Protein AF-A0AA97AZL6-F1 (afdb_monomer_lite)

pLDDT: mean 72.95, std 27.3, range [20.23, 98.69]

Secondary structure (DSSP, 8-state):
-B-TTS-B-SSEEEEEETTEEEEEEEGGG-PPPTT------TT-EEE--EEEEEE-TTHHHHS-TTSHHHHS-HHHHHHHHHHHHHH--HHHHHHHHHHHHHHHHHTTEEEEEEEE--S-HHHHHHHHHHHHHHHT-EEEEEE-B-STT-HHHHHHHHHHHHHHHHHTSS-SSEEE-EEEEEGGGS-HHHHHHHHHHHHHHT--EEEEES-SHHHHHHHHHHHSS-HHHHHHHTT-SSTTEEEEE--S--HHHHHHHHHHTPEEEE-HHHHTTSS---S-HHHHEEEE-SS--SGGGTT--SS-SHHHHHHHHH----GGGGGGGGG---HHHHHHHHHT---TTS------TT-B---EEE-SS----------------------PPP-

Foldseek 3Di:
DQFLVLDDDPQKDWDDDDFFTADIDRVVVDDDDPPDFDFDQPPWDKDFQFEQLEDALQLLVVDALVLVLLVDDPVVSVVVSLVVQAVDDLVSLLVSLLVSLLVSVVLRHQEYEHAYRHQPLLSNLVSNVVSCVVNNHAYEYAYAQFCPVHDVSSVVRQVSLLVQQQVCVPPDRYHGAYHHEFQLGHDLVSLLVNLVSCVVSVGAYEYEFCQDPCRQVSNCVVPVDGRQVSSVVSNNQALRYEYEANFADDPVSLVSSLVRNHAYEHQVLSSLVPPDRPDPCVRHHQAYRPDHSRSNVSVDDPDDPPCVLCCVVDRDDPPVCPVPPPDDDDSSVRSSSRAQGDGPNGHGSGDDRGHTPGIDIGDPDDTDRDDPDDDDDDDDDDDDDDDDDDD

Structure (mmCIF, N/CA/C/O backbone):
data_AF-A0AA97AZL6-F1
#
_entry.id   AF-A0AA97AZL6-F1
#
loop_
_atom_site.group_PDB
_atom_site.id
_atom_site.type_symbol
_atom_site.label_atom_id
_atom_site.label_alt_id
_atom_site.label_comp_id
_atom_site.label_asym_id
_atom_site.label_entity_id
_atom_site.label_seq_id
_atom_site.pdbx_PDB_ins_code
_atom_site.Cartn_x
_atom_site.Cartn_y
_atom_site.Cartn_z
_atom_site.occupancy
_atom_site.B_iso_or_equiv
_atom_site.auth_seq_id
_atom_site.auth_comp_id
_atom_site.auth_asym_id
_atom_site.auth_atom_id
_atom_site.pdbx_PDB_model_num
ATOM 1 N N . MET A 1 1 ? 5.923 -18.070 -21.323 1.00 78.38 1 MET A N 1
ATOM 2 C CA . MET A 1 1 ? 5.200 -16.878 -20.828 1.00 78.38 1 MET A CA 1
ATOM 3 C C . MET A 1 1 ? 4.010 -17.312 -19.977 1.00 78.38 1 MET A C 1
ATOM 5 O O . MET A 1 1 ? 3.164 -18.047 -20.476 1.00 78.38 1 MET A O 1
ATOM 9 N N . PHE A 1 2 ? 3.948 -16.879 -18.716 1.00 75.00 2 PHE A N 1
ATOM 10 C CA . PHE A 1 2 ? 2.803 -17.074 -17.821 1.00 75.00 2 PHE A CA 1
ATOM 11 C C . PHE A 1 2 ? 1.792 -15.944 -18.010 1.00 75.00 2 PHE A C 1
ATOM 13 O O . PHE A 1 2 ? 2.153 -14.767 -17.976 1.00 75.00 2 PHE A O 1
ATOM 20 N N . ARG A 1 3 ? 0.522 -16.287 -18.219 1.00 71.38 3 ARG A N 1
ATOM 21 C CA . ARG A 1 3 ? -0.553 -15.306 -18.375 1.00 71.38 3 ARG A CA 1
ATOM 22 C C . ARG A 1 3 ? -1.359 -15.158 -17.091 1.00 71.38 3 ARG A C 1
ATOM 24 O O . ARG A 1 3 ? -1.474 -16.074 -16.285 1.00 71.38 3 ARG A O 1
ATOM 31 N N . ALA A 1 4 ? -2.028 -14.015 -16.972 1.00 56.59 4 ALA A N 1
ATOM 32 C CA . ALA A 1 4 ? -3.012 -13.755 -15.923 1.00 56.59 4 ALA A CA 1
ATOM 33 C C . ALA A 1 4 ? -4.177 -14.768 -15.902 1.00 56.59 4 ALA A C 1
ATOM 35 O O . ALA A 1 4 ? -4.863 -14.898 -14.895 1.00 56.59 4 ALA A O 1
ATOM 36 N N . ASP A 1 5 ? -4.414 -15.506 -16.991 1.00 64.94 5 ASP A N 1
ATOM 37 C CA . ASP A 1 5 ? -5.392 -16.597 -17.042 1.00 64.94 5 ASP A CA 1
ATOM 38 C C . ASP A 1 5 ? -4.846 -17.935 -16.500 1.00 64.94 5 ASP A C 1
ATOM 40 O O . ASP A 1 5 ? -5.516 -18.963 -16.614 1.00 64.94 5 ASP A O 1
ATOM 44 N N . GLY A 1 6 ? -3.664 -17.930 -15.879 1.00 67.44 6 GLY A N 1
ATOM 45 C CA . GLY A 1 6 ? -3.036 -19.105 -15.282 1.00 67.44 6 GLY A CA 1
ATOM 46 C C . GLY A 1 6 ? -2.419 -20.076 -16.290 1.00 67.44 6 GLY A C 1
ATOM 47 O O . GLY A 1 6 ? -1.872 -21.094 -15.870 1.00 67.44 6 GLY A O 1
ATOM 48 N N . ARG A 1 7 ? -2.499 -19.791 -17.597 1.00 78.81 7 ARG A N 1
ATOM 49 C CA . ARG A 1 7 ? -1.945 -20.646 -18.652 1.00 78.81 7 ARG A CA 1
ATOM 50 C C . ARG A 1 7 ? -0.510 -20.251 -18.982 1.00 78.81 7 ARG A C 1
ATOM 52 O O . ARG A 1 7 ? -0.135 -19.075 -18.946 1.00 78.81 7 ARG A O 1
ATOM 59 N N . VAL A 1 8 ? 0.279 -21.247 -19.369 1.00 85.69 8 VAL A N 1
ATOM 60 C CA . VAL A 1 8 ? 1.636 -21.066 -19.891 1.00 85.69 8 VAL A CA 1
ATOM 61 C C . VAL A 1 8 ? 1.597 -21.191 -21.410 1.00 85.69 8 VAL A C 1
ATOM 63 O O . VAL A 1 8 ? 1.007 -22.122 -21.948 1.00 85.69 8 VAL A O 1
ATOM 66 N N . ARG A 1 9 ? 2.218 -20.237 -22.108 1.00 86.56 9 ARG A N 1
ATOM 67 C CA . ARG A 1 9 ? 2.470 -20.305 -23.554 1.00 86.56 9 ARG A CA 1
ATOM 68 C C . ARG A 1 9 ? 3.966 -20.419 -23.819 1.00 86.56 9 ARG A C 1
ATOM 70 O O . ARG A 1 9 ? 4.747 -19.645 -23.255 1.00 86.56 9 ARG A O 1
ATOM 77 N N . HIS A 1 10 ? 4.345 -21.369 -24.663 1.00 90.62 10 HIS A N 1
ATOM 78 C CA . HIS A 1 10 ? 5.728 -21.628 -25.067 1.00 90.62 10 HIS A CA 1
ATOM 79 C C . HIS A 1 10 ? 6.071 -20.857 -26.348 1.00 90.62 10 HIS A C 1
ATOM 81 O O . HIS A 1 10 ? 5.165 -20.480 -27.084 1.00 90.62 10 HIS A O 1
ATOM 87 N N . GLY A 1 11 ? 7.364 -20.598 -26.580 1.00 90.75 11 GLY A N 1
ATOM 88 C CA . GLY A 1 11 ? 7.845 -19.955 -27.811 1.00 90.75 11 GLY A CA 1
ATOM 89 C C . GLY A 1 11 ? 7.244 -18.571 -28.070 1.00 90.75 11 GLY A C 1
ATOM 90 O O . GLY A 1 11 ? 6.864 -18.276 -29.195 1.00 90.75 11 GLY A O 1
ATOM 91 N N . MET A 1 12 ? 7.089 -17.752 -27.026 1.00 91.69 12 MET A N 1
ATOM 92 C CA . MET A 1 12 ? 6.498 -16.413 -27.124 1.00 91.69 12 MET A CA 1
ATOM 93 C C . MET A 1 12 ? 7.570 -15.335 -26.969 1.00 91.69 12 MET A C 1
ATOM 95 O O . MET A 1 12 ? 8.372 -15.420 -26.038 1.00 91.69 12 MET A O 1
ATOM 99 N N . ALA A 1 13 ? 7.476 -14.285 -27.780 1.00 92.06 13 ALA A N 1
ATOM 100 C CA . ALA A 1 13 ? 8.207 -13.034 -27.630 1.00 92.06 13 ALA A CA 1
ATOM 101 C C . ALA A 1 13 ? 7.293 -11.919 -27.119 1.00 92.06 13 ALA A C 1
ATOM 103 O O . ALA A 1 13 ? 6.083 -11.895 -27.389 1.00 92.06 13 ALA A O 1
ATOM 104 N N . VAL A 1 14 ? 7.891 -10.974 -26.392 1.00 91.00 14 VAL A N 1
ATOM 105 C CA . VAL A 1 14 ? 7.210 -9.771 -25.912 1.00 91.00 14 VAL A CA 1
ATOM 106 C C . VAL A 1 14 ? 8.003 -8.538 -26.290 1.00 91.00 14 VAL A C 1
ATOM 108 O O . VAL A 1 14 ? 9.142 -8.365 -25.869 1.00 91.00 14 VAL A O 1
ATOM 111 N N . VAL A 1 15 ? 7.352 -7.688 -27.078 1.00 92.19 15 VAL A N 1
ATOM 112 C CA . VAL A 1 15 ? 7.898 -6.437 -27.591 1.00 92.19 15 VAL A CA 1
ATOM 113 C C . VAL A 1 15 ? 7.495 -5.316 -26.655 1.00 92.19 15 VAL A C 1
ATOM 115 O O . VAL A 1 15 ? 6.312 -5.149 -26.327 1.00 92.19 15 VAL A O 1
ATOM 118 N N . VAL A 1 16 ? 8.490 -4.549 -26.236 1.00 91.25 16 VAL A N 1
ATOM 119 C CA . VAL A 1 16 ? 8.339 -3.441 -25.306 1.00 91.25 16 VAL A CA 1
ATOM 120 C C . VAL A 1 16 ? 8.881 -2.183 -25.964 1.00 91.25 16 VAL A C 1
ATOM 122 O O . VAL A 1 16 ? 10.044 -2.147 -26.347 1.00 91.25 16 VAL A O 1
ATOM 125 N N . GLU A 1 17 ? 8.049 -1.150 -26.033 1.00 89.75 17 GLU A N 1
ATOM 126 C CA . GLU A 1 17 ? 8.422 0.179 -26.518 1.00 89.75 17 GLU A CA 1
ATOM 127 C C . GLU A 1 17 ? 8.311 1.154 -25.343 1.00 89.75 17 GLU A C 1
ATOM 129 O O . GLU A 1 17 ? 7.262 1.251 -24.697 1.00 89.75 17 GLU A O 1
ATOM 134 N N . GLY A 1 18 ? 9.420 1.816 -25.001 1.00 87.62 18 GLY A N 1
ATOM 135 C CA . GLY A 1 18 ? 9.514 2.651 -23.803 1.00 87.62 18 GLY A CA 1
ATOM 136 C C . GLY A 1 18 ? 9.125 1.888 -22.529 1.00 87.62 18 GLY A C 1
ATOM 137 O O . GLY A 1 18 ? 9.801 0.941 -22.105 1.00 87.62 18 GLY A O 1
ATOM 138 N N . ASN A 1 19 ? 8.015 2.307 -21.919 1.00 83.62 19 ASN A N 1
ATOM 139 C CA . ASN A 1 19 ? 7.460 1.749 -20.687 1.00 83.62 19 ASN A CA 1
ATOM 140 C C . ASN A 1 19 ? 6.209 0.877 -20.911 1.00 83.62 19 ASN A C 1
ATOM 142 O O . ASN A 1 19 ? 5.527 0.567 -19.936 1.00 83.62 19 ASN A O 1
ATOM 146 N N . THR A 1 20 ? 5.900 0.472 -22.148 1.00 84.31 20 THR A N 1
ATOM 147 C CA . THR A 1 20 ? 4.636 -0.202 -22.487 1.00 84.31 20 THR A CA 1
ATOM 148 C C . THR A 1 20 ? 4.857 -1.509 -23.248 1.00 84.31 20 THR A C 1
ATOM 150 O O . THR A 1 20 ? 5.710 -1.611 -24.130 1.00 84.31 20 THR A O 1
ATOM 153 N N . ILE A 1 21 ? 4.058 -2.532 -22.932 1.00 88.00 21 ILE A N 1
ATOM 154 C CA . ILE A 1 21 ? 4.005 -3.781 -23.699 1.00 88.00 21 ILE A CA 1
ATOM 155 C C . ILE A 1 21 ? 3.238 -3.523 -25.001 1.00 88.00 21 ILE A C 1
ATOM 157 O O . ILE A 1 21 ? 2.008 -3.379 -25.007 1.00 88.00 21 ILE A O 1
ATOM 161 N N . ARG A 1 22 ? 3.965 -3.487 -26.122 1.00 89.12 22 ARG A N 1
ATOM 162 C CA . ARG A 1 22 ? 3.408 -3.170 -27.441 1.00 89.12 22 ARG A CA 1
ATOM 163 C C . ARG A 1 22 ? 2.765 -4.378 -28.106 1.00 89.12 22 ARG A C 1
ATOM 165 O O . ARG A 1 22 ? 1.675 -4.269 -28.673 1.00 89.12 22 ARG A O 1
ATOM 172 N N . ARG A 1 23 ? 3.435 -5.529 -28.045 1.00 88.88 23 ARG A N 1
ATOM 173 C CA . ARG A 1 23 ? 3.006 -6.757 -28.722 1.00 88.88 23 ARG A CA 1
ATOM 174 C C . ARG A 1 23 ? 3.459 -7.988 -27.952 1.00 88.88 23 ARG A C 1
ATOM 176 O O . ARG A 1 23 ? 4.522 -8.007 -27.343 1.00 88.88 23 ARG A O 1
ATOM 183 N N . MET A 1 24 ? 2.644 -9.033 -28.016 1.00 89.56 24 MET A N 1
ATOM 184 C CA . MET A 1 24 ? 3.002 -10.377 -27.574 1.00 89.56 24 MET A CA 1
ATOM 185 C C . MET A 1 24 ? 2.574 -11.343 -28.669 1.00 89.56 24 MET A C 1
ATOM 187 O O . MET A 1 24 ? 1.402 -11.347 -29.049 1.00 89.56 24 MET A O 1
ATOM 191 N N . ALA A 1 25 ? 3.505 -12.129 -29.186 1.00 91.50 25 ALA A N 1
ATOM 192 C CA . ALA A 1 25 ? 3.269 -13.035 -30.305 1.00 91.50 25 ALA A CA 1
ATOM 193 C C . ALA A 1 25 ? 4.230 -14.231 -30.217 1.00 91.50 25 ALA A C 1
ATOM 195 O O . ALA A 1 25 ? 5.161 -14.192 -29.407 1.00 91.50 25 ALA A O 1
ATOM 196 N N . PRO A 1 26 ? 4.007 -15.308 -30.988 1.00 93.00 26 PRO A N 1
ATOM 197 C CA . PRO A 1 26 ? 5.022 -16.335 -31.170 1.00 93.00 26 PRO A CA 1
ATOM 198 C C . PRO A 1 26 ? 6.357 -15.706 -31.582 1.00 93.00 26 PRO A C 1
ATOM 200 O O . PRO A 1 26 ? 6.374 -14.794 -32.404 1.00 93.00 26 PRO A O 1
ATOM 203 N N . ASP A 1 27 ? 7.451 -16.190 -31.002 1.00 90.75 27 ASP A N 1
ATOM 204 C CA . ASP A 1 27 ? 8.808 -15.659 -31.184 1.00 90.75 27 ASP A CA 1
ATOM 205 C C . ASP A 1 27 ? 9.201 -15.581 -32.665 1.00 90.75 27 ASP A C 1
ATOM 207 O O . ASP A 1 27 ? 9.600 -14.530 -33.155 1.00 90.75 27 ASP A O 1
ATOM 211 N N . ALA A 1 28 ? 8.894 -16.637 -33.423 1.00 90.69 28 ALA A N 1
ATOM 212 C CA . ALA A 1 28 ? 9.114 -16.708 -34.868 1.00 90.69 28 ALA A CA 1
ATOM 213 C C . ALA A 1 28 ? 8.389 -15.621 -35.695 1.00 90.69 28 ALA A C 1
ATOM 215 O O . ALA A 1 28 ? 8.706 -15.431 -36.864 1.00 90.69 28 ALA A O 1
ATOM 216 N N . GLN A 1 29 ? 7.399 -14.924 -35.125 1.00 92.44 29 GLN A N 1
ATOM 217 C CA . GLN A 1 29 ? 6.624 -13.868 -35.792 1.00 92.44 29 GLN A CA 1
ATOM 218 C C . GLN A 1 29 ? 7.034 -12.451 -35.363 1.00 92.44 29 GLN A C 1
ATOM 220 O O . GLN A 1 29 ? 6.366 -11.474 -35.731 1.00 92.44 29 GLN A O 1
ATOM 225 N N . VAL A 1 30 ? 8.072 -12.327 -34.535 1.00 91.62 30 VAL A N 1
ATOM 226 C CA . VAL A 1 30 ? 8.575 -11.051 -34.028 1.00 91.62 30 VAL A CA 1
ATOM 227 C C . VAL A 1 30 ? 9.977 -10.828 -34.591 1.00 91.62 30 VAL A C 1
ATOM 229 O O . VAL A 1 30 ? 10.938 -11.378 -34.059 1.00 91.62 30 VAL A O 1
ATOM 232 N N . PRO A 1 31 ? 10.117 -10.046 -35.677 1.00 89.50 31 PRO A N 1
ATOM 233 C CA . PRO A 1 31 ? 11.436 -9.698 -36.180 1.00 89.50 31 PRO A CA 1
ATOM 234 C C . PRO A 1 31 ? 12.146 -8.777 -35.182 1.00 89.50 31 PRO A C 1
ATOM 236 O O . PRO A 1 31 ? 11.516 -7.907 -34.580 1.00 89.50 31 PRO A O 1
ATOM 239 N N . VAL A 1 32 ? 13.458 -8.958 -35.043 1.00 88.44 32 VAL A N 1
ATOM 240 C CA . VAL A 1 32 ? 14.332 -8.026 -34.321 1.00 88.44 32 VAL A CA 1
ATOM 241 C C . VAL A 1 32 ? 14.753 -6.935 -35.301 1.00 88.44 32 VAL A C 1
ATOM 243 O O . VAL A 1 32 ? 15.375 -7.235 -36.324 1.00 88.44 32 VAL A O 1
ATOM 246 N N . LEU A 1 33 ? 14.388 -5.686 -35.021 1.00 88.81 33 LEU A N 1
ATOM 247 C CA . LEU A 1 33 ? 14.673 -4.548 -35.889 1.00 88.81 33 LEU A CA 1
ATOM 248 C C . LEU A 1 33 ? 16.047 -3.932 -35.561 1.00 88.81 33 LEU A C 1
ATOM 250 O O . LEU A 1 33 ? 16.546 -4.070 -34.440 1.00 88.81 33 LEU A O 1
ATOM 254 N N . PRO A 1 34 ? 16.691 -3.231 -36.514 1.00 90.88 34 PRO A N 1
ATOM 255 C CA . PRO A 1 34 ? 17.899 -2.465 -36.224 1.00 90.88 34 PRO A CA 1
ATOM 256 C C . PRO A 1 34 ? 17.672 -1.468 -35.075 1.00 90.88 34 PRO A C 1
ATOM 258 O O . PRO A 1 34 ? 16.769 -0.640 -35.141 1.00 90.88 34 PRO A O 1
ATOM 261 N N . GLY A 1 35 ? 18.504 -1.545 -34.032 1.00 86.50 35 GLY A N 1
ATOM 262 C CA . GLY A 1 35 ? 18.396 -0.707 -32.828 1.00 86.50 35 GLY A CA 1
ATOM 263 C C . GLY A 1 35 ? 17.718 -1.385 -31.632 1.00 86.50 35 GLY A C 1
ATOM 264 O O . GLY A 1 35 ? 17.855 -0.898 -30.507 1.00 86.50 35 GLY A O 1
ATOM 265 N N . ASP A 1 36 ? 17.070 -2.534 -31.835 1.00 90.88 36 ASP A N 1
ATOM 266 C CA . ASP A 1 36 ? 16.460 -3.297 -30.749 1.00 90.88 36 ASP A CA 1
ATOM 267 C C . ASP A 1 36 ? 17.506 -3.952 -29.836 1.00 90.88 36 ASP A C 1
ATOM 269 O O . ASP A 1 36 ? 18.589 -4.375 -30.254 1.00 90.88 36 ASP A O 1
ATOM 273 N N . TRP A 1 37 ? 17.144 -4.084 -28.558 1.00 89.69 37 TRP A N 1
ATOM 274 C CA . TRP A 1 37 ? 17.903 -4.853 -27.577 1.00 89.69 37 TRP A CA 1
ATOM 275 C C . TRP A 1 37 ? 17.152 -6.137 -27.252 1.00 89.69 37 TRP A C 1
ATOM 277 O O . TRP A 1 37 ? 16.069 -6.110 -26.666 1.00 89.69 37 TRP A O 1
ATOM 287 N N . GLU A 1 38 ? 17.753 -7.271 -27.593 1.00 90.81 38 GLU A N 1
ATOM 288 C CA . GLU A 1 38 ? 17.154 -8.580 -27.364 1.00 90.81 38 GLU A CA 1
ATOM 289 C C . GLU A 1 38 ? 17.593 -9.176 -26.019 1.00 90.81 38 GLU A C 1
ATOM 291 O O . GLU A 1 38 ? 18.778 -9.201 -25.669 1.00 90.81 38 GLU A O 1
ATOM 296 N N . VAL A 1 39 ? 16.629 -9.710 -25.265 1.00 90.19 39 VAL A N 1
ATOM 297 C CA . VAL A 1 39 ? 16.885 -10.454 -24.027 1.00 90.19 39 VAL A CA 1
ATOM 298 C C . VAL A 1 39 ? 16.395 -11.888 -24.189 1.00 90.19 39 VAL A C 1
ATOM 300 O O . VAL A 1 39 ? 15.221 -12.201 -23.987 1.00 90.19 39 VAL A O 1
ATOM 303 N N . ALA A 1 40 ? 17.328 -12.780 -24.510 1.00 89.31 40 ALA A N 1
ATOM 304 C CA . ALA A 1 40 ? 17.054 -14.198 -24.689 1.00 89.31 40 ALA A CA 1
ATOM 305 C C . ALA A 1 40 ? 16.613 -14.861 -23.365 1.00 89.31 40 ALA A C 1
ATOM 307 O O . ALA A 1 40 ? 17.410 -15.061 -22.445 1.00 89.31 40 ALA A O 1
ATOM 308 N N . CYS A 1 41 ? 15.338 -15.253 -23.286 1.00 88.62 41 CYS A N 1
ATOM 309 C CA . CYS A 1 41 ? 14.719 -15.856 -22.096 1.00 88.62 41 CYS A CA 1
ATOM 310 C C . CYS A 1 41 ? 14.513 -17.381 -22.212 1.00 88.62 41 CYS A C 1
ATOM 312 O O . CYS A 1 41 ? 13.610 -17.938 -21.585 1.00 88.62 41 CYS A O 1
ATOM 314 N N . HIS A 1 42 ? 15.341 -18.072 -22.999 1.00 84.62 42 HIS A N 1
ATOM 315 C CA . HIS A 1 42 ? 15.283 -19.528 -23.165 1.00 84.62 42 HIS A CA 1
ATOM 316 C C . HIS A 1 42 ? 15.382 -20.259 -21.817 1.00 84.62 42 HIS A C 1
ATOM 318 O O . HIS A 1 42 ? 16.191 -19.897 -20.961 1.00 84.62 42 HIS A O 1
ATOM 324 N N . GLY A 1 43 ? 14.537 -21.275 -21.617 1.00 86.19 43 GLY A N 1
ATOM 325 C CA . GLY A 1 43 ? 14.470 -22.035 -20.363 1.00 86.19 43 GLY A CA 1
ATOM 326 C C . GLY A 1 43 ? 13.928 -21.249 -19.160 1.00 86.19 43 GLY A C 1
ATOM 327 O O . GLY A 1 43 ? 13.995 -21.745 -18.038 1.00 86.19 43 GLY A O 1
ATOM 328 N N . ARG A 1 44 ? 13.400 -20.030 -19.362 1.00 85.56 44 ARG A N 1
ATOM 329 C CA . ARG A 1 44 ? 12.851 -19.184 -18.291 1.00 85.56 44 ARG A CA 1
ATOM 330 C C . ARG A 1 44 ? 11.339 -19.075 -18.370 1.00 85.56 44 ARG A C 1
ATOM 332 O O . ARG A 1 44 ? 10.752 -19.011 -19.452 1.00 85.56 44 ARG A O 1
ATOM 339 N N . LEU A 1 45 ? 10.713 -18.918 -17.206 1.00 87.25 45 LEU A N 1
ATOM 340 C CA . LEU A 1 45 ? 9.349 -18.418 -17.142 1.00 87.25 45 LEU A CA 1
ATOM 341 C C . LEU A 1 45 ? 9.373 -16.892 -17.075 1.00 87.25 45 LEU A C 1
ATOM 343 O O . LEU A 1 45 ? 9.878 -16.308 -16.118 1.00 87.25 45 LEU A O 1
ATOM 347 N N . VAL A 1 46 ? 8.804 -16.265 -18.099 1.00 88.19 46 VAL A N 1
ATOM 348 C CA . VAL A 1 46 ? 8.505 -14.832 -18.114 1.00 88.19 46 VAL A CA 1
ATOM 349 C C . VAL A 1 46 ? 7.082 -14.629 -17.603 1.00 88.19 46 VAL A C 1
ATOM 351 O O . VAL A 1 46 ? 6.150 -15.226 -18.157 1.00 88.19 46 VAL A O 1
ATOM 354 N N . ALA A 1 47 ? 6.926 -13.811 -16.567 1.00 85.81 47 ALA A N 1
ATOM 355 C CA . ALA A 1 47 ? 5.658 -13.535 -15.902 1.00 85.81 47 ALA A CA 1
ATOM 356 C C . ALA A 1 47 ? 5.508 -12.032 -15.591 1.00 85.81 47 ALA A C 1
ATOM 358 O O . ALA A 1 47 ? 6.509 -11.305 -15.562 1.00 85.81 47 ALA A O 1
ATOM 359 N N . PRO A 1 48 ? 4.275 -11.562 -15.316 1.00 82.81 48 PRO A N 1
ATOM 360 C CA . PRO A 1 48 ? 4.055 -10.316 -14.591 1.00 82.81 48 PRO A CA 1
ATOM 361 C C . PRO A 1 48 ? 5.004 -10.131 -13.418 1.00 82.81 48 PRO A C 1
ATOM 363 O O . PRO A 1 48 ? 5.369 -11.091 -12.735 1.00 82.81 48 PRO A O 1
ATOM 366 N N . GLY A 1 49 ? 5.381 -8.881 -13.168 1.00 83.00 49 GLY A N 1
ATOM 367 C CA . GLY A 1 49 ? 5.970 -8.549 -11.883 1.00 83.00 49 GLY A CA 1
ATOM 368 C C . GLY A 1 49 ? 4.996 -8.892 -10.755 1.00 83.00 49 GLY A C 1
ATOM 369 O O . GLY A 1 49 ? 3.783 -8.724 -10.897 1.00 83.00 49 GLY A O 1
ATOM 370 N N . LEU A 1 50 ? 5.523 -9.403 -9.647 1.00 84.31 50 LEU A N 1
ATOM 371 C CA . LEU A 1 50 ? 4.731 -9.653 -8.452 1.00 84.31 50 LEU A CA 1
ATOM 372 C C . LEU A 1 50 ? 4.313 -8.318 -7.826 1.00 84.31 50 LEU A C 1
ATOM 374 O O . LEU A 1 50 ? 5.072 -7.340 -7.868 1.00 84.31 50 LEU A O 1
ATOM 378 N N . VAL A 1 51 ? 3.114 -8.301 -7.251 1.00 83.44 51 VAL A N 1
ATOM 379 C CA . VAL A 1 51 ? 2.598 -7.187 -6.460 1.00 83.44 51 VAL A CA 1
ATOM 380 C C . VAL A 1 51 ? 2.623 -7.592 -4.993 1.00 83.44 51 VAL A C 1
ATOM 382 O O . VAL A 1 51 ? 2.028 -8.603 -4.615 1.00 83.44 51 VAL A O 1
ATOM 385 N N . ASP A 1 52 ? 3.322 -6.817 -4.171 1.00 85.44 52 ASP A N 1
ATOM 386 C CA . ASP A 1 52 ? 3.264 -6.948 -2.721 1.00 85.44 52 ASP A CA 1
ATOM 387 C C . ASP A 1 52 ? 2.192 -6.003 -2.176 1.00 85.44 52 ASP A C 1
ATOM 389 O O . ASP A 1 52 ? 2.394 -4.795 -2.094 1.00 85.44 52 ASP A O 1
ATOM 393 N N . CYS A 1 53 ? 1.010 -6.550 -1.891 1.00 86.25 53 CYS A N 1
ATOM 394 C CA . CYS A 1 53 ? -0.188 -5.759 -1.602 1.00 86.25 53 CYS A CA 1
ATOM 395 C C . CYS A 1 53 ? -0.232 -5.129 -0.202 1.00 86.25 53 CYS A C 1
ATOM 397 O O . CYS A 1 53 ? -1.172 -4.388 0.066 1.00 86.25 53 CYS A O 1
ATOM 399 N N . HIS A 1 54 ? 0.706 -5.461 0.688 1.00 87.19 54 HIS A N 1
ATOM 400 C CA . HIS A 1 54 ? 0.822 -4.859 2.018 1.00 87.19 54 HIS A CA 1
ATOM 401 C C . HIS A 1 54 ? 2.199 -5.157 2.598 1.00 87.19 54 HIS A C 1
ATOM 403 O O . HIS A 1 54 ? 2.541 -6.321 2.812 1.00 87.19 54 HIS A O 1
ATOM 409 N N . THR A 1 55 ? 2.993 -4.127 2.858 1.00 87.44 55 THR A N 1
ATOM 410 C CA . THR A 1 55 ? 4.359 -4.298 3.340 1.00 87.44 55 THR A CA 1
ATOM 411 C C . THR A 1 55 ? 4.782 -3.178 4.285 1.00 87.44 55 THR A C 1
ATOM 413 O O . THR A 1 55 ? 4.069 -2.194 4.472 1.00 87.44 55 THR A O 1
ATOM 416 N N . HIS A 1 56 ? 5.923 -3.411 4.927 1.00 90.31 56 HIS A N 1
ATOM 417 C CA . HIS A 1 56 ? 6.600 -2.487 5.835 1.00 90.31 56 HIS A CA 1
ATOM 418 C C . HIS A 1 56 ? 8.079 -2.452 5.433 1.00 90.31 56 HIS A C 1
ATOM 420 O O . HIS A 1 56 ? 8.908 -3.157 6.012 1.00 90.31 56 HIS A O 1
ATOM 426 N N . LEU A 1 57 ? 8.404 -1.700 4.383 1.00 90.31 57 LEU A N 1
ATOM 427 C CA . LEU A 1 57 ? 9.730 -1.596 3.776 1.00 90.31 57 LEU A CA 1
ATOM 428 C C . LEU A 1 57 ? 10.756 -1.037 4.753 1.00 90.31 57 LEU A C 1
ATOM 430 O O . LEU A 1 57 ? 11.901 -1.469 4.699 1.00 90.31 57 LEU A O 1
ATOM 434 N N . VAL A 1 58 ? 10.352 -0.132 5.648 1.00 90.38 58 VAL A N 1
ATOM 435 C CA . VAL A 1 58 ? 11.230 0.435 6.683 1.00 90.38 58 VAL A CA 1
ATOM 436 C C . VAL A 1 58 ? 11.212 -0.444 7.930 1.00 90.38 58 VAL A C 1
ATOM 438 O O . VAL A 1 58 ? 12.189 -1.135 8.227 1.00 90.38 58 VAL A O 1
ATOM 441 N N . ASN A 1 59 ? 10.068 -0.499 8.617 1.00 82.69 59 ASN A N 1
ATOM 442 C CA . ASN A 1 59 ? 9.949 -1.189 9.903 1.00 82.69 59 ASN A CA 1
ATOM 443 C C . ASN A 1 59 ? 10.301 -2.674 9.808 1.00 82.69 59 ASN A C 1
ATOM 445 O O . ASN A 1 59 ? 10.931 -3.212 10.713 1.00 82.69 59 ASN A O 1
ATOM 449 N N . GLY A 1 60 ? 9.974 -3.334 8.695 1.00 80.38 60 GLY A N 1
ATOM 450 C CA . GLY A 1 60 ? 10.294 -4.742 8.482 1.00 80.38 60 GLY A CA 1
ATOM 451 C C . GLY A 1 60 ? 11.794 -5.053 8.453 1.00 80.38 60 GLY A C 1
ATOM 452 O O . GLY A 1 60 ? 12.156 -6.206 8.673 1.00 80.38 60 GLY A O 1
ATOM 453 N N . GLN A 1 61 ? 12.670 -4.066 8.219 1.00 82.94 61 GLN A N 1
ATOM 454 C CA . GLN A 1 61 ? 14.130 -4.262 8.259 1.00 82.94 61 GLN A CA 1
ATOM 455 C C . GLN A 1 61 ? 14.721 -4.077 9.657 1.00 82.94 61 GLN A C 1
ATOM 457 O O . GLN A 1 61 ? 15.825 -4.550 9.910 1.00 82.94 61 GLN A O 1
ATOM 462 N N . LEU A 1 62 ? 13.994 -3.410 10.553 1.00 82.06 62 LEU A N 1
ATOM 463 C CA . LEU A 1 62 ? 14.438 -3.103 11.914 1.00 82.06 62 LEU A CA 1
ATOM 464 C C . LEU A 1 62 ? 14.069 -4.208 12.908 1.00 82.06 62 LEU A C 1
ATOM 466 O O . LEU A 1 62 ? 14.546 -4.219 14.042 1.00 82.06 62 LEU A O 1
ATOM 470 N N . LEU A 1 63 ? 13.217 -5.151 12.497 1.00 74.62 63 LEU A N 1
ATOM 471 C CA . LEU A 1 63 ? 12.786 -6.240 13.362 1.00 74.62 63 LEU A CA 1
ATOM 472 C C . LEU A 1 63 ? 13.871 -7.319 13.500 1.00 74.62 63 LEU A C 1
ATOM 474 O O . LEU A 1 63 ? 14.434 -7.750 12.492 1.00 74.62 63 LEU A O 1
ATOM 478 N N . PRO A 1 64 ? 14.112 -7.839 14.720 1.00 69.94 64 PRO A N 1
ATOM 479 C CA . PRO A 1 64 ? 15.060 -8.921 14.942 1.00 69.94 64 PRO A CA 1
ATOM 480 C C . PRO A 1 64 ? 14.737 -10.169 14.105 1.00 69.94 64 PRO A C 1
ATOM 482 O O . PRO A 1 64 ? 13.601 -10.651 14.146 1.00 69.94 64 PRO A O 1
ATOM 485 N N . PRO A 1 65 ? 15.732 -10.786 13.442 1.00 64.94 65 PRO A N 1
ATOM 486 C CA . PRO A 1 65 ? 15.532 -11.934 12.553 1.00 64.94 65 PRO A CA 1
ATOM 487 C C . PRO A 1 65 ? 15.067 -13.208 13.270 1.00 64.94 65 PRO A C 1
ATOM 489 O O . PRO A 1 65 ? 14.611 -14.162 12.639 1.00 64.94 65 PRO A O 1
ATOM 492 N N . THR A 1 66 ? 15.182 -13.232 14.599 1.00 70.00 66 THR A N 1
ATOM 493 C CA . THR A 1 66 ? 14.828 -14.363 15.463 1.00 70.00 66 THR A CA 1
ATOM 494 C C . THR A 1 66 ? 13.326 -14.619 15.519 1.00 70.00 66 THR A C 1
ATOM 496 O O . THR A 1 66 ? 12.897 -15.674 15.975 1.00 70.00 66 THR A O 1
ATOM 499 N N . GLY A 1 67 ? 12.503 -13.662 15.084 1.00 66.25 67 GLY A N 1
ATOM 500 C CA . GLY A 1 67 ? 11.052 -13.757 15.216 1.00 66.25 67 GLY A CA 1
ATOM 501 C C . GLY A 1 67 ? 10.535 -13.480 16.626 1.00 66.25 67 GLY A C 1
ATOM 502 O O . GLY A 1 67 ? 9.325 -13.374 16.790 1.00 66.25 67 GLY A O 1
ATOM 503 N N . HIS A 1 68 ? 11.419 -13.286 17.613 1.00 72.19 68 HIS A N 1
ATOM 504 C CA . HIS A 1 68 ? 11.053 -13.019 19.007 1.00 72.19 68 HIS A CA 1
ATOM 505 C C . HIS A 1 68 ? 10.115 -11.813 19.138 1.00 72.19 68 HIS A C 1
ATOM 507 O O . HIS A 1 68 ? 9.137 -11.863 19.870 1.00 72.19 68 HIS A O 1
ATOM 513 N N . PHE A 1 69 ? 10.348 -10.771 18.340 1.00 74.75 69 PHE A N 1
ATOM 514 C CA . PHE A 1 69 ? 9.504 -9.579 18.312 1.00 74.75 69 PHE A CA 1
ATOM 515 C C . PHE A 1 69 ? 8.028 -9.864 17.988 1.00 74.75 69 PHE A C 1
ATOM 517 O O . PHE A 1 69 ? 7.142 -9.176 18.482 1.00 74.75 69 PHE A O 1
ATOM 524 N N . LEU A 1 70 ? 7.744 -10.888 17.176 1.00 68.25 70 LEU A N 1
ATOM 525 C CA . LEU A 1 70 ? 6.366 -11.281 16.853 1.00 68.25 70 LEU A CA 1
ATOM 526 C C . LEU A 1 70 ? 5.682 -12.060 17.972 1.00 68.25 70 LEU A C 1
ATOM 528 O O . LEU A 1 70 ? 4.465 -12.200 17.940 1.00 68.25 70 LEU A O 1
ATOM 532 N N . MET A 1 71 ? 6.460 -12.598 18.909 1.00 73.31 71 MET A N 1
ATOM 533 C CA . MET A 1 71 ? 5.949 -13.337 20.060 1.00 73.31 71 MET A CA 1
ATOM 534 C C . MET A 1 71 ? 5.612 -12.410 21.230 1.00 73.31 71 MET A C 1
ATOM 536 O O . MET A 1 71 ? 5.018 -12.862 22.204 1.00 73.31 71 MET A O 1
ATOM 540 N N . LEU A 1 72 ? 5.988 -11.129 21.142 1.00 78.38 72 LEU A N 1
ATOM 541 C CA . LEU A 1 72 ? 5.619 -10.130 22.135 1.00 78.38 72 LEU A CA 1
ATOM 542 C C . LEU A 1 72 ? 4.106 -9.863 22.096 1.00 78.38 72 LEU A C 1
ATOM 544 O O . LEU A 1 72 ? 3.506 -9.891 21.010 1.00 78.38 72 LEU A O 1
ATOM 548 N N . PRO A 1 73 ? 3.495 -9.533 23.248 1.00 80.69 73 PRO A N 1
ATOM 549 C CA . PRO A 1 73 ? 2.122 -9.056 23.300 1.00 80.69 73 PRO A CA 1
ATOM 550 C C . PRO A 1 73 ? 1.885 -7.911 22.297 1.00 80.69 73 PRO A C 1
ATOM 552 O O . PRO A 1 73 ? 2.733 -7.022 22.172 1.00 80.69 73 PRO A O 1
ATOM 555 N N . PRO A 1 74 ? 0.741 -7.881 21.587 1.00 76.88 74 PRO A N 1
ATOM 556 C CA . PRO A 1 74 ? 0.431 -6.852 20.594 1.00 76.88 74 PRO A CA 1
ATOM 557 C C . PRO A 1 74 ? 0.632 -5.408 21.063 1.00 76.88 74 PRO A C 1
ATOM 559 O O . PRO A 1 74 ? 1.186 -4.608 20.311 1.00 76.88 74 PRO A O 1
ATOM 562 N N . ARG A 1 75 ? 0.247 -5.081 22.304 1.00 80.06 75 ARG A N 1
ATOM 563 C CA . ARG A 1 75 ? 0.454 -3.741 22.883 1.00 80.06 75 ARG A CA 1
ATOM 564 C C . ARG A 1 75 ? 1.931 -3.398 23.047 1.00 80.06 75 ARG A C 1
ATOM 566 O O . ARG A 1 75 ? 2.367 -2.357 22.575 1.00 80.06 75 ARG A O 1
ATOM 573 N N . GLU A 1 76 ? 2.712 -4.309 23.620 1.00 85.12 76 GLU A N 1
ATOM 574 C CA . GLU A 1 76 ? 4.154 -4.112 23.790 1.00 85.12 76 GLU A CA 1
ATOM 575 C C . GLU A 1 76 ? 4.858 -3.945 22.437 1.00 85.12 76 GLU A C 1
ATOM 577 O O . GLU A 1 76 ? 5.707 -3.071 22.256 1.00 85.12 76 GLU A O 1
ATOM 582 N N . ARG A 1 77 ? 4.471 -4.756 21.449 1.00 83.94 77 ARG A N 1
ATOM 583 C CA . ARG A 1 77 ? 4.964 -4.640 20.078 1.00 83.94 77 ARG A CA 1
ATOM 584 C C . ARG A 1 77 ? 4.632 -3.276 19.474 1.00 83.94 77 ARG A C 1
ATOM 586 O O . ARG A 1 77 ? 5.516 -2.663 18.879 1.00 83.94 77 ARG A O 1
ATOM 593 N N . LEU A 1 78 ? 3.396 -2.801 19.627 1.00 84.56 78 LEU A N 1
ATOM 594 C CA . LEU A 1 78 ? 2.981 -1.486 19.143 1.00 84.56 78 LEU A CA 1
ATOM 595 C C . LEU A 1 78 ? 3.795 -0.364 19.797 1.00 84.56 78 LEU A C 1
ATOM 597 O O . LEU A 1 78 ? 4.296 0.506 19.091 1.00 84.56 78 LEU A O 1
ATOM 601 N N . ASP A 1 79 ? 3.994 -0.407 21.112 1.00 87.62 79 ASP A N 1
ATOM 602 C CA . ASP A 1 79 ? 4.758 0.619 21.825 1.00 87.62 79 ASP A CA 1
ATOM 603 C C . ASP A 1 79 ? 6.232 0.636 21.405 1.00 87.62 79 ASP A C 1
ATOM 605 O O . ASP A 1 79 ? 6.791 1.704 21.145 1.00 87.62 79 ASP A O 1
ATOM 609 N N . ARG A 1 80 ? 6.850 -0.538 21.217 1.00 88.44 80 ARG A N 1
ATOM 610 C CA . ARG A 1 80 ? 8.212 -0.637 20.670 1.00 88.44 80 ARG A CA 1
ATOM 611 C C . ARG A 1 80 ? 8.298 -0.102 19.236 1.00 88.44 80 ARG A C 1
ATOM 613 O O . ARG A 1 80 ? 9.231 0.636 18.931 1.00 88.44 80 ARG A O 1
ATOM 620 N N . LEU A 1 81 ? 7.338 -0.431 18.363 1.00 87.19 81 LEU A N 1
ATOM 621 C CA . LEU A 1 81 ? 7.292 0.104 16.992 1.00 87.19 81 LEU A CA 1
ATOM 622 C C . LEU A 1 81 ? 7.146 1.628 16.987 1.00 87.19 81 LEU A C 1
ATOM 624 O O . LEU A 1 81 ? 7.850 2.302 16.241 1.00 87.19 81 LEU A O 1
ATOM 628 N N . ARG A 1 82 ? 6.272 2.175 17.838 1.00 89.25 82 ARG A N 1
ATOM 629 C CA . ARG A 1 82 ? 6.074 3.624 17.981 1.00 89.25 82 ARG A CA 1
ATOM 630 C C . ARG A 1 82 ? 7.331 4.318 18.486 1.00 89.25 82 ARG A C 1
ATOM 632 O O . ARG A 1 82 ? 7.648 5.405 18.014 1.00 89.25 82 ARG A O 1
ATOM 639 N N . HIS A 1 83 ? 8.053 3.702 19.421 1.00 90.38 83 HIS A N 1
ATOM 640 C CA . HIS A 1 83 ? 9.332 4.227 19.884 1.00 90.38 83 HIS A CA 1
ATOM 641 C C . HIS A 1 83 ? 10.354 4.284 18.743 1.00 90.38 83 HIS A C 1
ATOM 643 O O . HIS A 1 83 ? 10.931 5.338 18.503 1.00 90.38 83 HIS A O 1
ATOM 649 N N . VAL A 1 84 ? 10.508 3.200 17.976 1.00 89.69 84 VAL A N 1
ATOM 650 C CA . VAL A 1 84 ? 11.399 3.176 16.805 1.00 89.69 84 VAL A CA 1
ATOM 651 C C . VAL A 1 84 ? 10.993 4.234 15.776 1.00 89.69 84 VAL A C 1
ATOM 653 O O . VAL A 1 84 ? 11.844 4.989 15.320 1.00 89.69 84 VAL A O 1
ATOM 656 N N . ALA A 1 85 ? 9.699 4.364 15.471 1.00 90.44 85 ALA A N 1
ATOM 657 C CA . ALA A 1 85 ? 9.189 5.359 14.526 1.00 90.44 85 ALA A CA 1
ATOM 658 C C . ALA A 1 85 ? 9.519 6.813 14.922 1.00 90.44 85 ALA A C 1
ATOM 660 O O . ALA A 1 85 ? 9.594 7.677 14.049 1.00 90.44 85 ALA A O 1
ATOM 661 N N . ARG A 1 86 ? 9.731 7.085 16.219 1.00 91.38 86 ARG A N 1
ATOM 662 C CA . ARG A 1 86 ? 10.172 8.394 16.735 1.00 91.38 86 ARG A CA 1
ATOM 663 C C . ARG A 1 86 ? 11.653 8.676 16.547 1.00 91.38 86 ARG A C 1
ATOM 665 O O . ARG A 1 86 ? 12.034 9.838 16.543 1.00 91.38 86 ARG A O 1
ATOM 672 N N . LEU A 1 87 ? 12.462 7.634 16.410 1.00 93.31 87 LEU A N 1
ATOM 673 C CA . LEU A 1 87 ? 13.907 7.750 16.243 1.00 93.31 87 LEU A CA 1
ATOM 674 C C . LEU A 1 87 ? 14.325 7.809 14.772 1.00 93.31 87 LEU A C 1
ATOM 676 O O . LEU A 1 87 ? 15.454 8.190 14.485 1.00 93.31 87 LEU A O 1
ATOM 680 N N . LEU A 1 88 ? 13.438 7.420 13.852 1.00 94.88 88 LEU A N 1
ATOM 681 C CA . LEU A 1 88 ? 13.738 7.397 12.426 1.00 94.88 88 LEU A CA 1
ATOM 682 C C . LEU A 1 88 ? 13.926 8.804 11.866 1.00 94.88 88 LEU A C 1
ATOM 684 O O . LEU A 1 88 ? 13.011 9.629 11.901 1.00 94.88 88 LEU A O 1
ATOM 688 N N . THR A 1 89 ? 15.091 9.029 11.269 1.00 97.44 89 THR A N 1
ATOM 689 C CA . THR A 1 89 ? 15.349 10.197 10.430 1.00 97.44 89 THR A CA 1
ATOM 690 C C . THR A 1 89 ? 14.888 9.945 8.991 1.00 97.44 89 THR A C 1
ATOM 692 O O . THR A 1 89 ? 14.681 8.806 8.561 1.00 97.44 89 THR A O 1
ATOM 695 N N . ASN A 1 90 ? 14.772 11.009 8.196 1.00 98.12 90 ASN A N 1
ATOM 696 C CA . ASN A 1 90 ? 14.471 10.881 6.766 1.00 98.12 90 ASN A CA 1
ATOM 697 C C . ASN A 1 90 ? 15.576 10.135 5.998 1.00 98.12 90 ASN A C 1
ATOM 699 O O . ASN A 1 90 ? 15.285 9.468 5.005 1.00 98.12 90 ASN A O 1
ATOM 703 N N . GLU A 1 91 ? 16.827 10.215 6.462 1.00 98.00 91 GLU A N 1
ATOM 704 C CA . GLU A 1 91 ? 17.949 9.463 5.895 1.00 98.00 91 GLU A CA 1
ATOM 705 C C . GLU A 1 91 ? 17.797 7.959 6.160 1.00 98.00 91 GLU A C 1
ATOM 707 O O . GLU A 1 91 ? 17.937 7.158 5.232 1.00 98.00 91 GLU A O 1
ATOM 712 N N . ASP A 1 92 ? 17.401 7.577 7.380 1.00 97.38 92 ASP A N 1
ATOM 713 C CA . ASP A 1 92 ? 17.107 6.180 7.721 1.00 97.38 92 ASP A CA 1
ATOM 714 C C . ASP A 1 92 ? 15.970 5.630 6.854 1.00 97.38 92 ASP A C 1
ATOM 716 O O . ASP A 1 92 ? 16.080 4.542 6.281 1.00 97.38 92 ASP A O 1
ATOM 720 N N . VAL A 1 93 ? 14.883 6.398 6.711 1.00 97.69 93 VAL A N 1
ATOM 721 C CA . VAL A 1 93 ? 13.735 6.022 5.876 1.00 97.69 93 VAL A CA 1
ATOM 722 C C . VAL A 1 93 ? 14.165 5.807 4.424 1.00 97.69 93 VAL A C 1
ATOM 724 O O . VAL A 1 93 ? 13.791 4.793 3.825 1.00 97.69 93 VAL A O 1
ATOM 727 N N . GLU A 1 94 ? 14.971 6.708 3.854 1.00 98.12 94 GLU A N 1
ATOM 728 C CA . GLU A 1 94 ? 15.459 6.588 2.475 1.00 98.12 94 GLU A CA 1
ATOM 729 C C . GLU A 1 94 ? 16.357 5.352 2.300 1.00 98.12 94 GLU A C 1
ATOM 731 O O . GLU A 1 94 ? 16.144 4.543 1.388 1.00 98.12 94 GLU A O 1
ATOM 736 N N . ALA A 1 95 ? 17.330 5.161 3.196 1.00 97.56 95 ALA A N 1
ATOM 737 C CA . ALA A 1 95 ? 18.291 4.066 3.130 1.00 97.56 95 ALA A CA 1
ATOM 738 C C . ALA A 1 95 ? 17.618 2.691 3.281 1.00 97.56 95 ALA A C 1
ATOM 740 O O . ALA A 1 95 ? 17.842 1.787 2.465 1.00 97.56 95 ALA A O 1
ATOM 741 N N . LEU A 1 96 ? 16.749 2.538 4.285 1.00 96.12 96 LEU A N 1
ATOM 742 C CA . LEU A 1 96 ? 16.028 1.291 4.552 1.00 96.12 96 LEU A CA 1
ATOM 743 C C . LEU A 1 96 ? 15.044 0.968 3.425 1.00 96.12 96 LEU A C 1
ATOM 745 O O . LEU A 1 96 ? 14.991 -0.177 2.965 1.00 96.12 96 LEU A O 1
ATOM 749 N N . THR A 1 97 ? 14.337 1.978 2.908 1.00 96.31 97 THR A N 1
ATOM 750 C CA . THR A 1 97 ? 13.435 1.802 1.762 1.00 96.31 97 THR A CA 1
ATOM 751 C C . THR A 1 97 ? 14.207 1.375 0.520 1.00 96.31 97 THR A C 1
ATOM 753 O O . THR A 1 97 ? 13.809 0.417 -0.140 1.00 96.31 97 THR A O 1
ATOM 756 N N . ARG A 1 98 ? 15.348 2.011 0.217 1.00 96.81 98 ARG A N 1
ATOM 757 C CA . ARG A 1 98 ? 16.192 1.646 -0.933 1.00 96.81 98 ARG A CA 1
ATOM 758 C C . ARG A 1 98 ? 16.674 0.199 -0.827 1.00 96.81 98 ARG A C 1
ATOM 760 O O . ARG A 1 98 ? 16.596 -0.550 -1.804 1.00 96.81 98 ARG A O 1
ATOM 767 N N . TYR A 1 99 ? 17.127 -0.215 0.357 1.00 95.44 99 TYR A N 1
ATOM 768 C CA . TYR A 1 99 ? 17.545 -1.592 0.620 1.00 95.44 99 TYR A CA 1
ATOM 769 C C . TYR A 1 99 ? 16.400 -2.593 0.413 1.00 95.44 99 TYR A C 1
ATOM 771 O O . TYR A 1 99 ? 16.549 -3.568 -0.333 1.00 95.44 99 TYR A O 1
ATOM 779 N N . ALA A 1 100 ? 15.242 -2.349 1.030 1.00 93.06 100 ALA A N 1
ATOM 780 C CA . ALA A 1 100 ? 14.087 -3.234 0.935 1.00 93.06 100 ALA A CA 1
ATOM 781 C C . ALA A 1 100 ? 13.531 -3.304 -0.497 1.00 93.06 100 ALA A C 1
ATOM 783 O O . ALA A 1 100 ? 13.241 -4.394 -0.993 1.00 93.06 100 ALA A O 1
ATOM 784 N N . ALA A 1 101 ? 13.467 -2.174 -1.202 1.00 93.06 101 ALA A N 1
ATOM 785 C CA . ALA A 1 101 ? 12.998 -2.096 -2.580 1.00 93.06 101 ALA A CA 1
ATOM 786 C C . ALA A 1 101 ? 13.924 -2.841 -3.558 1.00 93.06 101 ALA A C 1
ATOM 788 O O . ALA A 1 101 ? 13.451 -3.613 -4.396 1.00 93.06 101 ALA A O 1
ATOM 789 N N . ALA A 1 102 ? 15.247 -2.706 -3.412 1.00 93.00 102 ALA A N 1
ATOM 790 C CA . ALA A 1 102 ? 16.209 -3.473 -4.204 1.00 93.00 102 ALA A CA 1
ATOM 791 C C . ALA A 1 102 ? 16.070 -4.989 -3.968 1.00 93.00 102 ALA A C 1
ATOM 793 O O . ALA A 1 102 ? 16.143 -5.790 -4.907 1.00 93.00 102 ALA A O 1
ATOM 794 N N . ARG A 1 103 ? 15.816 -5.403 -2.719 1.00 91.19 103 ARG A N 1
ATOM 795 C CA . ARG A 1 103 ? 15.522 -6.808 -2.396 1.00 91.19 103 ARG A CA 1
ATOM 796 C C . ARG A 1 103 ? 14.215 -7.261 -3.036 1.00 91.19 103 ARG A C 1
ATOM 798 O O . ARG A 1 103 ? 14.207 -8.308 -3.679 1.00 91.19 103 ARG A O 1
ATOM 805 N N . ALA A 1 104 ? 13.145 -6.480 -2.926 1.00 87.94 104 ALA A N 1
ATOM 806 C CA . ALA A 1 104 ? 11.854 -6.778 -3.538 1.00 87.94 104 ALA A CA 1
ATOM 807 C C . ALA A 1 104 ? 12.003 -7.042 -5.052 1.00 87.94 104 ALA A C 1
ATOM 809 O O . ALA A 1 104 ? 11.605 -8.107 -5.539 1.00 87.94 104 ALA A O 1
ATOM 810 N N . LEU A 1 105 ? 12.703 -6.153 -5.767 1.00 88.81 105 LEU A N 1
ATOM 811 C CA . LEU A 1 105 ? 13.004 -6.294 -7.198 1.00 88.81 105 LEU A CA 1
ATOM 812 C C . LEU A 1 105 ? 13.810 -7.559 -7.512 1.00 88.81 105 LEU A C 1
ATOM 814 O O . LEU A 1 105 ? 13.474 -8.291 -8.447 1.00 88.81 105 LEU A O 1
ATOM 818 N N . ARG A 1 106 ? 14.825 -7.882 -6.698 1.00 89.25 106 ARG A N 1
ATOM 819 C CA . ARG A 1 106 ? 15.621 -9.115 -6.842 1.00 89.25 106 ARG A CA 1
ATOM 820 C C . ARG A 1 106 ? 14.772 -10.387 -6.720 1.00 89.25 106 ARG A C 1
ATOM 822 O O . ARG A 1 106 ? 15.139 -11.418 -7.283 1.00 89.25 106 ARG A O 1
ATOM 829 N N . HIS A 1 107 ? 13.642 -10.317 -6.021 1.00 85.00 107 HIS A N 1
ATOM 830 C CA . HIS A 1 107 ? 12.685 -11.415 -5.869 1.00 85.00 107 HIS A CA 1
ATOM 831 C C . HIS A 1 107 ? 11.480 -11.323 -6.821 1.00 85.00 107 HIS A C 1
ATOM 833 O O . HIS A 1 107 ? 10.539 -12.106 -6.701 1.00 85.00 107 HIS A O 1
ATOM 839 N N . GLY A 1 108 ? 11.516 -10.410 -7.795 1.00 84.88 108 GLY A N 1
ATOM 840 C CA . GLY A 1 108 ? 10.487 -10.274 -8.823 1.00 84.88 108 GLY A CA 1
ATOM 841 C C . GLY A 1 108 ? 9.270 -9.446 -8.409 1.00 84.88 108 GLY A C 1
ATOM 842 O O . GLY A 1 108 ? 8.316 -9.384 -9.184 1.00 84.88 108 GLY A O 1
ATOM 843 N N . VAL A 1 109 ? 9.290 -8.800 -7.237 1.00 87.88 109 VAL A N 1
ATOM 844 C CA . VAL A 1 109 ? 8.282 -7.806 -6.837 1.00 87.88 109 VAL A CA 1
ATOM 845 C C . VAL A 1 109 ? 8.578 -6.500 -7.550 1.00 87.88 109 VAL A C 1
ATOM 847 O O . VAL A 1 109 ? 9.679 -5.971 -7.458 1.00 87.88 109 VAL A O 1
ATOM 850 N N . THR A 1 110 ? 7.594 -5.987 -8.281 1.00 87.75 110 THR A N 1
ATOM 851 C CA . THR A 1 110 ? 7.753 -4.757 -9.074 1.00 87.75 110 THR A CA 1
ATOM 852 C C . THR A 1 110 ? 6.770 -3.658 -8.690 1.00 87.75 110 THR A C 1
ATOM 854 O O . THR A 1 110 ? 6.856 -2.565 -9.247 1.00 87.75 110 THR A O 1
ATOM 857 N N . LEU A 1 111 ? 5.833 -3.957 -7.787 1.00 92.50 111 LEU A N 1
ATOM 858 C CA . LEU A 1 111 ? 4.979 -2.988 -7.112 1.00 92.50 111 LEU A CA 1
ATOM 859 C C . LEU A 1 111 ? 4.858 -3.388 -5.643 1.00 92.50 111 LEU A C 1
ATOM 861 O O . LEU A 1 111 ? 4.603 -4.560 -5.364 1.00 92.50 111 LEU A O 1
ATOM 865 N N . ALA A 1 112 ? 5.009 -2.427 -4.739 1.00 90.25 112 ALA A N 1
ATOM 866 C CA . ALA A 1 112 ? 4.761 -2.607 -3.314 1.00 90.25 112 ALA A CA 1
ATOM 867 C C . ALA A 1 112 ? 3.741 -1.579 -2.807 1.00 90.25 112 ALA A C 1
ATOM 869 O O . ALA A 1 112 ? 3.755 -0.427 -3.242 1.00 90.25 112 ALA A O 1
ATOM 870 N N . VAL A 1 113 ? 2.865 -2.012 -1.901 1.00 93.19 113 VAL A N 1
ATOM 871 C CA . VAL A 1 113 ? 1.975 -1.145 -1.123 1.00 93.19 113 VAL A CA 1
ATOM 872 C C . VAL A 1 113 ? 2.551 -1.032 0.280 1.00 93.19 113 VAL A C 1
ATOM 874 O O . VAL A 1 113 ? 2.508 -1.986 1.055 1.00 93.19 113 VAL A O 1
ATOM 877 N N . GLU A 1 114 ? 3.131 0.121 0.567 1.00 92.62 114 GLU A N 1
ATOM 878 C CA . GLU A 1 114 ? 3.858 0.415 1.789 1.00 92.62 114 GLU A CA 1
ATOM 879 C C . GLU A 1 114 ? 2.987 1.142 2.809 1.00 92.62 114 GLU A C 1
ATOM 881 O O . GLU A 1 114 ? 2.235 2.068 2.484 1.00 92.62 114 GLU A O 1
ATOM 886 N N . HIS A 1 115 ? 3.137 0.722 4.061 1.00 91.88 115 HIS A N 1
ATOM 887 C CA . HIS A 1 115 ? 2.450 1.300 5.202 1.00 91.88 115 HIS A CA 1
ATOM 888 C C . HIS A 1 115 ? 3.470 1.834 6.218 1.00 91.88 115 HIS A C 1
ATOM 890 O O . HIS A 1 115 ? 3.834 1.160 7.181 1.00 91.88 115 HIS A O 1
ATOM 896 N N . LEU A 1 116 ? 3.974 3.043 5.965 1.00 94.00 116 LEU A N 1
ATOM 897 C CA . LEU A 1 116 ? 5.070 3.667 6.706 1.00 94.00 116 LEU A CA 1
ATOM 898 C C . LEU A 1 116 ? 4.639 4.115 8.107 1.00 94.00 116 LEU A C 1
ATOM 900 O O . LEU A 1 116 ? 3.568 4.686 8.287 1.00 94.00 116 LEU A O 1
ATOM 904 N N . SER A 1 117 ? 5.520 3.964 9.094 1.00 91.94 117 SER A N 1
ATOM 905 C CA . SER A 1 117 ? 5.385 4.614 10.399 1.00 91.94 117 SER A CA 1
ATOM 906 C C . SER A 1 117 ? 6.658 5.399 10.714 1.00 91.94 117 SER A C 1
ATOM 908 O O . SER A 1 117 ? 7.734 4.822 10.848 1.00 91.94 117 SER A O 1
ATOM 910 N N . CYS A 1 118 ? 6.525 6.720 10.800 1.00 93.44 118 CYS A N 1
ATOM 911 C CA . CYS A 1 118 ? 7.568 7.677 11.171 1.00 93.44 118 CYS A CA 1
ATOM 912 C C . CYS A 1 118 ? 6.917 8.913 11.817 1.00 93.44 118 CYS A C 1
ATOM 914 O O . CYS A 1 118 ? 5.701 9.091 11.711 1.00 93.44 118 CYS A O 1
ATOM 916 N N . GLN A 1 119 ? 7.701 9.758 12.493 1.00 92.12 119 GLN A N 1
ATOM 917 C CA . GLN A 1 119 ? 7.195 11.019 13.061 1.00 92.12 119 GLN A CA 1
ATOM 918 C C . GLN A 1 119 ? 7.114 12.146 12.026 1.00 92.12 119 GLN A C 1
ATOM 920 O O . GLN A 1 119 ? 6.070 12.791 11.914 1.00 92.12 119 GLN A O 1
ATOM 925 N N . ASP A 1 120 ? 8.182 12.358 11.250 1.00 95.62 120 ASP A N 1
ATOM 926 C CA . ASP A 1 120 ? 8.175 13.293 10.121 1.00 95.62 120 ASP A CA 1
ATOM 927 C C . ASP A 1 120 ? 7.522 12.624 8.906 1.00 95.62 120 ASP A C 1
ATOM 929 O O . ASP A 1 120 ? 8.160 11.902 8.139 1.00 95.62 120 ASP A O 1
ATOM 933 N N . VAL A 1 121 ? 6.211 12.819 8.764 1.00 96.69 121 VAL A N 1
ATOM 934 C CA . VAL A 1 121 ? 5.415 12.193 7.700 1.00 96.69 121 VAL A CA 1
ATOM 935 C C . VAL A 1 121 ? 5.746 12.768 6.331 1.00 96.69 121 VAL A C 1
ATOM 937 O O . VAL A 1 121 ? 5.930 12.009 5.380 1.00 96.69 121 VAL A O 1
ATOM 940 N N . ALA A 1 122 ? 5.846 14.093 6.221 1.00 97.69 122 ALA A N 1
ATOM 941 C CA . ALA A 1 122 ? 6.126 14.747 4.949 1.00 97.69 122 ALA A CA 1
ATOM 942 C C . ALA A 1 122 ? 7.527 14.372 4.442 1.00 97.69 122 ALA A C 1
ATOM 944 O O . ALA A 1 122 ? 7.679 13.938 3.295 1.00 97.69 122 ALA A O 1
ATOM 945 N N . GLY A 1 123 ? 8.536 14.466 5.313 1.00 98.06 123 GLY A N 1
ATOM 946 C CA . GLY A 1 123 ? 9.904 14.075 4.997 1.00 98.06 123 GLY A CA 1
ATOM 947 C C . GLY A 1 123 ? 10.050 12.576 4.743 1.00 98.06 123 GLY A C 1
ATOM 948 O O . GLY A 1 123 ? 10.694 12.182 3.767 1.00 98.06 123 GLY A O 1
ATOM 949 N N . GLY A 1 124 ? 9.393 11.742 5.552 1.00 98.12 124 GLY A N 1
ATOM 950 C CA . GLY A 1 124 ? 9.431 10.287 5.431 1.00 98.12 124 GLY A CA 1
ATOM 951 C C . GLY A 1 124 ? 8.824 9.784 4.121 1.00 98.12 124 GLY A C 1
ATOM 952 O O . GLY A 1 124 ? 9.457 9.007 3.407 1.00 98.12 124 GLY A O 1
ATOM 953 N N . LEU A 1 125 ? 7.635 10.262 3.741 1.00 98.38 125 LEU A N 1
ATOM 954 C CA . LEU A 1 125 ? 7.005 9.879 2.470 1.00 98.38 125 LEU A CA 1
ATOM 955 C C . LEU A 1 125 ? 7.831 10.353 1.263 1.00 98.38 125 LEU A C 1
ATOM 957 O O . LEU A 1 125 ? 8.022 9.595 0.308 1.00 98.38 125 LEU A O 1
ATOM 961 N N . ALA A 1 126 ? 8.398 11.564 1.322 1.00 98.44 126 ALA A N 1
ATOM 962 C CA . ALA A 1 126 ? 9.301 12.063 0.285 1.00 98.44 126 ALA A CA 1
ATOM 963 C C . ALA A 1 126 ? 10.588 11.221 0.177 1.00 98.44 126 ALA A C 1
ATOM 965 O O . ALA A 1 126 ? 11.045 10.924 -0.928 1.00 98.44 126 ALA A O 1
ATOM 966 N N . ALA A 1 127 ? 11.157 10.795 1.307 1.00 98.50 127 ALA A N 1
ATOM 967 C CA . ALA A 1 127 ? 12.304 9.891 1.351 1.00 98.50 127 ALA A CA 1
ATOM 968 C C . ALA A 1 127 ? 11.991 8.527 0.716 1.00 98.50 127 ALA A C 1
ATOM 970 O O . ALA A 1 127 ? 12.788 8.014 -0.074 1.00 98.50 127 ALA A O 1
ATOM 971 N N . GLN A 1 128 ? 10.809 7.960 0.979 1.00 97.31 128 GLN A N 1
ATOM 972 C CA . GLN A 1 128 ? 10.384 6.717 0.331 1.00 97.31 128 GLN A CA 1
ATOM 973 C C . GLN A 1 128 ? 10.215 6.865 -1.180 1.00 97.31 128 GLN A C 1
ATOM 975 O O . GLN A 1 128 ? 10.619 5.968 -1.925 1.00 97.31 128 GLN A O 1
ATOM 980 N N . ALA A 1 129 ? 9.654 7.990 -1.632 1.00 97.94 129 ALA A N 1
ATOM 981 C CA . ALA A 1 129 ? 9.498 8.279 -3.051 1.00 97.94 129 ALA A CA 1
ATOM 982 C C . ALA A 1 129 ? 10.861 8.286 -3.760 1.00 97.94 129 ALA A C 1
ATOM 984 O O . ALA A 1 129 ? 11.082 7.470 -4.657 1.00 97.94 129 ALA A O 1
ATOM 985 N N . ARG A 1 130 ? 11.815 9.092 -3.267 1.00 98.38 130 ARG A N 1
ATOM 986 C CA . ARG A 1 130 ? 13.181 9.163 -3.818 1.00 98.38 130 ARG A CA 1
ATOM 987 C C . ARG A 1 130 ? 13.874 7.803 -3.835 1.00 98.38 130 ARG A C 1
ATOM 989 O O . ARG A 1 130 ? 14.518 7.436 -4.820 1.00 98.38 130 ARG A O 1
ATOM 996 N N . ALA A 1 131 ? 13.741 7.029 -2.755 1.00 98.00 131 ALA A N 1
ATOM 997 C CA . ALA A 1 131 ? 14.323 5.696 -2.664 1.00 98.00 131 ALA A CA 1
ATOM 998 C C . ALA A 1 131 ? 13.755 4.738 -3.722 1.00 98.00 131 ALA A C 1
ATOM 1000 O O . ALA A 1 131 ? 14.526 4.037 -4.383 1.00 98.00 131 ALA A O 1
ATOM 1001 N N . ALA A 1 132 ? 12.428 4.705 -3.883 1.00 96.19 132 ALA A N 1
ATOM 1002 C CA . ALA A 1 132 ? 11.745 3.835 -4.836 1.00 96.19 132 ALA A CA 1
ATOM 1003 C C . ALA A 1 132 ? 12.067 4.205 -6.288 1.00 96.19 132 ALA A C 1
ATOM 1005 O O . ALA A 1 132 ? 12.344 3.316 -7.098 1.00 96.19 132 ALA A O 1
ATOM 1006 N N . GLU A 1 133 ? 12.104 5.499 -6.606 1.00 96.56 133 GLU A N 1
ATOM 1007 C CA . GLU A 1 133 ? 12.491 5.998 -7.926 1.00 96.56 133 GLU A CA 1
ATOM 1008 C C . GLU A 1 133 ? 13.928 5.632 -8.282 1.00 96.56 133 GLU A C 1
ATOM 1010 O O . GLU A 1 133 ? 14.176 5.097 -9.363 1.00 96.56 133 GLU A O 1
ATOM 1015 N N . ALA A 1 134 ? 14.864 5.834 -7.349 1.00 97.25 134 ALA A N 1
ATOM 1016 C CA . ALA A 1 134 ? 16.279 5.547 -7.564 1.00 97.25 134 ALA A CA 1
ATOM 1017 C C . ALA A 1 134 ? 16.549 4.076 -7.928 1.00 97.25 134 ALA A C 1
ATOM 1019 O O . ALA A 1 134 ? 17.524 3.781 -8.619 1.00 97.25 134 ALA A O 1
ATOM 1020 N N . VAL A 1 135 ? 15.699 3.147 -7.473 1.00 95.88 135 VAL A N 1
ATOM 1021 C CA . VAL A 1 135 ? 15.815 1.711 -7.791 1.00 95.88 135 VAL A CA 1
ATOM 1022 C C . VAL A 1 135 ? 14.819 1.231 -8.850 1.00 95.88 135 VAL A C 1
ATOM 1024 O O . VAL A 1 135 ? 14.915 0.089 -9.299 1.00 95.88 135 VAL A O 1
ATOM 1027 N N . GLY A 1 136 ? 13.868 2.073 -9.263 1.00 94.75 136 GLY A N 1
ATOM 1028 C CA . GLY A 1 136 ? 12.840 1.741 -10.251 1.00 94.75 136 GLY A CA 1
ATOM 1029 C C . GLY A 1 136 ? 11.707 0.840 -9.737 1.00 94.75 136 GLY A C 1
ATOM 1030 O O . GLY A 1 136 ? 11.104 0.109 -10.528 1.00 94.75 136 GLY A O 1
ATOM 1031 N N . LEU A 1 137 ? 11.407 0.857 -8.433 1.00 94.50 137 LEU A N 1
ATOM 1032 C CA . LEU A 1 137 ? 10.255 0.149 -7.860 1.00 94.50 137 LEU A CA 1
ATOM 1033 C C . LEU A 1 137 ? 8.991 1.017 -7.990 1.00 94.50 137 LEU A C 1
ATOM 1035 O O . LEU A 1 137 ? 9.017 2.196 -7.650 1.00 94.50 137 LEU A O 1
ATOM 1039 N N . ARG A 1 138 ? 7.859 0.437 -8.420 1.00 95.88 138 ARG A N 1
ATOM 1040 C CA . ARG A 1 138 ? 6.563 1.118 -8.257 1.00 95.88 138 ARG A CA 1
ATOM 1041 C C . ARG A 1 138 ? 6.116 1.039 -6.808 1.00 95.88 138 ARG A C 1
ATOM 1043 O O . ARG A 1 138 ? 6.088 -0.048 -6.230 1.00 95.88 138 ARG A O 1
ATOM 1050 N N . LEU A 1 139 ? 5.716 2.170 -6.255 1.00 95.56 139 LEU A N 1
ATOM 1051 C CA . LEU A 1 139 ? 5.368 2.278 -4.849 1.00 95.56 139 LEU A CA 1
ATOM 1052 C C . LEU A 1 139 ? 4.014 2.960 -4.701 1.00 95.56 139 LEU A C 1
ATOM 1054 O O . LEU A 1 139 ? 3.817 4.063 -5.198 1.00 95.56 139 LEU A O 1
ATOM 1058 N N . VAL A 1 140 ? 3.098 2.314 -3.990 1.00 96.44 140 VAL A N 1
ATOM 1059 C CA . VAL A 1 140 ? 1.964 2.998 -3.366 1.00 96.44 140 VAL A CA 1
ATOM 1060 C C . VAL A 1 140 ? 2.336 3.150 -1.903 1.00 96.44 140 VAL A C 1
ATOM 1062 O O . VAL A 1 140 ? 2.513 2.135 -1.241 1.00 96.44 140 VAL A O 1
ATOM 1065 N N . THR A 1 141 ? 2.511 4.368 -1.406 1.00 96.81 141 THR A N 1
ATOM 1066 C CA . THR A 1 141 ? 2.896 4.592 -0.005 1.00 96.81 141 THR A CA 1
ATOM 1067 C C . THR A 1 141 ? 1.864 5.423 0.742 1.00 96.81 141 THR A C 1
ATOM 1069 O O . THR A 1 141 ? 1.179 6.263 0.162 1.00 96.81 141 THR A O 1
ATOM 1072 N N . SER A 1 142 ? 1.750 5.154 2.035 1.00 96.88 142 SER A N 1
ATOM 1073 C CA . SER A 1 142 ? 0.933 5.892 2.986 1.00 96.88 142 SER A CA 1
ATOM 1074 C C . SER A 1 142 ? 1.615 5.913 4.343 1.00 96.88 142 SER A C 1
ATOM 1076 O O . SER A 1 142 ? 2.323 4.968 4.695 1.00 96.88 142 SER A O 1
ATOM 1078 N N . HIS A 1 143 ? 1.344 6.945 5.137 1.00 97.50 143 HIS A N 1
ATOM 1079 C CA . HIS A 1 143 ? 1.641 6.907 6.568 1.00 97.50 143 HIS A CA 1
ATOM 1080 C C . HIS A 1 143 ? 0.532 6.202 7.354 1.00 97.50 143 HIS A C 1
ATOM 1082 O O . HIS A 1 143 ? -0.647 6.386 7.069 1.00 97.50 143 HIS A O 1
ATOM 1088 N N . SER A 1 144 ? 0.916 5.416 8.355 1.00 94.69 144 SER A N 1
ATOM 1089 C CA . SER A 1 144 ? 0.069 4.699 9.310 1.00 94.69 144 SER A CA 1
ATOM 1090 C C . SER A 1 144 ? -0.494 5.644 10.382 1.00 94.69 144 SER A C 1
ATOM 1092 O O . SER A 1 144 ? -0.185 5.507 11.570 1.00 94.69 144 SER A O 1
ATOM 1094 N N . THR A 1 145 ? -1.324 6.609 9.978 1.00 97.19 145 THR A N 1
ATOM 1095 C CA . THR A 1 145 ? -1.910 7.613 10.879 1.00 97.19 145 THR A CA 1
ATOM 1096 C C . THR A 1 145 ? -2.701 6.967 12.029 1.00 97.19 145 THR A C 1
ATOM 1098 O O . THR A 1 145 ? -3.403 5.972 11.837 1.00 97.19 145 THR A O 1
ATOM 1101 N N . HIS A 1 146 ? -2.589 7.519 13.242 1.00 95.81 146 HIS A N 1
ATOM 1102 C CA . HIS A 1 146 ? -3.294 7.038 14.435 1.00 95.81 146 HIS A CA 1
ATOM 1103 C C . HIS A 1 146 ? -3.522 8.148 15.471 1.00 95.81 146 HIS A C 1
ATOM 1105 O O . HIS A 1 146 ? -2.770 9.116 15.528 1.00 95.81 146 HIS A O 1
ATOM 1111 N N . GLY A 1 147 ? -4.509 7.968 16.351 1.00 95.38 147 GLY A N 1
ATOM 1112 C CA . GLY A 1 147 ? -4.893 8.918 17.406 1.00 95.38 147 GLY A CA 1
ATOM 1113 C C . GLY A 1 147 ? -4.107 8.815 18.719 1.00 95.38 147 GLY A C 1
ATOM 1114 O O . GLY A 1 147 ? -4.323 9.618 19.621 1.00 95.38 147 GLY A O 1
ATOM 1115 N N . LEU A 1 148 ? -3.189 7.850 18.851 1.00 93.12 148 LEU A N 1
ATOM 1116 C CA . LEU A 1 148 ? -2.488 7.562 20.118 1.00 93.12 148 LEU A CA 1
ATOM 1117 C C . LEU A 1 148 ? -1.578 8.690 20.637 1.00 93.12 148 LEU A C 1
ATOM 1119 O O . LEU A 1 148 ? -1.183 8.651 21.799 1.00 93.12 148 LEU A O 1
ATOM 1123 N N . ASP A 1 149 ? -1.233 9.657 19.783 1.00 91.88 149 ASP A N 1
ATOM 1124 C CA . ASP A 1 149 ? -0.383 10.809 20.116 1.00 91.88 149 ASP A CA 1
ATOM 1125 C C . ASP A 1 149 ? -1.198 12.121 20.189 1.00 91.88 149 ASP A C 1
ATOM 1127 O O . ASP A 1 149 ? -0.641 13.215 20.186 1.00 91.88 149 ASP A O 1
ATOM 1131 N N . GLY A 1 150 ? -2.530 12.010 20.270 1.00 95.56 150 GLY A N 1
ATOM 1132 C CA . GLY A 1 150 ? -3.458 13.134 20.357 1.00 95.56 150 GLY A CA 1
ATOM 1133 C C . GLY A 1 150 ? -4.047 13.553 19.008 1.00 95.56 150 GLY A C 1
ATOM 1134 O O . GLY A 1 150 ? -3.459 13.353 17.943 1.00 95.56 150 GLY A O 1
ATOM 1135 N N . ALA A 1 151 ? -5.234 14.163 19.059 1.00 95.50 151 ALA A N 1
ATOM 1136 C CA . ALA A 1 151 ? -6.014 14.515 17.871 1.00 95.50 151 ALA A CA 1
ATOM 1137 C C . ALA A 1 151 ? -5.295 15.512 16.945 1.00 95.50 151 ALA A C 1
ATOM 1139 O O . ALA A 1 151 ? -5.336 15.353 15.729 1.00 95.50 151 ALA A O 1
ATOM 1140 N N . ALA A 1 152 ? -4.589 16.501 17.508 1.00 96.44 152 ALA A N 1
ATOM 1141 C CA . ALA A 1 152 ? -3.841 17.485 16.723 1.00 96.44 152 ALA A CA 1
ATOM 1142 C C . ALA A 1 152 ? -2.717 16.830 15.901 1.00 96.44 152 ALA A C 1
ATOM 1144 O O . ALA A 1 152 ? -2.565 17.121 14.716 1.00 96.44 152 ALA A O 1
ATOM 1145 N N . GLN A 1 153 ? -1.977 15.895 16.506 1.00 95.81 153 GLN A N 1
ATOM 1146 C CA . GLN A 1 153 ? -0.918 15.159 15.818 1.00 95.81 153 GLN A CA 1
ATOM 1147 C C . GLN A 1 153 ? -1.489 14.244 14.731 1.00 95.81 153 GLN A C 1
ATOM 1149 O O . GLN A 1 153 ? -0.969 14.205 13.617 1.00 95.81 153 GLN A O 1
ATOM 1154 N N . ALA A 1 154 ? -2.579 13.534 15.037 1.00 97.44 154 ALA A N 1
ATOM 1155 C CA . ALA A 1 154 ? -3.254 12.674 14.073 1.00 97.44 154 ALA A CA 1
ATOM 1156 C C . ALA A 1 154 ? -3.762 13.463 12.857 1.00 97.44 154 ALA A C 1
ATOM 1158 O O . ALA A 1 154 ? -3.608 13.007 11.725 1.00 97.44 154 ALA A O 1
ATOM 1159 N N . GLN A 1 155 ? -4.314 14.659 13.086 1.00 97.44 155 GLN A N 1
ATOM 1160 C CA . GLN A 1 155 ? -4.759 15.556 12.023 1.00 97.44 155 GLN A CA 1
ATOM 1161 C C . GLN A 1 155 ? -3.577 16.040 11.172 1.00 97.44 155 GLN A C 1
ATOM 1163 O O . GLN A 1 155 ? -3.627 15.911 9.953 1.00 97.44 155 GLN A O 1
ATOM 1168 N N . ALA A 1 156 ? -2.480 16.484 11.795 1.00 97.88 156 ALA A N 1
ATOM 1169 C CA . ALA A 1 156 ? -1.278 16.911 11.075 1.00 97.88 156 ALA A CA 1
ATOM 1170 C C . ALA A 1 156 ? -0.682 15.791 10.202 1.00 97.88 156 ALA A C 1
ATOM 1172 O O . ALA A 1 156 ? -0.275 16.024 9.063 1.00 97.88 156 ALA A O 1
ATOM 1173 N N . TRP A 1 157 ? -0.658 14.554 10.706 1.00 98.06 157 TRP A N 1
ATOM 1174 C CA . TRP A 1 157 ? -0.224 13.397 9.923 1.00 98.06 157 TRP A CA 1
ATOM 1175 C C . TRP A 1 157 ? -1.161 13.080 8.764 1.00 98.06 157 TRP A C 1
ATOM 1177 O O . TRP A 1 157 ? -0.680 12.789 7.669 1.00 98.06 157 TRP A O 1
ATOM 1187 N N . LEU A 1 158 ? -2.476 13.153 8.978 1.00 98.44 158 LEU A N 1
ATOM 1188 C CA . LEU A 1 158 ? -3.457 12.943 7.918 1.00 98.44 158 LEU A CA 1
ATOM 1189 C C . LEU A 1 158 ? -3.320 13.990 6.808 1.00 98.44 158 LEU A C 1
ATOM 1191 O O . LEU A 1 158 ? -3.351 13.628 5.631 1.00 98.44 158 LEU A O 1
ATOM 1195 N N . ASP A 1 159 ? -3.126 15.257 7.172 1.00 98.50 159 ASP A N 1
ATOM 1196 C CA . ASP A 1 159 ? -2.950 16.350 6.217 1.00 98.50 159 ASP A CA 1
ATOM 1197 C C . ASP A 1 159 ? -1.678 16.147 5.382 1.00 98.50 159 ASP A C 1
ATOM 1199 O O . ASP A 1 159 ? -1.748 16.156 4.153 1.00 98.50 159 ASP A O 1
ATOM 1203 N N . ALA A 1 160 ? -0.548 15.805 6.012 1.00 98.44 160 ALA A N 1
ATOM 1204 C CA . ALA A 1 160 ? 0.688 15.477 5.294 1.00 98.44 160 ALA A CA 1
ATOM 1205 C C . ALA A 1 160 ? 0.530 14.263 4.351 1.00 98.44 160 ALA A C 1
ATOM 1207 O O . ALA A 1 160 ? 1.038 14.265 3.227 1.00 98.44 160 ALA A O 1
ATOM 1208 N N . ASN A 1 161 ? -0.207 13.232 4.779 1.00 97.62 161 ASN A N 1
ATOM 1209 C CA . ASN A 1 161 ? -0.507 12.045 3.969 1.00 97.62 161 ASN A CA 1
ATOM 1210 C C . ASN A 1 161 ? -1.367 12.406 2.739 1.00 97.62 161 ASN A C 1
ATOM 1212 O O . ASN A 1 161 ? -1.119 11.945 1.618 1.00 97.62 161 ASN A O 1
ATOM 1216 N N . ALA A 1 162 ? -2.368 13.269 2.935 1.00 98.56 162 ALA A N 1
ATOM 1217 C CA . ALA A 1 162 ? -3.249 13.768 1.885 1.00 98.56 162 ALA A CA 1
ATOM 1218 C C . ALA A 1 162 ? -2.512 14.682 0.895 1.00 98.56 162 ALA A C 1
ATOM 1220 O O . ALA A 1 162 ? -2.709 14.556 -0.317 1.00 98.56 162 ALA A O 1
ATOM 1221 N N . ASP A 1 163 ? -1.634 15.554 1.385 1.00 98.69 163 ASP A N 1
ATOM 1222 C CA . ASP A 1 163 ? -0.822 16.450 0.564 1.00 98.69 163 ASP A CA 1
ATOM 1223 C C . ASP A 1 163 ? 0.156 15.677 -0.312 1.00 98.69 163 ASP A C 1
ATOM 1225 O O . ASP A 1 163 ? 0.200 15.896 -1.528 1.00 98.69 163 ASP A O 1
ATOM 1229 N N . PHE A 1 164 ? 0.855 14.693 0.261 1.00 98.62 164 PHE A N 1
ATOM 1230 C CA . PHE A 1 164 ? 1.700 13.785 -0.510 1.00 98.62 164 PHE A CA 1
ATOM 1231 C C . PHE A 1 164 ? 0.894 13.052 -1.592 1.00 98.62 164 PHE A C 1
ATOM 1233 O O . PHE A 1 164 ? 1.314 12.995 -2.752 1.00 98.62 164 PHE A O 1
ATOM 1240 N N . THR A 1 165 ? -0.286 12.538 -1.234 1.00 97.62 165 THR A N 1
ATOM 1241 C CA . THR A 1 165 ? -1.184 11.837 -2.161 1.00 97.62 165 THR A CA 1
ATOM 1242 C C . THR A 1 165 ? -1.631 12.724 -3.315 1.00 97.62 165 THR A C 1
ATOM 1244 O O . THR A 1 165 ? -1.622 12.285 -4.466 1.00 97.62 165 THR A O 1
ATOM 1247 N N . ARG A 1 166 ? -1.960 13.990 -3.041 1.00 98.06 166 ARG A N 1
ATOM 1248 C CA . ARG A 1 166 ? -2.323 14.970 -4.068 1.00 98.06 166 ARG A CA 1
ATOM 1249 C C . ARG A 1 166 ? -1.142 15.282 -4.987 1.00 98.06 166 ARG A C 1
ATOM 1251 O O . ARG A 1 166 ? -1.313 15.262 -6.204 1.00 98.06 166 ARG A O 1
ATOM 1258 N N . ALA A 1 167 ? 0.041 15.512 -4.419 1.00 97.69 167 ALA A N 1
ATOM 1259 C CA . ALA A 1 167 ? 1.251 15.845 -5.169 1.00 97.69 167 ALA A CA 1
ATOM 1260 C C . ALA A 1 167 ? 1.725 14.702 -6.088 1.00 97.69 167 ALA A C 1
ATOM 1262 O O . ALA A 1 167 ? 2.276 14.954 -7.156 1.00 97.69 167 ALA A O 1
ATOM 1263 N N . HIS A 1 168 ? 1.467 13.444 -5.715 1.00 96.12 168 HIS A N 1
ATOM 1264 C CA . HIS A 1 168 ? 1.898 12.261 -6.470 1.00 96.12 168 HIS A CA 1
ATOM 1265 C C . HIS A 1 168 ? 0.768 11.616 -7.286 1.00 96.12 168 HIS A C 1
ATOM 1267 O O . HIS A 1 168 ? 0.857 10.431 -7.620 1.00 96.12 168 HIS A O 1
ATOM 1273 N N . ARG A 1 169 ? -0.292 12.364 -7.634 1.00 89.75 169 ARG A N 1
ATOM 1274 C CA . ARG A 1 169 ? -1.425 11.848 -8.427 1.00 89.75 169 ARG A CA 1
ATOM 1275 C C . ARG A 1 169 ? -1.032 11.383 -9.828 1.00 89.75 169 ARG A C 1
ATOM 1277 O O . ARG A 1 169 ? -1.588 10.388 -10.281 1.00 89.75 169 ARG A O 1
ATOM 1284 N N . ASP A 1 170 ? -0.083 12.062 -10.475 1.00 88.31 170 ASP A N 1
ATOM 1285 C CA . ASP A 1 170 ? 0.307 11.795 -11.873 1.00 88.31 170 ASP A CA 1
ATOM 1286 C C . ASP A 1 170 ? 1.737 11.253 -12.030 1.00 88.31 170 ASP A C 1
ATOM 1288 O O . ASP A 1 170 ? 2.132 10.787 -13.094 1.00 88.31 170 ASP A O 1
ATOM 1292 N N . HIS A 1 171 ? 2.488 11.187 -10.935 1.00 91.56 171 HIS A N 1
ATOM 1293 C CA . HIS A 1 171 ? 3.843 10.650 -10.861 1.00 91.56 171 HIS A CA 1
ATOM 1294 C C . HIS A 1 171 ? 4.001 9.211 -11.449 1.00 91.56 171 HIS A C 1
ATOM 1296 O O . HIS A 1 171 ? 3.200 8.326 -11.160 1.00 91.56 171 HIS A O 1
ATOM 1302 N N . PRO A 1 172 ? 5.027 8.896 -12.260 1.00 87.38 172 PRO A N 1
ATOM 1303 C CA . PRO A 1 172 ? 5.055 7.657 -13.056 1.00 87.38 172 PRO A CA 1
ATOM 1304 C C . PRO A 1 172 ? 5.294 6.350 -12.272 1.00 87.38 172 PRO A C 1
ATOM 1306 O O . PRO A 1 172 ? 4.884 5.281 -12.732 1.00 87.38 172 PRO A O 1
ATOM 1309 N N . LEU A 1 173 ? 5.982 6.402 -11.123 1.00 91.00 173 LEU A N 1
ATOM 1310 C CA . LEU A 1 173 ? 6.326 5.212 -10.319 1.00 91.00 173 LEU A CA 1
ATOM 1311 C C . LEU A 1 173 ? 5.691 5.189 -8.926 1.00 91.00 173 LEU A C 1
ATOM 1313 O O . LEU A 1 173 ? 5.266 4.130 -8.465 1.00 91.00 173 LEU A O 1
ATOM 1317 N N . VAL A 1 174 ? 5.653 6.344 -8.268 1.00 96.38 174 VAL A N 1
ATOM 1318 C CA . VAL A 1 174 ? 5.149 6.525 -6.906 1.00 96.38 174 VAL A CA 1
ATOM 1319 C C . VAL A 1 174 ? 3.730 7.098 -6.912 1.00 96.38 174 VAL A C 1
ATOM 1321 O O . VAL A 1 174 ? 3.423 7.996 -7.690 1.00 96.38 174 VAL A O 1
ATOM 1324 N N . ARG A 1 175 ? 2.867 6.585 -6.036 1.00 95.69 175 ARG A N 1
ATOM 1325 C CA . ARG A 1 175 ? 1.512 7.075 -5.750 1.00 95.69 175 ARG A CA 1
ATOM 1326 C C . ARG A 1 175 ? 1.334 7.162 -4.235 1.00 95.69 175 ARG A C 1
ATOM 1328 O O . ARG A 1 175 ? 1.854 6.314 -3.510 1.00 95.69 175 ARG A O 1
ATOM 1335 N N . GLY A 1 176 ? 0.591 8.157 -3.764 1.00 95.62 176 GLY A N 1
ATOM 1336 C CA . GLY A 1 176 ? 0.171 8.218 -2.364 1.00 95.62 176 GLY A CA 1
ATOM 1337 C C . GLY A 1 176 ? -1.150 7.489 -2.114 1.00 95.62 176 GLY A C 1
ATOM 1338 O O . GLY A 1 176 ? -1.946 7.277 -3.034 1.00 95.62 176 GLY A O 1
ATOM 1339 N N . ALA A 1 177 ? -1.365 7.105 -0.864 1.00 96.94 177 ALA A N 1
ATOM 1340 C CA . ALA A 1 177 ? -2.588 6.521 -0.340 1.00 96.94 177 ALA A CA 1
ATOM 1341 C C . ALA A 1 177 ? -2.878 7.093 1.054 1.00 96.94 177 ALA A C 1
ATOM 1343 O O . ALA A 1 177 ? -1.983 7.612 1.717 1.00 96.94 177 ALA A O 1
ATOM 1344 N N . LEU A 1 178 ? -4.115 6.962 1.529 1.00 98.06 178 LEU A N 1
ATOM 1345 C CA . LEU A 1 178 ? -4.487 7.393 2.876 1.00 98.06 178 LEU A CA 1
ATOM 1346 C C . LEU A 1 178 ? -4.395 6.220 3.846 1.00 98.06 178 LEU A C 1
ATOM 1348 O O . LEU A 1 178 ? -5.222 5.309 3.847 1.00 98.06 178 LEU A O 1
ATOM 1352 N N . GLY A 1 179 ? -3.355 6.233 4.663 1.00 96.62 179 GLY A N 1
ATOM 1353 C CA . GLY A 1 179 ? -3.087 5.167 5.615 1.00 96.62 179 GLY A CA 1
ATOM 1354 C C . GLY A 1 179 ? -3.617 5.490 7.004 1.00 96.62 179 GLY A C 1
ATOM 1355 O O . GLY A 1 179 ? -3.556 6.631 7.458 1.00 96.62 179 GLY A O 1
ATOM 1356 N N . PHE A 1 180 ? -4.101 4.470 7.701 1.00 97.94 180 PHE A N 1
ATOM 1357 C CA . PHE A 1 180 ? -4.262 4.506 9.150 1.00 97.94 180 PHE A CA 1
ATOM 1358 C C . PHE A 1 180 ? -3.866 3.165 9.744 1.00 97.94 180 PHE A C 1
ATOM 1360 O O . PHE A 1 180 ? -3.943 2.149 9.062 1.00 97.94 180 PHE A O 1
ATOM 1367 N N . HIS A 1 181 ? -3.447 3.158 11.005 1.00 95.06 181 HIS A N 1
ATOM 1368 C CA . HIS A 1 181 ? -2.910 1.952 11.627 1.00 95.06 181 HIS A CA 1
ATOM 1369 C C . HIS A 1 181 ? -3.957 0.826 11.727 1.00 95.06 181 HIS A C 1
ATOM 1371 O O . HIS A 1 181 ? -3.934 -0.133 10.957 1.00 95.06 181 HIS A O 1
ATOM 1377 N N . ALA A 1 182 ? -4.890 0.938 12.674 1.00 94.81 182 ALA A N 1
ATOM 1378 C CA . ALA A 1 182 ? -5.921 -0.061 12.940 1.00 94.81 182 ALA A CA 1
ATOM 1379 C C . ALA A 1 182 ? -7.143 0.584 13.607 1.00 94.81 182 ALA A C 1
ATOM 1381 O O . ALA A 1 182 ? -7.077 1.716 14.096 1.00 94.81 182 ALA A O 1
ATOM 1382 N N . SER A 1 183 ? -8.252 -0.158 13.672 1.00 96.00 183 SER A N 1
ATOM 1383 C CA . SER A 1 183 ? -9.516 0.331 14.239 1.00 96.00 183 SER A CA 1
ATOM 1384 C C . SER A 1 183 ? -9.343 0.841 15.678 1.00 96.00 183 SER A C 1
ATOM 1386 O O . SER A 1 183 ? -9.658 1.995 15.955 1.00 96.00 183 SER A O 1
ATOM 1388 N N . PHE A 1 184 ? -8.749 0.048 16.574 1.00 94.81 184 PHE A N 1
ATOM 1389 C CA . PHE A 1 184 ? -8.555 0.399 17.993 1.00 94.81 184 PHE A CA 1
ATOM 1390 C C . PHE A 1 184 ? -7.567 1.548 18.275 1.00 94.81 184 PHE A C 1
ATOM 1392 O O . PHE A 1 184 ? -7.346 1.905 19.430 1.00 94.81 184 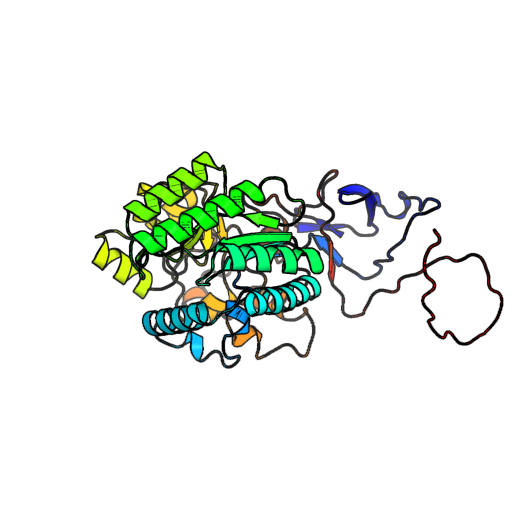PHE A O 1
ATOM 1399 N N . THR A 1 185 ? -6.900 2.083 17.251 1.00 95.25 185 THR A N 1
ATOM 1400 C CA . THR A 1 185 ? -5.932 3.185 17.404 1.00 95.25 185 THR A CA 1
ATOM 1401 C C . THR A 1 185 ? -6.437 4.513 16.859 1.00 95.25 185 THR A C 1
ATOM 1403 O O . THR A 1 185 ? -5.716 5.507 16.915 1.00 95.25 185 THR A O 1
ATOM 1406 N N . CYS A 1 186 ? -7.656 4.534 16.324 1.00 97.25 186 CYS A N 1
ATOM 1407 C CA . CYS A 1 186 ? -8.262 5.700 15.703 1.00 97.25 186 CYS A CA 1
ATOM 1408 C C . CYS A 1 186 ? -9.665 5.904 16.269 1.00 97.25 186 CYS A C 1
ATOM 1410 O O . CYS A 1 186 ? -10.449 4.956 16.354 1.00 97.25 186 CYS A O 1
ATOM 1412 N N . ASP A 1 187 ? -10.004 7.143 16.615 1.00 97.06 187 ASP A N 1
ATOM 1413 C CA . ASP A 1 187 ? -11.383 7.493 16.935 1.00 97.06 187 ASP A CA 1
ATOM 1414 C C . ASP A 1 187 ? -12.246 7.582 15.663 1.00 97.06 187 ASP A C 1
ATOM 1416 O O . ASP A 1 187 ? -11.758 7.578 14.528 1.00 97.06 187 ASP A O 1
ATOM 1420 N N . ASP A 1 188 ? -13.564 7.642 15.846 1.00 97.75 188 ASP A N 1
ATOM 1421 C CA . ASP A 1 188 ? -14.491 7.710 14.718 1.00 97.75 188 ASP A CA 1
ATOM 1422 C C . ASP A 1 188 ? -14.374 9.030 13.933 1.00 97.75 188 ASP A C 1
ATOM 1424 O O . ASP A 1 188 ? -14.724 9.065 12.754 1.00 97.75 188 ASP A O 1
ATOM 1428 N N . ALA A 1 189 ? -13.920 10.124 14.554 1.00 97.69 189 ALA A N 1
ATOM 1429 C CA . ALA A 1 189 ? -13.788 11.416 13.882 1.00 97.69 189 ALA A CA 1
ATOM 1430 C C . ALA A 1 189 ? -12.656 11.375 12.845 1.00 97.69 189 ALA A C 1
ATOM 1432 O O . ALA A 1 189 ? -12.874 11.704 11.676 1.00 97.69 189 ALA A O 1
ATOM 1433 N N . LEU A 1 190 ? -11.491 10.867 13.244 1.00 98.38 190 LEU A N 1
ATOM 1434 C CA . LEU A 1 190 ? -10.340 10.638 12.380 1.00 98.38 190 LEU A CA 1
ATOM 1435 C C . LEU A 1 190 ? -10.688 9.674 11.241 1.00 98.38 190 LEU A C 1
ATOM 1437 O O . LEU A 1 190 ? -10.403 9.955 10.078 1.00 98.38 190 LEU A O 1
ATOM 1441 N N . LEU A 1 191 ? -11.359 8.560 11.553 1.00 98.56 191 LEU A N 1
ATOM 1442 C CA . LEU A 1 191 ? -11.762 7.569 10.551 1.00 98.56 191 LEU A CA 1
ATOM 1443 C C . LEU A 1 191 ? -12.748 8.138 9.517 1.00 98.56 191 LEU A C 1
ATOM 1445 O O . LEU A 1 191 ? -12.578 7.886 8.322 1.00 98.56 191 LEU A O 1
ATOM 1449 N N . ARG A 1 192 ? -13.729 8.957 9.932 1.00 98.31 192 ARG A N 1
ATOM 1450 C CA . ARG A 1 192 ? -14.624 9.663 8.991 1.00 98.31 192 ARG A CA 1
ATOM 1451 C C . ARG A 1 192 ? -13.851 10.618 8.092 1.00 98.31 192 ARG A C 1
ATOM 1453 O O . ARG A 1 192 ? -14.115 10.664 6.892 1.00 98.31 192 ARG A O 1
ATOM 1460 N N . ARG A 1 193 ? -12.879 11.347 8.646 1.00 98.38 193 ARG A N 1
ATOM 1461 C CA . ARG A 1 193 ? -12.055 12.282 7.872 1.00 98.38 193 ARG A CA 1
ATOM 1462 C C . ARG A 1 193 ? -11.208 11.560 6.825 1.00 98.38 193 ARG A C 1
ATOM 1464 O O . ARG A 1 193 ? -11.131 12.011 5.685 1.00 98.38 193 ARG A O 1
ATOM 1471 N N . ILE A 1 194 ? -10.633 10.411 7.177 1.00 98.56 194 ILE A N 1
ATOM 1472 C CA . ILE A 1 194 ? -9.905 9.552 6.232 1.00 98.56 194 ILE A CA 1
ATOM 1473 C C . ILE A 1 194 ? -10.833 9.058 5.114 1.00 98.56 194 ILE A C 1
ATOM 1475 O O . ILE A 1 194 ? -10.465 9.132 3.941 1.00 98.56 194 ILE A O 1
ATOM 1479 N N . ALA A 1 195 ? -12.039 8.585 5.450 1.00 98.19 195 ALA A N 1
ATOM 1480 C CA . ALA A 1 195 ? -13.015 8.122 4.462 1.00 98.19 195 ALA A CA 1
ATOM 1481 C C . ALA A 1 195 ? -13.432 9.245 3.495 1.00 98.19 195 ALA A C 1
ATOM 1483 O O . ALA A 1 195 ? -13.482 9.051 2.276 1.00 98.19 195 ALA A O 1
ATOM 1484 N N . GLU A 1 196 ? -13.677 10.443 4.028 1.00 98.06 196 GLU A N 1
ATOM 1485 C CA . GLU A 1 196 ? -13.995 11.633 3.245 1.00 98.06 196 GLU A CA 1
ATOM 1486 C C . GLU A 1 196 ? -12.856 11.990 2.282 1.00 98.06 196 GLU A C 1
ATOM 1488 O O . GLU A 1 196 ? -13.091 12.123 1.079 1.00 98.06 196 GLU A O 1
ATOM 1493 N N . LEU A 1 197 ? -11.622 12.089 2.784 1.00 98.12 197 LEU A N 1
ATOM 1494 C CA . LEU A 1 197 ? -10.450 12.405 1.968 1.00 98.12 197 LEU A CA 1
ATOM 1495 C C . LEU A 1 197 ? -10.189 11.333 0.907 1.00 98.12 197 LEU A C 1
ATOM 1497 O O . LEU A 1 197 ? -9.852 11.678 -0.223 1.00 98.12 197 LEU A O 1
ATOM 1501 N N . SER A 1 198 ? -10.399 10.051 1.218 1.00 96.75 198 SER A N 1
ATOM 1502 C CA . SER A 1 198 ? -10.258 8.956 0.248 1.00 96.75 198 SER A CA 1
ATOM 1503 C C . SER A 1 198 ? -11.218 9.132 -0.922 1.00 96.75 198 SER A C 1
ATOM 1505 O O . SER A 1 198 ? -10.826 8.956 -2.075 1.00 96.75 198 SER A O 1
ATOM 1507 N N . ARG A 1 199 ? -12.461 9.539 -0.644 1.00 95.81 199 ARG A N 1
ATOM 1508 C CA . ARG A 1 199 ? -13.460 9.839 -1.673 1.00 95.81 199 ARG A CA 1
ATOM 1509 C C . ARG A 1 199 ? -13.103 11.094 -2.469 1.00 95.81 199 ARG A C 1
ATOM 1511 O O . ARG A 1 199 ? -13.187 11.058 -3.689 1.00 95.81 199 ARG A O 1
ATOM 1518 N N . VAL A 1 200 ? -12.723 12.185 -1.800 1.00 96.44 200 VAL A N 1
ATOM 1519 C CA . VAL A 1 200 ? -12.410 13.476 -2.446 1.00 96.44 200 VAL A CA 1
ATOM 1520 C C . VAL A 1 200 ? -11.168 13.377 -3.329 1.00 96.44 200 VAL A C 1
ATOM 1522 O O . VAL A 1 200 ? -11.148 13.912 -4.433 1.00 96.44 200 VAL A O 1
ATOM 1525 N N . LEU A 1 201 ? -10.132 12.683 -2.861 1.00 93.81 201 LEU A N 1
ATOM 1526 C CA . LEU A 1 201 ? -8.893 12.494 -3.611 1.00 93.81 201 LEU A CA 1
ATOM 1527 C C . LEU A 1 201 ? -8.971 11.324 -4.598 1.00 93.81 201 LEU A C 1
ATOM 1529 O O . LEU A 1 201 ? -8.050 11.172 -5.399 1.00 93.81 201 LEU A O 1
ATOM 1533 N N . ASP A 1 202 ? -10.030 10.517 -4.551 1.00 93.06 202 ASP A N 1
ATOM 1534 C CA . ASP A 1 202 ? -10.117 9.216 -5.222 1.00 93.06 202 ASP A CA 1
ATOM 1535 C C . ASP A 1 202 ? 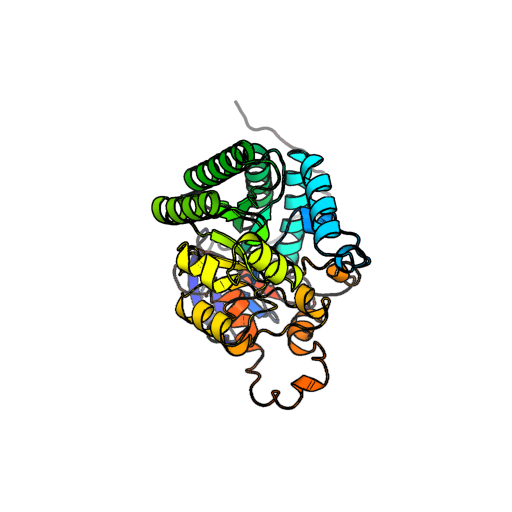-8.854 8.365 -4.993 1.00 93.06 202 ASP A C 1
ATOM 1537 O O . ASP A 1 202 ? -8.206 7.874 -5.916 1.00 93.06 202 ASP A O 1
ATOM 1541 N N . ALA A 1 203 ? -8.461 8.259 -3.723 1.00 92.62 203 ALA A N 1
ATOM 1542 C CA . ALA A 1 203 ? -7.237 7.598 -3.288 1.00 92.62 203 ALA A CA 1
ATOM 1543 C C . ALA A 1 203 ? -7.553 6.346 -2.456 1.00 92.62 203 ALA A C 1
ATOM 1545 O O . ALA A 1 203 ? -8.538 6.341 -1.708 1.00 92.62 203 ALA A O 1
ATOM 1546 N N . PRO A 1 204 ? -6.735 5.283 -2.546 1.00 94.75 204 PRO A N 1
ATOM 1547 C CA . PRO A 1 204 ? -6.949 4.086 -1.748 1.00 94.75 204 PRO A CA 1
ATOM 1548 C C . PRO A 1 204 ? -6.706 4.354 -0.263 1.00 94.75 204 PRO A C 1
ATOM 1550 O O . PRO A 1 204 ? -5.907 5.221 0.098 1.00 94.75 204 PRO A O 1
ATOM 1553 N N . THR A 1 205 ? -7.361 3.565 0.587 1.00 97.38 205 THR A N 1
ATOM 1554 C CA . THR A 1 205 ? -7.039 3.485 2.014 1.00 97.38 205 THR A CA 1
ATOM 1555 C C . THR A 1 205 ? -6.223 2.234 2.306 1.00 97.38 205 THR A C 1
ATOM 1557 O O . THR A 1 205 ? -6.490 1.180 1.732 1.00 97.38 205 THR A O 1
ATOM 1560 N N . VAL A 1 206 ? -5.222 2.333 3.182 1.00 96.00 206 VAL A N 1
ATOM 1561 C CA . VAL A 1 206 ? -4.359 1.201 3.571 1.00 96.00 206 VAL A CA 1
ATOM 1562 C C . VAL A 1 206 ? -4.342 1.087 5.090 1.00 96.00 206 VAL A C 1
ATOM 1564 O O . VAL A 1 206 ? -4.034 2.064 5.768 1.00 96.00 206 VAL A O 1
ATOM 1567 N N . PHE A 1 207 ? -4.691 -0.078 5.632 1.00 96.06 207 PHE A N 1
ATOM 1568 C CA . PHE A 1 207 ? -4.806 -0.260 7.083 1.00 96.06 207 PHE A CA 1
ATOM 1569 C C . PHE A 1 207 ? -4.739 -1.723 7.507 1.00 96.06 207 PHE A C 1
ATOM 1571 O O . PHE A 1 207 ? -4.895 -2.631 6.689 1.00 96.06 207 PHE A O 1
ATOM 1578 N N . HIS A 1 208 ? -4.531 -1.972 8.799 1.00 93.62 208 HIS A N 1
ATOM 1579 C CA . HIS A 1 208 ? -4.632 -3.308 9.386 1.00 93.62 208 HIS A CA 1
ATOM 1580 C C . HIS A 1 208 ? -6.081 -3.603 9.771 1.00 93.62 208 HIS A C 1
ATOM 1582 O O . HIS A 1 208 ? -6.739 -2.802 10.435 1.00 93.62 208 HIS A O 1
ATOM 1588 N N . LEU A 1 209 ? -6.583 -4.765 9.355 1.00 92.19 209 LEU A N 1
ATOM 1589 C CA . LEU A 1 209 ? -7.940 -5.214 9.642 1.00 92.19 209 LEU A CA 1
ATOM 1590 C C . LEU A 1 209 ? -7.899 -6.494 10.470 1.00 92.19 209 LEU A C 1
ATOM 1592 O O . LEU A 1 209 ? -7.399 -7.506 9.981 1.00 92.19 209 LEU A O 1
ATOM 1596 N N . ALA A 1 210 ? -8.467 -6.471 11.678 1.00 89.69 210 ALA A N 1
ATOM 1597 C CA . ALA A 1 210 ? -8.662 -7.654 12.520 1.00 89.69 210 ALA A CA 1
ATOM 1598 C C . ALA A 1 210 ? -7.408 -8.546 12.558 1.00 89.69 210 ALA A C 1
ATOM 1600 O O . ALA A 1 210 ? -7.438 -9.735 12.212 1.00 89.69 210 ALA A O 1
ATOM 1601 N N . GLU A 1 211 ? -6.262 -7.941 12.881 1.00 84.31 211 GLU A N 1
ATOM 1602 C CA . GLU A 1 211 ? -4.970 -8.638 12.868 1.00 84.31 211 GLU A CA 1
ATOM 1603 C C . GLU A 1 211 ? -4.883 -9.623 14.042 1.00 84.31 211 GLU A C 1
ATOM 1605 O O . GLU A 1 211 ? -4.328 -10.719 13.923 1.00 84.31 211 GLU A O 1
ATOM 161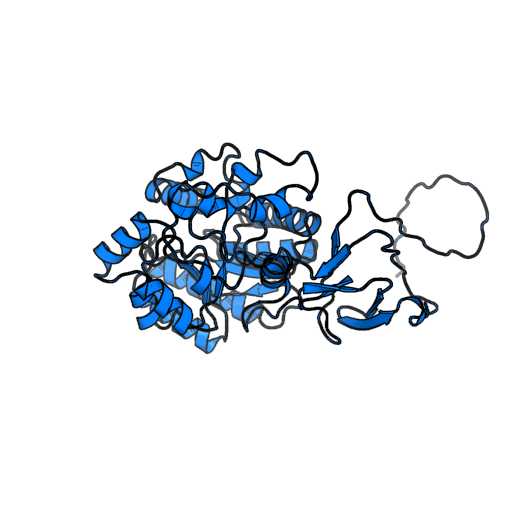0 N N . SER A 1 212 ? -5.448 -9.256 15.193 1.00 82.50 212 SER A N 1
ATOM 1611 C CA . SER A 1 212 ? -5.345 -10.023 16.432 1.00 82.50 212 SER A CA 1
ATOM 1612 C C . SER A 1 212 ? -6.610 -9.964 17.277 1.00 82.50 212 SER A C 1
ATOM 1614 O O . SER A 1 212 ? -7.454 -9.096 17.092 1.00 82.50 212 SER A O 1
ATOM 1616 N N . GLU A 1 213 ? -6.748 -10.905 18.209 1.00 85.50 213 GLU A N 1
ATOM 1617 C CA . GLU A 1 213 ? -7.854 -10.884 19.174 1.00 85.50 213 GLU A CA 1
ATOM 1618 C C . GLU A 1 213 ? -7.816 -9.624 20.039 1.00 85.50 213 GLU A C 1
ATOM 1620 O O . GLU A 1 213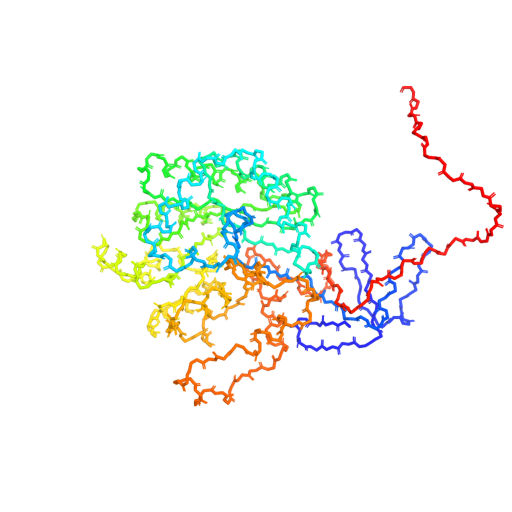 ? -8.859 -9.062 20.350 1.00 85.50 213 GLU A O 1
ATOM 1625 N N . ASP A 1 214 ? -6.618 -9.127 20.344 1.00 85.06 214 ASP A N 1
ATOM 1626 C CA . ASP A 1 214 ? -6.437 -7.881 21.085 1.00 85.06 214 ASP A CA 1
ATOM 1627 C C . ASP A 1 214 ? -6.942 -6.662 20.306 1.00 85.06 214 ASP A C 1
ATOM 1629 O O . ASP A 1 214 ? -7.456 -5.728 20.920 1.00 85.06 214 ASP A O 1
ATOM 1633 N N . ASP A 1 215 ? -6.833 -6.669 18.973 1.00 86.31 215 ASP A N 1
ATOM 1634 C CA . ASP A 1 215 ? -7.421 -5.646 18.095 1.00 86.31 215 ASP A CA 1
ATOM 1635 C C . ASP A 1 215 ? -8.956 -5.685 18.189 1.00 86.31 215 ASP A C 1
ATOM 1637 O O . ASP A 1 215 ? -9.584 -4.656 18.452 1.00 86.31 215 ASP A O 1
ATOM 1641 N N . LEU A 1 216 ? -9.562 -6.879 18.108 1.00 89.56 216 LEU A N 1
ATOM 1642 C CA . LEU A 1 216 ? -11.011 -7.042 18.281 1.00 89.56 216 LEU A CA 1
ATOM 1643 C C . LEU A 1 216 ? -11.479 -6.586 19.668 1.00 89.56 216 LEU A C 1
ATOM 1645 O O . LEU A 1 216 ? -12.425 -5.807 19.772 1.00 89.56 216 LEU A O 1
ATOM 1649 N N . ALA A 1 217 ? -10.817 -7.062 20.724 1.00 91.56 217 ALA A N 1
ATOM 1650 C CA . ALA A 1 217 ? -11.169 -6.769 22.107 1.00 91.56 217 ALA A CA 1
ATOM 1651 C C . ALA A 1 217 ? -10.996 -5.280 22.426 1.00 91.56 217 ALA A C 1
ATOM 1653 O O . ALA A 1 217 ? -11.882 -4.674 23.026 1.00 91.56 217 ALA A O 1
ATOM 1654 N N . SER A 1 218 ? -9.895 -4.667 21.977 1.00 92.19 218 SER A N 1
ATOM 1655 C CA . SER A 1 218 ? -9.650 -3.236 22.180 1.00 92.19 218 SER A CA 1
ATOM 1656 C C . SER A 1 218 ? -10.656 -2.390 21.404 1.00 92.19 218 SER A C 1
ATOM 1658 O O . SER A 1 218 ? -11.217 -1.457 21.971 1.00 92.19 218 SER A O 1
ATOM 1660 N N . THR A 1 219 ? -10.952 -2.743 20.149 1.00 94.62 219 THR A N 1
ATOM 1661 C CA . THR A 1 219 ? -11.966 -2.036 19.354 1.00 94.62 219 THR A CA 1
ATOM 1662 C C . THR A 1 219 ? -13.344 -2.135 20.003 1.00 94.62 219 THR A C 1
ATOM 1664 O O . THR A 1 219 ? -14.030 -1.124 20.155 1.00 94.62 219 THR A O 1
ATOM 1667 N N . TYR A 1 220 ? -13.742 -3.334 20.434 1.00 95.44 220 TYR A N 1
ATOM 1668 C CA . TYR A 1 220 ? -15.033 -3.540 21.080 1.00 95.44 220 TYR A CA 1
ATOM 1669 C C . TYR A 1 220 ? -15.127 -2.798 22.416 1.00 95.44 220 TYR A C 1
ATOM 1671 O O . TYR A 1 220 ? -16.122 -2.127 22.669 1.00 95.44 220 TYR A O 1
ATOM 1679 N N . SER A 1 221 ? -14.082 -2.853 23.245 1.00 95.75 221 SER A N 1
ATOM 1680 C CA . SER A 1 221 ? -14.057 -2.161 24.537 1.00 95.75 221 SER A CA 1
ATOM 1681 C C . SER A 1 221 ? -14.147 -0.642 24.392 1.00 95.75 221 SER A C 1
ATOM 1683 O O . SER A 1 221 ? -14.788 -0.003 25.219 1.00 95.75 221 SER A O 1
ATOM 1685 N N . GLN A 1 222 ? -13.512 -0.064 23.369 1.00 94.81 222 GLN A N 1
ATOM 1686 C CA . GLN A 1 222 ? -13.468 1.387 23.173 1.00 94.81 222 GLN A CA 1
ATOM 1687 C C . GLN A 1 222 ? -14.695 1.934 22.437 1.00 94.81 222 GLN A C 1
ATOM 1689 O O . GLN A 1 222 ? -15.076 3.083 22.649 1.00 94.81 222 GLN A O 1
ATOM 1694 N N . HIS A 1 223 ? -15.302 1.137 21.553 1.00 95.75 223 HIS A N 1
ATOM 1695 C CA . HIS A 1 223 ? -16.302 1.636 20.602 1.00 95.75 223 HIS A CA 1
ATOM 1696 C C . HIS A 1 223 ? -17.621 0.856 20.596 1.00 95.75 223 HIS A C 1
ATOM 1698 O O . HIS A 1 223 ? -18.524 1.204 19.837 1.00 95.75 223 HIS A O 1
ATOM 1704 N N . GLY A 1 224 ? -17.743 -0.217 21.385 1.00 96.00 224 GLY A N 1
ATOM 1705 C CA . GLY A 1 224 ? -18.949 -1.050 21.461 1.00 96.00 224 GLY A CA 1
ATOM 1706 C C . GLY A 1 224 ? -19.303 -1.768 20.154 1.00 96.00 224 GLY A C 1
ATOM 1707 O O . GLY A 1 224 ? -20.435 -2.210 19.976 1.00 96.00 224 GLY A O 1
ATOM 1708 N N . LYS A 1 225 ? -18.363 -1.854 19.204 1.00 94.56 225 LYS A N 1
ATOM 1709 C CA . LYS A 1 225 ? -18.569 -2.429 17.869 1.00 94.56 225 LYS A CA 1
ATOM 1710 C C . LYS A 1 225 ? -17.423 -3.362 17.505 1.00 94.56 225 LYS A C 1
ATOM 1712 O O . LYS A 1 225 ? -16.278 -3.131 17.885 1.00 94.56 225 LYS A O 1
ATOM 1717 N N . ARG A 1 226 ? -17.728 -4.403 16.729 1.00 94.38 226 ARG A N 1
ATOM 1718 C CA . ARG A 1 226 ? -16.706 -5.244 16.086 1.00 94.38 226 ARG A CA 1
ATOM 1719 C C . ARG A 1 226 ? -15.997 -4.462 14.973 1.00 94.38 226 ARG A C 1
ATOM 1721 O O . ARG A 1 226 ? -16.537 -3.477 14.463 1.00 94.38 226 ARG A O 1
ATOM 1728 N N . VAL A 1 227 ? -14.798 -4.904 14.593 1.00 95.50 227 VAL A N 1
ATOM 1729 C CA . VAL A 1 227 ? -13.901 -4.163 13.692 1.00 95.50 227 VAL A CA 1
ATOM 1730 C C . VAL A 1 227 ? -14.527 -3.943 12.315 1.00 95.50 227 VAL A C 1
ATOM 1732 O O . VAL A 1 227 ? -14.581 -2.804 11.851 1.00 95.50 227 VAL A O 1
ATOM 1735 N N . VAL A 1 228 ? -15.023 -5.003 11.667 1.00 96.12 228 VAL A N 1
ATOM 1736 C CA . VAL A 1 228 ? -15.558 -4.894 10.299 1.00 96.12 228 VAL A CA 1
ATOM 1737 C C . VAL A 1 228 ? -16.833 -4.037 10.246 1.00 96.12 228 VAL A C 1
ATOM 1739 O O . VAL A 1 228 ? -16.829 -3.062 9.496 1.00 96.12 228 VAL A O 1
ATOM 1742 N N . PRO A 1 229 ? -17.880 -4.278 11.065 1.00 96.44 229 PRO A N 1
ATOM 1743 C CA . PRO A 1 229 ? -19.089 -3.451 11.056 1.00 96.44 229 PRO A CA 1
ATOM 1744 C C . PRO A 1 229 ? -18.824 -1.985 11.403 1.00 96.44 229 PRO A C 1
ATOM 1746 O O . PRO A 1 229 ? -19.493 -1.092 10.887 1.00 96.44 229 PRO A O 1
ATOM 1749 N N . ARG A 1 230 ? -17.838 -1.710 12.270 1.00 97.56 230 ARG A N 1
ATOM 1750 C CA . ARG A 1 230 ? -17.435 -0.335 12.583 1.00 97.56 230 ARG A CA 1
ATOM 1751 C C . ARG A 1 230 ? -16.860 0.368 11.357 1.00 97.56 230 ARG A C 1
ATOM 1753 O O . ARG A 1 230 ? -17.293 1.471 11.048 1.00 97.56 230 ARG A O 1
ATOM 1760 N N . LEU A 1 231 ? -15.891 -0.248 10.679 1.00 97.94 231 LEU A N 1
ATOM 1761 C CA . LEU A 1 231 ? -15.256 0.355 9.504 1.00 97.94 231 LEU A CA 1
ATOM 1762 C C . LEU A 1 231 ? -16.226 0.473 8.321 1.00 97.94 231 LEU A C 1
ATOM 1764 O O . LEU A 1 231 ? -16.157 1.455 7.584 1.00 97.94 231 LEU A O 1
ATOM 1768 N N . ASP A 1 232 ? -17.148 -0.479 8.172 1.00 97.50 232 ASP A N 1
ATOM 1769 C CA . ASP A 1 232 ? -18.213 -0.428 7.167 1.00 97.50 232 ASP A CA 1
ATOM 1770 C C . ASP A 1 232 ? -19.133 0.781 7.383 1.00 97.50 232 ASP A C 1
ATOM 1772 O O . ASP A 1 232 ? -19.271 1.631 6.506 1.00 97.50 232 ASP A O 1
ATOM 1776 N N . ALA A 1 233 ? -19.653 0.943 8.606 1.00 97.50 233 ALA A N 1
ATOM 1777 C CA . ALA A 1 233 ? -20.529 2.057 8.971 1.00 97.50 233 ALA A CA 1
ATOM 1778 C C . ALA A 1 233 ? -19.861 3.440 8.844 1.00 97.50 233 ALA A C 1
ATOM 1780 O O . ALA A 1 233 ? -20.549 4.455 8.742 1.00 97.50 233 ALA A O 1
ATOM 1781 N N . LEU A 1 234 ? -18.527 3.494 8.873 1.00 97.69 234 LEU A N 1
ATOM 1782 C CA . LEU A 1 234 ? -17.739 4.717 8.687 1.00 97.69 234 LEU A CA 1
ATOM 1783 C C . LEU A 1 234 ? -17.359 4.967 7.216 1.00 97.69 234 LEU A C 1
ATOM 1785 O O . LEU A 1 234 ? -16.699 5.963 6.925 1.00 97.69 234 LEU A O 1
ATOM 1789 N N . GLY A 1 235 ? -17.762 4.090 6.291 1.00 96.12 235 GLY A N 1
ATOM 1790 C CA . GLY A 1 235 ? -17.474 4.216 4.860 1.00 96.12 235 GLY A CA 1
ATOM 1791 C C . GLY A 1 235 ? -16.023 3.907 4.483 1.00 96.12 235 GLY A C 1
ATOM 1792 O O . GLY A 1 235 ? -15.551 4.357 3.439 1.00 96.12 235 GLY A O 1
ATOM 1793 N N . LEU A 1 236 ? -15.298 3.169 5.332 1.00 97.25 236 LEU A N 1
ATOM 1794 C CA . LEU A 1 236 ? -13.902 2.782 5.096 1.00 97.25 236 LEU A CA 1
ATOM 1795 C C . LEU A 1 236 ? -13.755 1.425 4.413 1.00 97.25 236 LEU A C 1
ATOM 1797 O O . LEU A 1 236 ? -12.675 1.125 3.902 1.00 97.25 236 LEU A O 1
ATOM 1801 N N . LEU A 1 237 ? -14.812 0.612 4.391 1.00 94.25 237 LEU A N 1
ATOM 1802 C CA . LEU A 1 23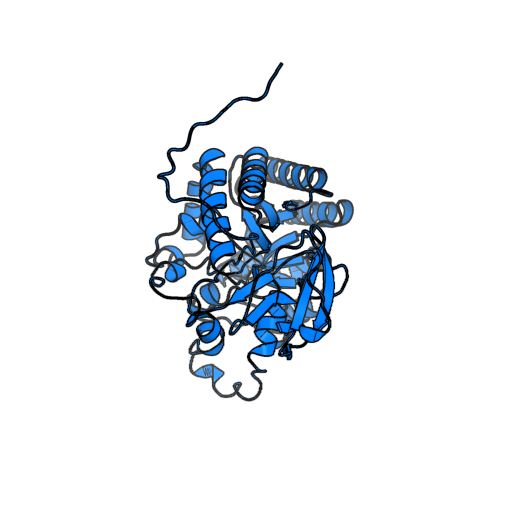7 ? -14.862 -0.584 3.559 1.00 94.25 237 LEU A CA 1
ATOM 1803 C C . LEU A 1 237 ? -15.471 -0.227 2.204 1.00 94.25 237 LEU A C 1
ATOM 1805 O O . LEU A 1 237 ? -16.417 0.550 2.107 1.00 94.25 237 LEU A O 1
ATOM 1809 N N . GLY A 1 238 ? -14.872 -0.737 1.134 1.00 89.69 238 GLY A N 1
ATOM 1810 C CA . GLY A 1 238 ? -15.252 -0.348 -0.216 1.00 89.69 238 GLY A CA 1
ATOM 1811 C C . GLY A 1 238 ? -14.192 -0.694 -1.256 1.00 89.69 238 GLY A C 1
ATOM 1812 O O . GLY A 1 238 ? -13.090 -1.118 -0.902 1.00 89.69 238 GLY A O 1
ATOM 1813 N N . PRO A 1 239 ? -14.451 -0.419 -2.545 1.00 87.44 239 PRO A N 1
ATOM 1814 C CA . PRO A 1 239 ? -13.508 -0.694 -3.629 1.00 87.44 239 PRO A CA 1
ATOM 1815 C C . PRO A 1 239 ? -12.149 0.002 -3.495 1.00 87.44 239 PRO A C 1
ATOM 1817 O O . PRO A 1 239 ? -11.203 -0.434 -4.133 1.00 87.44 239 PRO A O 1
ATOM 1820 N N . ARG A 1 240 ? -12.038 1.068 -2.688 1.00 90.12 240 ARG A N 1
ATOM 1821 C CA . ARG A 1 240 ? -10.783 1.792 -2.413 1.00 90.12 240 ARG A CA 1
ATOM 1822 C C . ARG A 1 240 ? -9.977 1.216 -1.241 1.00 90.12 240 ARG A C 1
ATOM 1824 O O . ARG A 1 240 ? -8.831 1.611 -1.058 1.00 90.12 240 ARG A O 1
ATOM 1831 N N . ALA A 1 241 ? -10.543 0.293 -0.468 1.00 92.62 241 ALA A N 1
ATOM 1832 C CA . ALA A 1 241 ? -9.914 -0.232 0.737 1.00 92.62 241 ALA A CA 1
ATOM 1833 C C . ALA A 1 241 ? -8.896 -1.335 0.428 1.00 92.62 241 ALA A C 1
ATOM 1835 O O . ALA A 1 241 ? -9.216 -2.314 -0.250 1.00 92.62 241 ALA A O 1
ATOM 1836 N N . ILE A 1 242 ? -7.692 -1.199 0.981 1.00 92.56 242 ILE A N 1
ATOM 1837 C CA . ILE A 1 242 ? -6.647 -2.222 1.038 1.00 92.56 242 ILE A CA 1
ATOM 1838 C C . ILE A 1 242 ? -6.477 -2.615 2.510 1.00 92.56 242 ILE A C 1
ATOM 1840 O O . ILE A 1 242 ? -5.760 -1.975 3.278 1.00 92.56 242 ILE A O 1
ATOM 1844 N N . ALA A 1 243 ? -7.175 -3.679 2.895 1.00 90.69 243 ALA A N 1
ATOM 1845 C CA . ALA A 1 243 ? -7.182 -4.221 4.243 1.00 90.69 243 ALA A CA 1
ATOM 1846 C C . ALA A 1 243 ? -6.083 -5.281 4.397 1.00 90.69 243 ALA A C 1
ATOM 1848 O O . ALA A 1 243 ? -6.156 -6.371 3.819 1.00 90.69 243 ALA A O 1
ATOM 1849 N N . GLY A 1 244 ? -5.060 -4.965 5.185 1.00 87.19 244 GLY A N 1
ATOM 1850 C CA . GLY A 1 244 ? -4.011 -5.892 5.582 1.00 87.19 244 GLY A CA 1
ATOM 1851 C C . GLY A 1 244 ? -4.519 -6.904 6.606 1.00 87.19 244 GLY A C 1
ATOM 1852 O O . GLY A 1 244 ? -5.283 -6.567 7.509 1.00 87.19 244 GLY A O 1
ATOM 1853 N N . TYR A 1 245 ? -4.050 -8.144 6.488 1.00 84.25 245 TYR A N 1
ATOM 1854 C CA . TYR A 1 245 ? -4.416 -9.263 7.358 1.00 84.25 245 TYR A CA 1
ATOM 1855 C C . TYR A 1 245 ? -5.852 -9.740 7.136 1.00 84.25 245 TYR A C 1
ATOM 1857 O O . TYR A 1 245 ? -6.043 -10.514 6.205 1.00 84.25 245 TYR A O 1
ATOM 1865 N N . ALA A 1 246 ? -6.817 -9.301 7.954 1.00 85.94 246 ALA A N 1
ATOM 1866 C CA . ALA A 1 246 ? -8.162 -9.859 8.149 1.00 85.94 246 ALA A CA 1
ATOM 1867 C C . ALA A 1 246 ? -8.173 -11.239 8.839 1.00 85.94 246 ALA A C 1
ATOM 1869 O O . ALA A 1 246 ? -8.870 -12.149 8.399 1.00 85.94 246 ALA A O 1
ATOM 1870 N N . ARG A 1 247 ? -7.358 -11.437 9.890 1.00 81.94 247 ARG A N 1
ATOM 1871 C CA . ARG A 1 247 ? -6.988 -12.764 10.439 1.00 81.94 247 ARG A CA 1
ATOM 1872 C C . ARG A 1 247 ? -8.021 -13.408 11.359 1.00 81.94 247 ARG A C 1
ATOM 1874 O O . ARG A 1 247 ? -8.128 -14.642 11.394 1.00 81.94 247 ARG A O 1
ATOM 1881 N N . VAL A 1 248 ? -8.715 -12.588 12.132 1.00 84.56 248 VAL A N 1
ATOM 1882 C CA . VAL A 1 248 ? -9.633 -13.037 13.181 1.00 84.56 248 VAL A CA 1
ATOM 1883 C C . VAL A 1 248 ? -11.030 -12.480 12.941 1.00 84.56 248 VAL A C 1
ATOM 1885 O O . VAL A 1 248 ? -11.551 -11.702 13.724 1.00 84.56 248 VAL A O 1
ATOM 1888 N N . LEU A 1 249 ? -11.628 -12.858 11.815 1.00 85.06 249 LEU A N 1
ATOM 1889 C CA . LEU A 1 249 ? -13.013 -12.517 11.505 1.00 85.06 249 LEU A CA 1
ATOM 1890 C C . LEU A 1 249 ? -13.936 -13.694 11.797 1.00 85.06 249 LEU A C 1
ATOM 1892 O O . LEU A 1 249 ? -13.574 -14.851 11.555 1.00 85.06 249 LEU A O 1
ATOM 1896 N N . ASP A 1 250 ? -15.138 -13.383 12.271 1.00 85.81 250 ASP A N 1
ATOM 1897 C CA . ASP A 1 250 ? -16.243 -14.336 12.237 1.00 85.81 250 ASP A CA 1
ATOM 1898 C C . ASP A 1 250 ? -16.865 -14.424 10.826 1.00 85.81 250 ASP A C 1
ATOM 1900 O O . ASP A 1 250 ? -16.447 -13.744 9.883 1.00 85.81 250 ASP A O 1
ATOM 1904 N N . SER A 1 251 ? -17.851 -15.309 10.658 1.00 86.31 251 SER A N 1
ATOM 1905 C CA . SER A 1 251 ? -18.487 -15.532 9.354 1.00 86.31 251 SER A CA 1
ATOM 1906 C C . SER A 1 251 ? -19.290 -14.324 8.863 1.00 86.31 251 SER A C 1
ATOM 1908 O O . SER A 1 251 ? -19.282 -14.058 7.664 1.00 86.31 251 SER A O 1
ATOM 1910 N N . ALA A 1 252 ? -19.944 -13.583 9.761 1.00 89.06 252 ALA A N 1
ATOM 1911 C CA . ALA A 1 252 ? -20.757 -12.425 9.398 1.00 89.06 252 ALA A CA 1
ATOM 1912 C C . ALA A 1 252 ? -19.870 -11.240 8.989 1.00 89.06 252 ALA A C 1
ATOM 1914 O O . ALA A 1 252 ? -20.131 -10.577 7.988 1.00 89.06 252 ALA A O 1
ATOM 1915 N N . GLU A 1 253 ? -18.767 -11.015 9.704 1.00 91.62 253 GLU A N 1
ATOM 1916 C CA . GLU A 1 253 ? -17.751 -10.035 9.324 1.00 91.62 253 GLU A CA 1
ATOM 1917 C C . GLU A 1 253 ? -17.079 -10.397 7.997 1.00 91.62 253 GLU A C 1
ATOM 1919 O O . GLU A 1 253 ? -16.848 -9.528 7.159 1.00 91.62 253 GLU A O 1
ATOM 1924 N N . ALA A 1 254 ? -16.776 -11.677 7.774 1.00 87.75 254 ALA A N 1
ATOM 1925 C CA . ALA A 1 254 ? -16.213 -12.137 6.509 1.00 87.75 254 ALA A CA 1
ATOM 1926 C C . ALA A 1 254 ? -17.172 -11.888 5.328 1.00 87.75 254 ALA A C 1
ATOM 1928 O O . ALA A 1 254 ? -16.735 -11.438 4.266 1.00 87.75 254 ALA A O 1
ATOM 1929 N N . GLU A 1 255 ? -18.469 -12.143 5.515 1.00 88.31 255 GLU A N 1
ATOM 1930 C CA . GLU A 1 255 ? -19.508 -11.886 4.511 1.00 88.31 255 GLU A CA 1
ATOM 1931 C C . GLU A 1 255 ? -19.677 -10.387 4.235 1.00 88.31 255 GLU A C 1
ATOM 1933 O O . GLU A 1 255 ? -19.652 -9.981 3.072 1.00 88.31 255 GLU A O 1
ATOM 1938 N N . LEU A 1 256 ? -19.747 -9.552 5.275 1.00 91.50 256 LEU A N 1
ATOM 1939 C CA . LEU A 1 256 ? -19.822 -8.096 5.127 1.00 91.50 256 LEU A CA 1
ATOM 1940 C C . LEU A 1 256 ? -18.586 -7.537 4.405 1.00 91.50 256 LEU A C 1
ATOM 1942 O O . LEU A 1 256 ? -18.697 -6.738 3.474 1.00 91.50 256 LEU A O 1
ATOM 1946 N N . LEU A 1 257 ? -17.392 -8.012 4.767 1.00 88.81 257 LEU A N 1
ATOM 1947 C CA . LEU A 1 257 ? -16.152 -7.618 4.105 1.00 88.81 257 LEU A CA 1
ATOM 1948 C C . LEU A 1 257 ? -16.146 -8.016 2.622 1.00 88.81 257 LEU A C 1
ATOM 1950 O O . LEU A 1 257 ? -15.700 -7.236 1.781 1.00 88.81 257 LEU A O 1
ATOM 1954 N N . GLU A 1 258 ? -16.652 -9.203 2.279 1.00 86.06 258 GLU A N 1
ATOM 1955 C CA . GLU A 1 258 ? -16.782 -9.632 0.884 1.00 86.06 258 GLU A CA 1
ATOM 1956 C C . GLU A 1 258 ? -17.759 -8.744 0.100 1.00 86.06 258 GLU A C 1
ATOM 1958 O O . GLU A 1 258 ? -17.426 -8.324 -1.015 1.00 86.06 258 GLU A O 1
ATOM 1963 N N . GLN A 1 259 ? -18.919 -8.437 0.689 1.00 90.56 259 GLN A N 1
ATOM 1964 C CA . GLN A 1 259 ? -19.968 -7.599 0.099 1.00 90.56 259 GLN A CA 1
ATOM 1965 C C . GLN A 1 259 ? -19.513 -6.152 -0.111 1.00 90.56 259 GLN A C 1
ATOM 1967 O O . GLN A 1 259 ? -19.827 -5.562 -1.144 1.00 90.56 259 GLN A O 1
ATOM 1972 N N . SER A 1 260 ? -18.706 -5.609 0.806 1.00 90.88 260 SER A N 1
ATOM 1973 C CA . SER A 1 260 ? -18.161 -4.248 0.697 1.00 90.88 260 SER A CA 1
ATOM 1974 C C . SER A 1 260 ? -17.279 -4.040 -0.544 1.00 90.88 260 SER A C 1
ATOM 1976 O O . SER A 1 260 ? -17.060 -2.916 -0.991 1.00 90.88 260 SER A O 1
ATOM 1978 N N . GLY A 1 261 ? -16.725 -5.117 -1.112 1.00 86.94 261 GLY A N 1
ATOM 1979 C CA . GLY A 1 261 ? -15.777 -5.037 -2.221 1.00 86.94 261 GLY A CA 1
ATOM 1980 C C . GLY A 1 261 ? -14.361 -4.610 -1.815 1.00 86.94 261 GLY A C 1
ATOM 1981 O O . GLY A 1 261 ? -13.529 -4.400 -2.701 1.00 86.94 261 GLY A O 1
ATOM 1982 N N . ALA A 1 262 ? -14.064 -4.529 -0.513 1.00 88.00 262 ALA A N 1
ATOM 1983 C CA . ALA A 1 262 ? -12.720 -4.273 -0.006 1.00 88.00 262 ALA A CA 1
ATOM 1984 C C . ALA A 1 262 ? -11.695 -5.299 -0.516 1.00 88.00 262 ALA A C 1
ATOM 1986 O O . ALA A 1 262 ? -11.969 -6.497 -0.680 1.00 88.00 262 ALA A O 1
ATOM 1987 N N . PHE A 1 263 ? -10.473 -4.831 -0.761 1.00 86.88 263 PHE A N 1
ATOM 1988 C CA . PHE A 1 263 ? -9.363 -5.686 -1.143 1.00 86.88 263 PHE A CA 1
ATOM 1989 C C . PHE A 1 263 ? -8.619 -6.177 0.097 1.00 86.88 263 PHE A C 1
ATOM 1991 O O . PHE A 1 263 ? -7.999 -5.394 0.809 1.00 86.88 263 PHE A O 1
ATOM 1998 N N . VAL A 1 264 ? -8.627 -7.491 0.325 1.00 85.50 264 VAL A N 1
ATOM 1999 C CA . VAL A 1 264 ? -7.883 -8.110 1.430 1.00 85.50 264 VAL A CA 1
ATOM 2000 C C . VAL A 1 264 ? -6.504 -8.570 0.961 1.00 85.50 264 VAL A C 1
ATOM 2002 O O . VAL A 1 264 ? -6.394 -9.446 0.088 1.00 85.50 264 VAL A O 1
ATOM 2005 N N . ALA A 1 265 ? -5.463 -8.000 1.571 1.00 81.81 265 ALA A N 1
ATOM 2006 C CA . ALA A 1 265 ? -4.066 -8.374 1.403 1.00 81.81 265 ALA A CA 1
ATOM 2007 C C . ALA A 1 265 ? -3.654 -9.376 2.495 1.00 81.81 265 ALA A C 1
ATOM 2009 O O . ALA A 1 265 ? -3.345 -9.012 3.632 1.00 81.81 265 ALA A O 1
ATOM 2010 N N . LEU A 1 266 ? -3.645 -10.666 2.143 1.00 73.56 266 LEU A N 1
ATOM 2011 C CA . LEU A 1 266 ? -3.298 -11.728 3.086 1.00 73.56 266 LEU A CA 1
ATOM 2012 C C . LEU A 1 266 ? -1.785 -11.787 3.330 1.00 73.56 266 LEU A C 1
ATOM 2014 O O . LEU A 1 266 ? -1.021 -12.070 2.403 1.00 73.56 266 LEU A O 1
ATOM 2018 N N . ALA A 1 267 ? -1.379 -11.649 4.594 1.00 67.94 267 ALA A N 1
ATOM 2019 C CA . ALA A 1 267 ? -0.000 -11.825 5.040 1.00 67.94 267 ALA A CA 1
ATOM 2020 C C . ALA A 1 267 ? 0.276 -13.248 5.554 1.00 67.94 267 ALA A C 1
ATOM 2022 O O . ALA A 1 267 ? 0.530 -13.459 6.738 1.00 67.94 267 ALA A O 1
ATOM 2023 N N . ALA A 1 268 ? 0.239 -14.248 4.664 1.00 57.03 268 ALA A N 1
ATOM 2024 C CA . ALA A 1 268 ? 0.285 -15.670 5.039 1.00 57.03 268 ALA A CA 1
ATOM 2025 C C . ALA A 1 268 ? 1.485 -16.049 5.935 1.00 57.03 268 ALA A C 1
ATOM 2027 O O . ALA A 1 268 ? 1.340 -16.857 6.848 1.00 57.03 268 ALA A O 1
ATOM 2028 N N . GLY A 1 269 ? 2.658 -15.439 5.724 1.00 57.41 269 GLY A N 1
ATOM 2029 C CA . GLY A 1 269 ? 3.848 -15.682 6.550 1.00 57.41 269 GLY A CA 1
ATOM 2030 C C . GLY A 1 269 ? 3.765 -15.113 7.974 1.00 57.41 269 GLY A C 1
ATOM 2031 O O . GLY A 1 269 ? 4.354 -15.695 8.885 1.00 57.41 269 GLY A O 1
ATOM 2032 N N . ALA A 1 270 ? 3.038 -14.009 8.171 1.00 52.56 270 ALA A N 1
ATOM 2033 C CA . ALA A 1 270 ? 2.719 -13.481 9.498 1.00 52.56 270 ALA A CA 1
ATOM 2034 C C . ALA A 1 270 ? 1.603 -14.317 10.140 1.00 52.56 270 ALA A C 1
ATOM 2036 O O . ALA A 1 270 ? 1.770 -14.819 11.248 1.00 52.56 270 ALA A O 1
ATOM 2037 N N . CYS A 1 271 ? 0.530 -14.595 9.391 1.00 51.66 271 CYS A N 1
ATOM 2038 C CA . CYS A 1 271 ? -0.603 -15.392 9.860 1.00 51.66 271 CYS A CA 1
ATOM 2039 C C . CYS A 1 271 ? -0.222 -16.825 10.265 1.00 51.66 271 CYS A C 1
ATOM 2041 O O . CYS A 1 271 ? -0.810 -17.354 11.197 1.00 51.66 271 CYS A O 1
ATOM 2043 N N . ALA A 1 272 ? 0.744 -17.464 9.598 1.00 49.28 272 ALA A N 1
ATOM 2044 C CA . ALA A 1 272 ? 1.181 -18.822 9.937 1.00 49.28 272 ALA A CA 1
ATOM 2045 C C . ALA A 1 272 ? 2.029 -18.890 11.219 1.00 49.28 272 ALA A C 1
ATOM 2047 O O . ALA A 1 272 ? 2.108 -19.943 11.846 1.00 49.28 272 ALA A O 1
ATOM 2048 N N . ARG A 1 273 ? 2.683 -17.788 11.607 1.00 51.38 273 ARG A N 1
ATOM 2049 C CA . ARG A 1 273 ? 3.509 -17.722 12.826 1.00 51.38 273 ARG A CA 1
ATOM 2050 C C . ARG A 1 273 ? 2.694 -17.353 14.058 1.00 51.38 273 ARG A C 1
ATOM 2052 O O . ARG A 1 273 ? 3.122 -17.637 15.168 1.00 51.38 273 ARG A O 1
ATOM 2059 N N . TRP A 1 274 ? 1.550 -16.710 13.853 1.00 47.91 274 TRP A N 1
ATOM 2060 C CA . TRP A 1 274 ? 0.655 -16.267 14.909 1.00 47.91 274 TRP A CA 1
ATOM 2061 C C . TRP A 1 274 ? -0.458 -17.306 14.986 1.00 47.91 274 TRP A C 1
ATOM 2063 O O . TRP A 1 274 ? -1.354 -17.333 14.141 1.00 47.91 274 TRP A O 1
ATOM 2073 N N . SER A 1 275 ? -0.342 -18.237 15.928 1.00 41.53 275 SER A N 1
ATOM 2074 C CA . SER A 1 275 ? -1.260 -19.366 16.086 1.00 41.53 275 SER A CA 1
ATOM 2075 C C . SER A 1 275 ? -2.740 -18.933 16.002 1.00 41.53 275 SER A C 1
ATOM 2077 O O . SER A 1 275 ? -3.158 -17.938 16.590 1.00 41.53 275 SER A O 1
ATOM 2079 N N . ALA A 1 276 ? -3.525 -19.713 15.244 1.00 51.47 276 ALA A N 1
ATOM 2080 C CA . ALA A 1 276 ? -4.985 -19.634 15.075 1.00 51.47 276 ALA A CA 1
ATOM 2081 C C . ALA A 1 276 ? -5.548 -18.461 14.238 1.00 51.47 276 ALA A C 1
ATOM 2083 O O . ALA A 1 276 ? -6.261 -17.602 14.751 1.00 51.47 276 ALA A O 1
ATOM 2084 N N . ALA A 1 277 ? -5.310 -18.453 12.920 1.00 53.09 277 ALA A N 1
ATOM 2085 C CA . ALA A 1 277 ? -6.205 -17.726 12.011 1.00 53.09 277 ALA A CA 1
ATOM 2086 C C . ALA A 1 277 ? -7.595 -18.392 12.006 1.00 53.09 277 ALA A C 1
ATOM 2088 O O . ALA A 1 277 ? -7.683 -19.607 11.825 1.00 53.09 277 ALA A O 1
ATOM 2089 N N . ARG A 1 278 ? -8.658 -17.602 12.202 1.00 61.09 278 ARG A N 1
ATOM 2090 C CA . ARG A 1 278 ? -10.054 -18.083 12.253 1.00 61.09 278 ARG A CA 1
ATOM 2091 C C . ARG A 1 278 ? -10.874 -17.707 11.019 1.00 61.09 278 ARG A C 1
ATOM 2093 O O . ARG A 1 278 ? -11.920 -18.302 10.783 1.00 61.09 278 ARG A O 1
ATOM 2100 N N . THR A 1 279 ? -10.383 -16.766 10.214 1.00 57.22 279 THR A N 1
ATOM 2101 C CA . THR A 1 279 ? -11.109 -16.258 9.047 1.00 57.22 279 THR A CA 1
ATOM 2102 C C . THR A 1 279 ? -11.303 -17.325 7.960 1.00 57.22 279 THR A C 1
ATOM 2104 O O . THR A 1 279 ? -10.337 -17.986 7.559 1.00 57.22 279 THR A O 1
ATOM 2107 N N . PRO A 1 280 ? -12.512 -17.452 7.381 1.00 60.31 280 PRO A N 1
ATOM 2108 C CA . PRO A 1 280 ? -12.769 -18.287 6.209 1.00 60.31 280 PRO A CA 1
ATOM 2109 C C . PRO A 1 280 ? -12.254 -17.621 4.915 1.00 60.31 280 PRO A C 1
ATOM 2111 O O . PRO A 1 280 ? -13.008 -17.169 4.055 1.00 60.31 280 PRO A O 1
ATOM 2114 N N . TRP A 1 281 ? -10.929 -17.589 4.746 1.00 57.88 281 TRP A N 1
ATOM 2115 C CA . TRP A 1 281 ? -10.203 -16.909 3.658 1.00 57.88 281 TRP A CA 1
ATOM 2116 C C . TRP A 1 281 ? -10.625 -17.260 2.229 1.00 57.88 281 TRP A C 1
ATOM 2118 O O . TRP A 1 281 ? -10.391 -16.486 1.297 1.00 57.88 281 TRP A O 1
ATOM 2128 N N . THR A 1 282 ? -11.237 -18.429 2.037 1.00 53.31 282 THR A N 1
ATOM 2129 C CA . THR A 1 282 ? -11.759 -18.876 0.739 1.00 53.31 282 THR A CA 1
ATOM 2130 C C . THR A 1 282 ? -12.796 -17.912 0.162 1.00 53.31 282 THR A C 1
ATOM 2132 O O . THR A 1 282 ? -12.933 -17.868 -1.062 1.00 53.31 282 THR A O 1
ATOM 2135 N N . ARG A 1 283 ? -13.463 -17.126 1.017 1.00 52.31 283 ARG A N 1
ATOM 2136 C CA . ARG A 1 283 ? -14.474 -16.128 0.650 1.00 52.31 283 ARG A CA 1
ATOM 2137 C C . ARG A 1 283 ? -13.873 -14.739 0.382 1.00 52.31 283 ARG A C 1
ATOM 2139 O O . ARG A 1 283 ? -14.146 -14.134 -0.648 1.00 52.31 283 ARG A O 1
ATOM 2146 N N . CYS A 1 284 ? -12.955 -14.268 1.230 1.00 46.41 284 CYS A N 1
ATOM 2147 C CA . CYS A 1 284 ? -12.568 -12.846 1.236 1.00 46.41 284 CYS A CA 1
ATOM 2148 C C . CYS A 1 284 ? -11.231 -12.515 0.549 1.00 46.41 284 CYS A C 1
ATOM 2150 O O . CYS A 1 284 ? -11.016 -11.370 0.149 1.00 46.41 284 CYS A O 1
ATOM 2152 N N . CYS A 1 285 ? -10.297 -13.465 0.401 1.00 52.62 285 CYS A N 1
ATOM 2153 C CA . CYS A 1 285 ? -8.962 -13.135 -0.112 1.00 52.62 285 CYS A CA 1
ATOM 2154 C C . CYS A 1 285 ? -9.011 -12.671 -1.571 1.00 52.62 285 CYS A C 1
ATOM 2156 O O . CYS A 1 285 ? -9.559 -13.367 -2.429 1.00 52.62 285 CYS A O 1
ATOM 2158 N N . ARG A 1 286 ? -8.359 -11.542 -1.886 1.00 53.41 286 ARG A N 1
ATOM 2159 C CA . ARG A 1 286 ? -8.250 -11.011 -3.260 1.00 53.41 286 ARG A CA 1
ATOM 2160 C C . ARG A 1 286 ? -6.802 -10.790 -3.719 1.00 53.41 286 ARG A C 1
ATOM 2162 O O . ARG A 1 286 ? -6.576 -10.897 -4.924 1.00 53.41 286 ARG A O 1
ATOM 2169 N N . GLY A 1 287 ? -5.844 -10.662 -2.794 1.00 46.53 287 GLY A N 1
ATOM 2170 C CA . GLY A 1 287 ? -4.398 -10.632 -3.053 1.00 46.53 287 GLY A CA 1
ATOM 2171 C C . GLY A 1 287 ? -3.563 -11.310 -1.965 1.00 46.53 287 GLY A C 1
ATOM 2172 O O . GLY A 1 287 ? -4.095 -11.836 -0.988 1.00 46.53 287 GLY A O 1
ATOM 2173 N N . SER A 1 288 ? -2.244 -11.313 -2.146 1.00 48.12 288 SER A N 1
ATOM 2174 C CA . SER A 1 288 ? -1.278 -11.912 -1.216 1.00 48.12 288 SER A CA 1
ATOM 2175 C C . SER A 1 288 ? -0.076 -10.995 -1.041 1.00 48.12 288 SER A C 1
ATOM 2177 O O . SER A 1 288 ? 0.404 -10.446 -2.033 1.00 48.12 288 SER A O 1
ATOM 2179 N N . THR A 1 289 ? 0.479 -10.915 0.162 1.00 46.97 289 THR A N 1
ATOM 2180 C CA . THR A 1 289 ? 1.812 -10.332 0.350 1.00 46.97 289 THR A CA 1
ATOM 2181 C C . THR A 1 289 ? 2.860 -11.279 -0.224 1.00 46.97 289 THR A C 1
ATOM 2183 O O . THR A 1 289 ? 2.884 -12.468 0.116 1.00 46.97 289 THR A O 1
ATOM 2186 N N . CYS A 1 290 ? 3.734 -10.775 -1.086 1.00 37.34 290 CYS A N 1
ATOM 2187 C CA . CYS A 1 290 ? 4.822 -11.574 -1.653 1.00 37.34 290 CYS A CA 1
ATOM 2188 C C . CYS A 1 290 ? 6.034 -11.622 -0.717 1.00 37.34 290 CYS A C 1
ATOM 2190 O O . CYS A 1 290 ? 6.891 -12.499 -0.858 1.00 37.34 290 CYS A O 1
ATOM 2192 N N . TRP A 1 291 ? 6.090 -10.706 0.252 1.00 33.47 291 TRP A N 1
ATOM 2193 C CA . TRP A 1 291 ? 7.182 -10.592 1.197 1.00 33.47 291 TRP A CA 1
ATOM 2194 C C . TRP A 1 291 ? 6.706 -10.692 2.640 1.00 33.47 291 TRP A C 1
ATOM 2196 O O . TRP A 1 291 ? 5.742 -10.069 3.069 1.00 33.47 291 TRP A O 1
ATOM 2206 N N . GLY A 1 292 ? 7.393 -11.551 3.393 1.00 34.53 292 GLY A N 1
ATOM 2207 C CA . GLY A 1 292 ? 7.152 -11.719 4.813 1.00 34.53 292 GLY A CA 1
ATOM 2208 C C . GLY A 1 292 ? 7.731 -10.539 5.575 1.00 34.53 292 GLY A C 1
ATOM 2209 O O . GLY A 1 292 ? 8.898 -10.574 5.943 1.00 34.53 292 GLY A O 1
ATOM 2210 N N . SER A 1 293 ? 6.886 -9.571 5.906 1.00 33.50 293 SER A N 1
ATOM 2211 C CA . SER A 1 293 ? 7.058 -8.645 7.036 1.00 33.50 293 SER A CA 1
ATOM 2212 C C . SER A 1 293 ? 7.024 -9.364 8.401 1.00 33.50 293 SER A C 1
ATOM 2214 O O . SER A 1 293 ? 7.099 -8.740 9.453 1.00 33.50 293 SER A O 1
ATOM 2216 N N . ALA A 1 294 ? 6.993 -10.702 8.405 1.00 32.06 294 ALA A N 1
ATOM 2217 C CA . ALA A 1 294 ? 7.304 -11.516 9.565 1.00 32.06 294 ALA A CA 1
ATOM 2218 C C . ALA A 1 294 ? 8.832 -11.763 9.656 1.00 32.06 294 ALA A C 1
ATOM 2220 O O . ALA A 1 294 ? 9.370 -12.419 8.757 1.00 32.06 294 ALA A O 1
ATOM 2221 N N . PRO A 1 295 ? 9.535 -11.346 10.728 1.00 33.72 295 PRO A N 1
ATOM 2222 C CA . PRO A 1 295 ? 10.984 -11.499 10.945 1.00 33.72 295 PRO A CA 1
ATOM 2223 C C . PRO A 1 295 ? 11.613 -12.875 10.686 1.00 33.72 295 PRO A C 1
ATOM 2225 O O . PRO A 1 295 ? 12.816 -12.967 10.493 1.00 33.72 295 PRO A O 1
ATOM 2228 N N . GLY A 1 296 ? 10.847 -13.957 10.544 1.00 30.59 296 GLY A N 1
ATOM 2229 C CA . GLY A 1 296 ? 11.384 -15.232 10.059 1.00 30.59 296 GLY A CA 1
ATOM 2230 C C . GLY A 1 296 ? 11.553 -15.346 8.535 1.00 30.59 296 GLY A C 1
ATOM 2231 O O . GLY A 1 296 ? 11.928 -16.409 8.038 1.00 30.59 296 GLY A O 1
ATOM 2232 N N . ALA A 1 297 ? 11.319 -14.283 7.755 1.00 30.17 297 ALA A N 1
ATOM 2233 C CA . ALA A 1 297 ? 11.934 -14.185 6.433 1.00 30.17 297 ALA A CA 1
ATOM 2234 C C . ALA A 1 297 ? 13.467 -14.092 6.529 1.00 30.17 297 ALA A C 1
ATOM 2236 O O . ALA A 1 297 ? 14.157 -14.515 5.601 1.00 30.17 297 ALA A O 1
ATOM 2237 N N . MET A 1 298 ? 13.984 -13.623 7.667 1.00 31.12 298 MET A N 1
ATOM 2238 C CA . MET A 1 298 ? 15.403 -13.374 7.876 1.00 31.12 298 MET A CA 1
ATOM 2239 C C . MET A 1 298 ? 16.212 -14.622 8.265 1.00 31.12 298 MET A C 1
ATOM 2241 O O . MET A 1 298 ? 17.411 -14.650 8.015 1.00 31.12 298 MET A O 1
ATOM 2245 N N . ALA A 1 299 ? 15.586 -15.690 8.776 1.00 22.86 299 ALA A N 1
ATOM 2246 C CA . ALA A 1 299 ? 16.305 -16.917 9.152 1.00 22.86 299 ALA A CA 1
ATOM 2247 C C . ALA A 1 299 ? 16.626 -17.864 7.971 1.00 22.86 299 ALA A C 1
ATOM 2249 O O . ALA A 1 299 ? 17.374 -18.822 8.136 1.00 22.86 299 ALA A O 1
ATOM 2250 N N . ALA A 1 300 ? 16.094 -17.620 6.766 1.00 24.05 300 ALA A N 1
ATOM 2251 C CA . ALA A 1 300 ? 16.362 -18.474 5.606 1.00 24.05 300 ALA A CA 1
ATOM 2252 C C . ALA A 1 300 ? 16.340 -17.688 4.288 1.00 24.05 300 ALA A C 1
ATOM 2254 O O . ALA A 1 300 ? 15.267 -17.481 3.714 1.00 24.05 300 ALA A O 1
ATOM 2255 N N . SER A 1 301 ? 17.517 -17.264 3.805 1.00 25.77 301 SER A N 1
ATOM 2256 C CA . SER A 1 301 ? 17.826 -17.195 2.359 1.00 25.77 301 SER A CA 1
ATOM 2257 C C . SER A 1 301 ? 19.309 -16.891 2.051 1.00 25.77 301 SER A C 1
ATOM 2259 O O . SER A 1 301 ? 19.643 -15.988 1.289 1.00 25.77 301 SER A O 1
ATOM 2261 N N . ARG A 1 302 ? 20.227 -17.755 2.508 1.00 21.22 302 ARG A N 1
ATOM 2262 C CA . ARG A 1 302 ? 21.068 -18.396 1.483 1.00 21.22 302 ARG A CA 1
ATOM 2263 C C . ARG A 1 302 ? 20.132 -19.373 0.774 1.00 21.22 302 ARG A C 1
ATOM 2265 O O . ARG A 1 302 ? 19.396 -20.081 1.450 1.00 21.22 302 ARG A O 1
ATOM 2272 N N . THR A 1 303 ? 20.158 -19.389 -0.553 1.00 21.44 303 THR A N 1
ATOM 2273 C CA . THR A 1 303 ? 19.322 -20.197 -1.466 1.00 21.44 303 THR A CA 1
ATOM 2274 C C . THR A 1 303 ? 17.994 -19.559 -1.913 1.00 21.44 303 THR A C 1
ATOM 2276 O O . THR A 1 303 ? 17.062 -19.355 -1.148 1.00 21.44 303 THR A O 1
ATOM 2279 N N . ASN A 1 304 ? 18.005 -19.187 -3.197 1.00 22.33 304 ASN A N 1
ATOM 2280 C CA . ASN A 1 304 ? 16.984 -19.332 -4.238 1.00 22.33 304 ASN A CA 1
ATOM 2281 C C . ASN A 1 304 ? 15.490 -19.106 -3.911 1.00 22.33 304 ASN A C 1
ATOM 2283 O O . ASN A 1 304 ? 14.943 -19.621 -2.949 1.00 22.33 304 ASN A O 1
ATOM 2287 N N . CYS A 1 305 ? 14.772 -18.442 -4.824 1.00 27.25 305 CYS A N 1
ATOM 2288 C CA . CYS A 1 305 ? 13.308 -18.282 -4.798 1.00 27.25 305 CYS A CA 1
ATOM 2289 C C . CYS A 1 305 ? 12.518 -19.599 -4.940 1.00 27.25 305 CYS A C 1
ATOM 2291 O O . CYS A 1 305 ? 11.288 -19.575 -4.876 1.00 27.25 305 CYS A O 1
ATOM 2293 N N . SER A 1 306 ? 13.180 -20.741 -5.138 1.00 25.88 306 SER A N 1
ATOM 2294 C CA . SER A 1 306 ? 12.502 -22.013 -5.375 1.00 25.88 306 SER A CA 1
ATOM 2295 C C . SER A 1 306 ? 11.669 -22.538 -4.193 1.00 25.88 306 SER A C 1
ATOM 2297 O O . SER A 1 306 ? 10.609 -23.068 -4.488 1.00 25.88 306 SER A O 1
ATOM 2299 N N . PRO A 1 307 ? 11.986 -22.374 -2.888 1.00 24.66 307 PRO A N 1
ATOM 2300 C CA . PRO A 1 307 ? 11.195 -23.035 -1.842 1.00 24.66 307 PRO A CA 1
ATOM 2301 C C . PRO A 1 307 ? 9.945 -22.264 -1.389 1.00 24.66 307 PRO A C 1
ATOM 2303 O O . PRO A 1 307 ? 9.039 -22.859 -0.816 1.00 24.66 307 PRO A O 1
ATOM 2306 N N . ARG A 1 308 ? 9.846 -20.941 -1.601 1.00 29.92 308 ARG A N 1
ATOM 2307 C CA . ARG A 1 308 ? 8.756 -20.137 -0.991 1.00 29.92 308 ARG A CA 1
ATOM 2308 C C . ARG A 1 308 ? 7.483 -20.029 -1.828 1.00 29.92 308 ARG A C 1
ATOM 2310 O O . ARG A 1 308 ? 6.405 -19.929 -1.249 1.00 29.92 308 ARG A O 1
ATOM 2317 N N . TRP A 1 309 ? 7.582 -20.167 -3.152 1.00 27.72 309 TRP A N 1
ATOM 2318 C CA . TRP A 1 309 ? 6.409 -20.480 -3.982 1.00 27.72 309 TRP A CA 1
ATOM 2319 C C . TRP A 1 309 ? 5.750 -21.789 -3.506 1.00 27.72 309 TRP A C 1
ATOM 2321 O O . TRP A 1 309 ? 4.525 -21.882 -3.431 1.00 27.72 309 TRP A O 1
ATOM 2331 N N . TRP A 1 310 ? 6.570 -22.753 -3.067 1.00 24.00 310 TRP A N 1
ATOM 2332 C CA . TRP A 1 310 ? 6.110 -23.989 -2.439 1.00 24.00 310 TRP A CA 1
ATOM 2333 C C . TRP A 1 310 ? 5.650 -23.802 -0.993 1.00 24.00 310 TRP A C 1
ATOM 2335 O O . TRP A 1 310 ? 4.702 -24.463 -0.610 1.00 24.00 310 TRP A O 1
ATOM 2345 N N . ALA A 1 311 ? 6.193 -22.871 -0.203 1.00 28.36 311 ALA A N 1
ATOM 2346 C CA . ALA A 1 311 ? 5.718 -22.623 1.167 1.00 28.36 311 ALA A CA 1
ATOM 2347 C C . ALA A 1 311 ? 4.270 -22.080 1.232 1.00 28.36 311 ALA A C 1
ATOM 2349 O O . ALA A 1 311 ? 3.536 -22.425 2.158 1.00 28.36 311 ALA A O 1
ATOM 2350 N N . CYS A 1 312 ? 3.820 -21.313 0.226 1.00 27.91 312 CYS A N 1
ATOM 2351 C CA . CYS A 1 312 ? 2.392 -20.987 0.046 1.00 27.91 312 CYS A CA 1
ATOM 2352 C C . CYS A 1 312 ? 1.536 -22.225 -0.284 1.00 27.91 312 CYS A C 1
ATOM 2354 O O . CYS A 1 312 ? 0.340 -22.231 -0.013 1.00 27.91 312 CYS A O 1
ATOM 2356 N N . CYS A 1 313 ? 2.144 -23.267 -0.857 1.00 25.77 313 CYS A N 1
ATOM 2357 C CA . CYS A 1 313 ? 1.506 -24.545 -1.175 1.00 25.77 313 CYS A CA 1
ATOM 2358 C C . CYS A 1 313 ? 1.710 -25.625 -0.086 1.00 25.77 313 CYS A C 1
ATOM 2360 O O . CYS A 1 313 ? 1.044 -26.651 -0.142 1.00 25.77 313 CYS A O 1
ATOM 2362 N N . ALA A 1 314 ? 2.618 -25.423 0.878 1.00 25.17 314 ALA A N 1
ATOM 2363 C CA . ALA A 1 314 ? 3.120 -26.465 1.783 1.00 25.17 314 ALA A CA 1
ATOM 2364 C C . ALA A 1 314 ? 3.166 -26.051 3.267 1.00 25.17 314 ALA A C 1
ATOM 2366 O O . ALA A 1 314 ? 3.784 -26.742 4.073 1.00 25.17 314 ALA A O 1
ATOM 2367 N N . SER A 1 315 ? 2.534 -24.938 3.660 1.00 27.50 315 SER A N 1
ATOM 2368 C CA . SER A 1 315 ? 2.390 -24.611 5.086 1.00 27.50 315 SER A CA 1
ATOM 2369 C C . SER A 1 315 ? 1.514 -25.679 5.760 1.00 27.50 315 SER A C 1
ATOM 2371 O O . SER A 1 315 ? 0.371 -25.855 5.327 1.00 27.50 315 SER A O 1
ATOM 2373 N N . PRO A 1 316 ? 1.997 -26.405 6.788 1.00 22.92 316 PRO A N 1
ATOM 2374 C CA . PRO A 1 316 ? 1.173 -27.374 7.493 1.00 22.92 316 PRO A CA 1
ATOM 2375 C C . PRO A 1 316 ? 0.081 -26.622 8.253 1.00 22.92 316 PRO A C 1
ATOM 2377 O O . PRO A 1 316 ? 0.335 -25.919 9.229 1.00 22.92 316 PRO A O 1
ATOM 2380 N N . VAL A 1 317 ? -1.149 -26.742 7.764 1.00 29.44 317 VAL A N 1
ATOM 2381 C CA . VAL A 1 317 ? -2.335 -26.236 8.451 1.00 29.44 317 VAL A CA 1
ATOM 2382 C C . VAL A 1 317 ? -2.564 -27.101 9.706 1.00 29.44 317 VAL A C 1
ATOM 2384 O O . VAL A 1 317 ? -2.446 -28.328 9.608 1.00 29.44 317 VAL A O 1
ATOM 2387 N N . PRO A 1 318 ? -2.871 -26.518 10.884 1.00 27.25 318 PRO A N 1
ATOM 2388 C CA . PRO A 1 318 ? -3.155 -27.276 12.103 1.00 27.25 318 PRO A CA 1
ATOM 2389 C C . PRO A 1 318 ? -4.217 -28.361 11.879 1.00 27.25 318 PRO A C 1
ATOM 2391 O O . PRO A 1 318 ? -5.130 -28.201 11.067 1.00 27.25 318 PRO A O 1
ATOM 2394 N N . ALA A 1 319 ? -4.094 -29.477 12.603 1.00 25.78 319 ALA A N 1
ATOM 2395 C CA . ALA A 1 319 ? -4.782 -30.742 12.324 1.00 25.78 319 ALA A CA 1
ATOM 2396 C C . ALA A 1 319 ? -6.324 -30.671 12.227 1.00 25.78 319 ALA A C 1
ATOM 2398 O O . ALA A 1 319 ? -6.911 -31.528 11.571 1.00 25.78 319 ALA A O 1
ATOM 2399 N N . GLY A 1 320 ? -6.966 -29.629 12.770 1.00 25.81 320 GLY A N 1
ATOM 2400 C CA . GLY A 1 320 ? -8.409 -29.378 12.635 1.00 25.81 320 GLY A CA 1
ATOM 2401 C C . GLY A 1 320 ? -8.885 -28.955 11.235 1.00 25.81 320 GLY A C 1
ATOM 2402 O O . GLY A 1 320 ? -10.082 -28.959 10.978 1.00 25.81 320 GLY A O 1
ATOM 2403 N N . CYS A 1 321 ? -7.980 -28.635 10.302 1.00 27.22 321 CYS A N 1
ATOM 2404 C CA . CYS A 1 321 ? -8.333 -28.213 8.937 1.00 27.22 321 CYS A CA 1
ATOM 2405 C C . CYS A 1 321 ? -8.243 -29.327 7.878 1.00 27.22 321 CYS A C 1
ATOM 2407 O O . CYS A 1 321 ? -8.417 -29.057 6.686 1.00 27.22 321 CYS A O 1
ATOM 2409 N N . ARG A 1 322 ? -7.949 -30.581 8.259 1.00 23.66 322 ARG A N 1
ATOM 2410 C CA . ARG A 1 322 ? -7.651 -31.648 7.281 1.00 23.66 322 ARG A CA 1
ATOM 2411 C C . ARG A 1 322 ? -8.853 -32.109 6.448 1.00 23.66 322 ARG A C 1
ATOM 2413 O O . ARG A 1 322 ? -8.649 -32.630 5.357 1.00 23.66 322 ARG A O 1
ATOM 2420 N N . THR A 1 323 ? -10.085 -31.847 6.877 1.00 23.52 323 THR A N 1
ATOM 2421 C CA . THR A 1 323 ? -11.307 -32.197 6.125 1.00 23.52 323 THR A CA 1
ATOM 2422 C C . THR A 1 323 ? -11.649 -31.216 4.992 1.00 23.52 323 THR A C 1
ATOM 2424 O O . THR A 1 323 ? -12.523 -31.497 4.179 1.00 23.52 323 THR A O 1
ATOM 2427 N N . TRP A 1 324 ? -10.921 -30.099 4.862 1.00 23.03 324 TRP A N 1
ATOM 2428 C CA . TRP A 1 324 ? -11.188 -29.035 3.878 1.00 23.03 324 TRP A CA 1
ATOM 2429 C C . TRP A 1 324 ? -10.252 -29.038 2.651 1.00 23.03 324 TRP A C 1
ATOM 2431 O O . TRP A 1 324 ? -10.301 -28.131 1.816 1.00 23.03 324 TRP A O 1
ATOM 2441 N N . MET A 1 325 ? -9.394 -30.056 2.502 1.00 21.94 325 MET A N 1
ATOM 2442 C CA . MET A 1 325 ? -8.369 -30.113 1.443 1.00 21.94 325 MET A CA 1
ATOM 2443 C C . MET A 1 325 ? -8.891 -30.462 0.034 1.00 21.94 325 MET A C 1
ATOM 2445 O O . MET A 1 325 ? -8.155 -30.307 -0.936 1.00 21.94 325 MET A O 1
ATOM 2449 N N . GLY A 1 326 ? -10.168 -30.827 -0.132 1.00 20.23 326 GLY A N 1
ATOM 2450 C CA . GLY A 1 326 ? -10.751 -31.164 -1.444 1.00 20.23 326 GLY A CA 1
ATOM 2451 C C . GLY A 1 326 ? -10.960 -29.985 -2.414 1.00 20.23 326 GLY A C 1
ATOM 2452 O O . GLY A 1 326 ? -11.398 -30.193 -3.543 1.00 20.23 326 GLY A O 1
ATOM 2453 N N . ARG A 1 327 ? -10.683 -28.736 -2.004 1.00 22.69 327 ARG A N 1
ATOM 2454 C CA . ARG A 1 327 ? -10.960 -27.517 -2.801 1.00 22.69 327 ARG A CA 1
ATOM 2455 C C . ARG A 1 327 ? -9.786 -26.536 -2.929 1.00 22.69 327 ARG A C 1
ATOM 2457 O O . ARG A 1 327 ? -10.004 -25.363 -3.237 1.00 22.69 327 ARG A O 1
ATOM 2464 N N . TRP A 1 328 ? -8.539 -26.974 -2.758 1.00 21.70 328 TRP A N 1
ATOM 2465 C CA . TRP A 1 328 ? -7.390 -26.133 -3.120 1.00 21.70 328 TRP A CA 1
ATOM 2466 C C . TRP A 1 328 ? -7.198 -26.119 -4.642 1.00 21.70 328 TRP A C 1
ATOM 2468 O O . TRP A 1 328 ? -6.800 -27.104 -5.260 1.00 21.70 328 TRP A O 1
ATOM 2478 N N . ARG A 1 329 ? -7.525 -24.982 -5.270 1.00 28.06 329 ARG A N 1
ATOM 2479 C CA . ARG A 1 329 ? -7.285 -24.741 -6.699 1.00 28.06 329 ARG A CA 1
ATOM 2480 C C . ARG A 1 329 ? -5.788 -24.534 -6.944 1.00 28.06 329 ARG A C 1
ATOM 2482 O O . ARG A 1 329 ? -5.099 -23.906 -6.151 1.00 28.06 329 ARG A O 1
ATOM 2489 N N . THR A 1 330 ? -5.332 -25.051 -8.081 1.00 25.31 330 THR A N 1
ATOM 2490 C CA . THR A 1 330 ? -3.942 -25.162 -8.555 1.00 25.31 330 THR A CA 1
ATOM 2491 C C . THR A 1 330 ? -3.056 -23.924 -8.331 1.00 25.31 330 THR A C 1
ATOM 2493 O O . THR A 1 330 ? -3.543 -22.797 -8.244 1.00 25.31 330 THR A O 1
ATOM 2496 N N . CYS A 1 331 ? -1.731 -24.129 -8.354 1.00 24.30 331 CYS A N 1
ATOM 2497 C CA . CYS A 1 331 ? -0.661 -23.114 -8.280 1.00 24.30 331 CYS A CA 1
ATOM 2498 C C . CYS A 1 331 ? -0.905 -21.863 -9.170 1.00 24.30 331 CYS A C 1
ATOM 2500 O O . CYS A 1 331 ? -0.507 -20.743 -8.851 1.00 24.30 331 CYS A O 1
ATOM 2502 N N . SER A 1 332 ? -1.662 -22.037 -10.260 1.00 26.83 332 SER A N 1
ATOM 2503 C CA . SER A 1 332 ? -2.116 -20.972 -11.163 1.00 26.83 332 SER A CA 1
ATOM 2504 C C . SER A 1 332 ? -3.016 -19.905 -10.510 1.00 26.83 332 SER A C 1
ATOM 2506 O O . SER A 1 332 ? -3.060 -18.766 -10.980 1.00 26.83 332 SER A O 1
ATOM 2508 N N . SER A 1 333 ? -3.744 -20.246 -9.443 1.00 31.84 333 SER A N 1
ATOM 2509 C CA . SER A 1 333 ? -4.701 -19.359 -8.773 1.00 31.84 333 SER A CA 1
ATOM 2510 C C . SER A 1 333 ? -4.017 -18.378 -7.817 1.00 31.84 333 SER A C 1
ATOM 2512 O O . SER A 1 333 ? -4.366 -17.197 -7.816 1.00 31.84 333 SER A O 1
ATOM 2514 N N . THR A 1 334 ? -2.992 -18.827 -7.090 1.00 38.69 334 THR A N 1
ATOM 2515 C CA . THR A 1 334 ? -2.143 -17.988 -6.231 1.00 38.69 334 THR A CA 1
ATOM 2516 C C . THR A 1 334 ? -1.351 -16.993 -7.071 1.00 38.69 334 THR A C 1
ATOM 2518 O O . THR A 1 334 ? -1.464 -15.792 -6.856 1.00 38.69 334 THR A O 1
ATOM 2521 N N . ALA A 1 335 ? -0.683 -17.461 -8.130 1.00 34.22 335 ALA A N 1
ATOM 2522 C CA . ALA A 1 335 ? 0.025 -16.592 -9.071 1.00 34.22 335 ALA A CA 1
ATOM 2523 C C . ALA A 1 335 ? -0.901 -15.552 -9.727 1.00 34.22 335 ALA A C 1
ATOM 2525 O O . ALA A 1 335 ? -0.533 -14.394 -9.898 1.00 34.22 335 ALA A O 1
ATOM 2526 N N . ARG A 1 336 ? -2.148 -15.926 -10.045 1.00 42.06 336 ARG A N 1
ATOM 2527 C CA . ARG A 1 336 ? -3.153 -14.980 -10.551 1.00 42.06 336 ARG A CA 1
ATOM 2528 C C . ARG A 1 336 ? -3.526 -13.915 -9.514 1.00 42.06 336 ARG A C 1
ATOM 2530 O O . ARG A 1 336 ? -3.719 -12.763 -9.890 1.00 42.06 336 ARG A O 1
ATOM 2537 N N . ARG A 1 337 ? -3.639 -14.270 -8.234 1.00 45.09 337 ARG A N 1
ATOM 2538 C CA . ARG A 1 337 ? -3.959 -13.319 -7.155 1.00 45.09 337 ARG A CA 1
ATOM 2539 C C . ARG A 1 337 ? -2.798 -12.359 -6.872 1.00 45.09 337 ARG A C 1
ATOM 2541 O O . ARG A 1 337 ? -3.061 -11.190 -6.641 1.00 45.09 337 ARG A O 1
ATOM 2548 N N . SER A 1 338 ? -1.548 -12.811 -6.984 1.00 38.75 338 SER A N 1
ATOM 2549 C CA . SER A 1 338 ? -0.350 -11.975 -6.776 1.00 38.75 338 SER A CA 1
ATOM 2550 C C . SER A 1 338 ? 0.048 -11.122 -7.994 1.00 38.75 338 SER A C 1
ATOM 2552 O O . SER A 1 338 ? 0.794 -10.159 -7.847 1.00 38.75 338 SER A O 1
ATOM 2554 N N . CYS A 1 339 ? -0.408 -11.478 -9.203 1.00 36.69 339 CYS A N 1
ATOM 2555 C CA . CYS A 1 339 ? -0.019 -10.805 -10.453 1.00 36.69 339 CYS A CA 1
ATOM 2556 C C . CYS A 1 339 ? -1.157 -10.067 -11.178 1.00 36.69 339 CYS A C 1
ATOM 2558 O O . CYS A 1 339 ? -0.891 -9.153 -11.955 1.00 36.69 339 CYS A O 1
ATOM 2560 N N . ALA A 1 340 ? -2.412 -10.507 -11.027 1.00 34.88 340 ALA A N 1
ATOM 2561 C CA . ALA A 1 340 ? -3.505 -10.131 -11.933 1.00 34.88 340 ALA A CA 1
ATOM 2562 C C . ALA A 1 340 ? -4.768 -9.579 -11.256 1.00 34.88 340 ALA A C 1
ATOM 2564 O O . ALA A 1 340 ? -5.682 -9.164 -11.967 1.00 34.88 340 ALA A O 1
ATOM 2565 N N . ARG A 1 341 ? -4.849 -9.567 -9.921 1.00 41.31 341 ARG A N 1
ATOM 2566 C CA . ARG A 1 341 ? -5.931 -8.906 -9.180 1.00 41.31 341 ARG A CA 1
ATOM 2567 C C . ARG A 1 341 ? -5.332 -7.788 -8.341 1.00 41.31 341 ARG A C 1
ATOM 2569 O O . ARG A 1 341 ? -4.802 -8.042 -7.270 1.00 41.31 341 ARG A O 1
ATOM 2576 N N . GLY A 1 342 ? -5.398 -6.571 -8.857 1.00 39.25 342 GLY A N 1
ATOM 2577 C CA . GLY A 1 342 ? -5.211 -5.368 -8.062 1.00 39.25 342 GLY A CA 1
ATOM 2578 C C . GLY A 1 342 ? -6.550 -4.657 -7.863 1.00 39.25 342 GLY A C 1
ATOM 2579 O O . GLY A 1 342 ? -7.523 -4.952 -8.562 1.00 39.25 342 GLY A O 1
ATOM 2580 N N . CYS A 1 343 ? -6.609 -3.785 -6.863 1.00 35.31 343 CYS A N 1
ATOM 2581 C CA . CYS A 1 343 ? -7.724 -2.870 -6.618 1.00 35.31 343 CYS A CA 1
ATOM 2582 C C . CYS A 1 343 ? -7.870 -1.874 -7.796 1.00 35.31 343 CYS A C 1
ATOM 2584 O O . CYS A 1 343 ? -6.925 -1.703 -8.565 1.00 35.31 343 CYS A O 1
ATOM 2586 N N . SER A 1 344 ? -9.020 -1.205 -7.960 1.00 34.53 344 SER A N 1
ATOM 2587 C CA . SER A 1 344 ? -9.199 -0.138 -8.968 1.00 34.53 344 SER A CA 1
ATOM 2588 C C . SER A 1 344 ? -8.122 0.955 -8.878 1.00 34.53 344 SER A C 1
ATOM 2590 O O . SER A 1 344 ? -7.746 1.520 -9.899 1.00 34.53 344 SER A O 1
ATOM 2592 N N . ALA A 1 345 ? -7.562 1.174 -7.684 1.00 32.94 345 ALA A N 1
ATOM 2593 C CA . ALA A 1 345 ? -6.453 2.093 -7.423 1.00 32.94 345 ALA A CA 1
ATOM 2594 C C . ALA A 1 345 ? -5.047 1.522 -7.725 1.00 32.94 345 ALA A C 1
ATOM 2596 O O . ALA A 1 345 ? -4.060 2.251 -7.690 1.00 32.94 345 ALA A O 1
ATOM 2597 N N . CYS A 1 346 ? -4.927 0.220 -8.004 1.00 37.66 346 CYS A N 1
ATOM 2598 C CA . CYS A 1 346 ? -3.662 -0.478 -8.234 1.00 37.66 346 CYS A CA 1
ATOM 2599 C C . CYS A 1 346 ? -3.838 -1.436 -9.428 1.00 37.66 346 CYS A C 1
ATOM 2601 O O . CYS A 1 346 ? -4.044 -2.634 -9.228 1.00 37.66 346 CYS A O 1
ATOM 2603 N N . PRO A 1 347 ? -3.862 -0.934 -10.678 1.00 32.09 347 PRO A N 1
ATOM 2604 C CA . PRO A 1 347 ? -4.260 -1.735 -11.828 1.00 32.09 347 PRO A CA 1
ATOM 2605 C C . PRO A 1 347 ? -3.360 -2.973 -11.994 1.00 32.09 347 PRO A C 1
ATOM 2607 O O . PRO A 1 347 ? -2.147 -2.910 -11.779 1.00 32.09 347 PRO A O 1
ATOM 2610 N N . PRO A 1 348 ? -3.941 -4.130 -12.356 1.00 39.69 348 PRO A N 1
ATOM 2611 C CA . PRO A 1 348 ? -3.239 -5.405 -12.331 1.00 39.69 348 PRO A CA 1
ATOM 2612 C C . PRO A 1 348 ? -2.065 -5.456 -13.315 1.00 39.69 348 PRO A C 1
ATOM 2614 O O . PRO A 1 348 ? -2.167 -4.984 -14.445 1.00 39.69 348 PRO A O 1
ATOM 2617 N N . GLY A 1 349 ? -0.999 -6.174 -12.949 1.00 40.56 349 GLY A N 1
ATOM 2618 C CA . GLY A 1 349 ? 0.145 -6.490 -13.817 1.00 40.56 349 GLY A CA 1
ATOM 2619 C C . GLY A 1 349 ? -0.168 -7.489 -14.942 1.00 40.56 349 GLY A C 1
ATOM 2620 O O . GLY A 1 349 ? 0.715 -8.200 -15.416 1.00 40.56 349 GLY A O 1
ATOM 2621 N N . ALA A 1 350 ? -1.425 -7.616 -15.374 1.00 45.44 350 ALA A N 1
ATOM 2622 C CA . ALA A 1 350 ? -1.804 -8.583 -16.395 1.00 45.44 350 ALA A CA 1
ATOM 2623 C C . ALA A 1 350 ? -1.193 -8.207 -17.755 1.00 45.44 350 ALA A C 1
ATOM 2625 O O . ALA A 1 350 ? -1.443 -7.128 -18.284 1.00 45.44 350 ALA A O 1
ATOM 2626 N N . TRP A 1 351 ? -0.441 -9.130 -18.364 1.00 43.38 351 TRP A N 1
ATOM 2627 C CA . TRP A 1 351 ? 0.183 -8.892 -19.668 1.00 43.38 351 TRP A CA 1
ATOM 2628 C C . TRP A 1 351 ? -0.895 -8.776 -20.747 1.00 43.38 351 TRP A C 1
ATOM 2630 O O . TRP A 1 351 ? -1.531 -9.767 -21.135 1.00 43.38 351 TRP A O 1
ATOM 2640 N N . ARG A 1 352 ? -1.111 -7.542 -21.201 1.00 45.88 352 ARG A N 1
ATOM 2641 C CA . ARG A 1 352 ? -2.024 -7.137 -22.272 1.00 45.88 352 ARG A CA 1
ATOM 2642 C C . ARG A 1 352 ? -1.368 -6.003 -23.060 1.00 45.88 352 ARG A C 1
ATOM 2644 O O . ARG A 1 352 ? -0.503 -5.303 -22.541 1.00 45.88 352 ARG A O 1
ATOM 2651 N N . ARG A 1 353 ? -1.772 -5.838 -24.320 1.00 43.00 353 ARG A N 1
ATOM 2652 C CA . ARG A 1 353 ? -1.345 -4.704 -25.150 1.00 43.00 353 ARG A CA 1
ATOM 2653 C C . ARG A 1 353 ? -1.719 -3.399 -24.440 1.00 43.00 353 ARG A C 1
ATOM 2655 O O . ARG A 1 353 ? -2.856 -3.281 -23.994 1.00 43.00 353 ARG A O 1
ATOM 2662 N N . GLY A 1 354 ? -0.775 -2.467 -24.326 1.00 40.47 354 GLY A N 1
ATOM 2663 C CA . GLY A 1 354 ? -0.982 -1.193 -23.627 1.00 40.47 354 GLY A CA 1
ATOM 2664 C C . GLY A 1 354 ? -0.753 -1.235 -22.110 1.00 40.47 354 GLY A C 1
ATOM 2665 O O . GLY A 1 354 ? -0.829 -0.196 -21.469 1.00 40.47 354 GLY A O 1
ATOM 2666 N N . ALA A 1 355 ? -0.449 -2.400 -21.521 1.00 48.66 355 ALA A N 1
ATOM 2667 C CA . ALA A 1 355 ? -0.069 -2.484 -20.110 1.00 48.66 355 ALA A CA 1
ATOM 2668 C C . ALA A 1 355 ? 1.362 -1.969 -19.886 1.00 48.66 355 ALA A C 1
ATOM 2670 O O . ALA A 1 355 ? 2.228 -2.116 -20.757 1.00 48.66 355 ALA A O 1
ATOM 2671 N N . SER A 1 356 ? 1.628 -1.422 -18.697 1.00 46.94 356 SER A N 1
ATOM 2672 C CA . SER A 1 356 ? 2.967 -0.968 -18.320 1.00 46.94 356 SER A CA 1
ATOM 2673 C C . SER A 1 356 ? 3.974 -2.128 -18.292 1.00 46.94 356 SER A C 1
ATOM 2675 O O . SER A 1 356 ? 3.642 -3.284 -18.008 1.00 46.94 356 SER A O 1
ATOM 2677 N N . ARG A 1 357 ? 5.236 -1.824 -18.614 1.00 41.34 357 ARG A N 1
ATOM 2678 C CA . ARG A 1 357 ? 6.374 -2.751 -18.639 1.00 41.34 357 ARG A CA 1
ATOM 2679 C C . ARG A 1 357 ? 6.659 -3.237 -17.217 1.00 41.34 357 ARG A C 1
ATOM 2681 O O . ARG A 1 357 ? 7.429 -2.633 -16.471 1.00 41.34 357 ARG A O 1
ATOM 2688 N N . THR A 1 358 ? 6.020 -4.337 -16.829 1.00 51.19 358 THR A N 1
ATOM 2689 C CA . THR A 1 358 ? 6.240 -5.012 -15.544 1.00 51.19 358 THR A CA 1
ATOM 2690 C C . THR A 1 358 ? 6.517 -6.492 -15.811 1.00 51.19 358 THR A C 1
ATOM 2692 O O . THR A 1 358 ? 5.638 -7.259 -16.209 1.00 51.19 358 THR A O 1
ATOM 2695 N N . SER A 1 359 ? 7.777 -6.907 -15.675 1.00 43.16 359 SER A N 1
ATOM 2696 C CA . SER A 1 359 ? 8.181 -8.282 -15.970 1.00 43.16 359 SER A CA 1
ATOM 2697 C C . SER A 1 359 ? 9.175 -8.800 -14.952 1.00 43.16 359 SER A C 1
ATOM 2699 O O . SER A 1 359 ? 10.168 -8.134 -14.670 1.00 43.16 359 SER A O 1
ATOM 2701 N N . SER A 1 360 ? 8.942 -10.015 -14.468 1.00 32.97 360 SER A N 1
ATOM 2702 C CA . SER A 1 360 ? 9.928 -10.795 -13.731 1.00 32.97 360 SER A CA 1
ATOM 2703 C C . SER A 1 360 ? 10.252 -12.071 -14.518 1.00 32.97 360 SER A C 1
ATOM 2705 O O . SER A 1 360 ? 9.382 -12.658 -15.170 1.00 32.97 360 SER A O 1
ATOM 2707 N N . SER A 1 361 ? 11.522 -12.485 -14.511 1.00 29.16 361 SER A N 1
ATOM 2708 C CA . SER A 1 361 ? 11.946 -13.778 -15.061 1.00 29.16 361 SER A CA 1
ATOM 2709 C C . SER A 1 361 ? 12.446 -14.662 -13.924 1.00 29.16 361 SER A C 1
ATOM 2711 O O . SER A 1 361 ? 13.376 -14.264 -13.222 1.00 29.16 361 SER A O 1
ATOM 2713 N N . MET A 1 362 ? 11.870 -15.849 -13.745 1.00 33.31 362 MET A N 1
ATOM 2714 C CA . MET A 1 362 ? 12.297 -16.798 -12.708 1.00 33.31 362 MET A CA 1
ATOM 2715 C C . MET A 1 362 ? 13.206 -17.886 -13.301 1.00 33.31 362 MET A C 1
ATOM 2717 O O . MET A 1 362 ? 12.873 -18.456 -14.341 1.00 33.31 362 MET A O 1
ATOM 2721 N N . THR A 1 363 ? 14.342 -18.174 -12.644 1.00 33.34 363 THR A N 1
ATOM 2722 C CA . THR A 1 363 ? 15.331 -19.200 -13.052 1.00 33.34 363 THR A CA 1
ATOM 2723 C C . THR A 1 363 ? 16.248 -19.665 -11.922 1.00 33.34 363 THR A C 1
ATOM 2725 O O . THR A 1 363 ? 16.475 -18.924 -10.972 1.00 33.34 363 THR A O 1
ATOM 2728 N N . SER A 1 364 ? 16.887 -20.826 -12.120 1.00 25.34 364 SER A N 1
ATOM 2729 C CA . SER A 1 364 ? 18.040 -21.346 -11.364 1.00 25.34 364 SER A CA 1
ATOM 2730 C C . SER A 1 364 ? 19.426 -20.818 -11.808 1.00 25.34 364 SER A C 1
ATOM 2732 O O . SER A 1 364 ? 20.394 -21.045 -11.092 1.00 25.34 364 SER A O 1
ATOM 2734 N N . CYS A 1 365 ? 19.550 -20.083 -12.927 1.00 24.59 365 CYS A N 1
ATOM 2735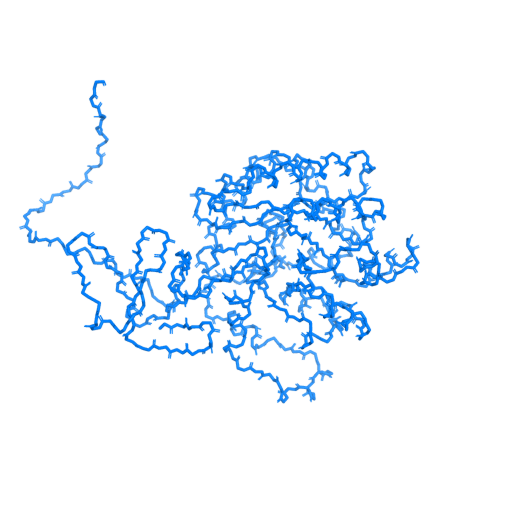 C CA . CYS A 1 365 ? 20.812 -19.486 -13.422 1.00 24.59 365 CYS A CA 1
ATOM 2736 C C . CYS A 1 365 ? 20.613 -18.051 -13.967 1.00 24.59 365 CYS A C 1
ATOM 2738 O O . CYS A 1 365 ? 19.513 -17.743 -14.421 1.00 24.59 365 CYS A O 1
ATOM 2740 N N . PRO A 1 366 ? 21.628 -17.159 -13.985 1.00 25.98 366 PRO A N 1
ATOM 2741 C CA . PRO A 1 366 ? 21.507 -15.772 -14.474 1.00 25.98 366 PRO A CA 1
ATOM 2742 C C . PRO A 1 366 ? 21.443 -15.651 -16.020 1.00 25.98 366 PRO A C 1
ATOM 2744 O O . PRO A 1 366 ? 21.905 -16.554 -16.720 1.00 25.98 366 PRO A O 1
ATOM 2747 N N . PRO A 1 367 ? 20.812 -14.594 -16.582 1.00 31.81 367 PRO A N 1
ATOM 2748 C CA . PRO A 1 367 ? 20.625 -14.434 -18.031 1.00 31.81 367 PRO A CA 1
ATOM 2749 C C . PRO A 1 367 ? 21.914 -14.020 -18.755 1.00 31.81 367 PRO A C 1
ATOM 2751 O O . PRO A 1 367 ? 22.736 -13.290 -18.207 1.00 31.81 367 PRO A O 1
ATOM 2754 N N . ARG A 1 368 ? 22.073 -14.451 -20.017 1.00 30.19 368 ARG A N 1
ATOM 2755 C CA . ARG A 1 368 ? 23.126 -13.968 -20.927 1.00 30.19 368 ARG A CA 1
ATOM 2756 C C . ARG A 1 368 ? 22.571 -12.827 -21.778 1.00 30.19 368 ARG A C 1
ATOM 2758 O O . ARG A 1 368 ? 21.701 -13.058 -22.611 1.00 30.19 368 ARG A O 1
ATOM 2765 N N . ILE A 1 369 ? 23.097 -11.621 -21.593 1.00 34.59 369 ILE A N 1
ATOM 2766 C CA . ILE A 1 369 ? 22.849 -10.488 -22.492 1.00 34.59 369 ILE A CA 1
ATOM 2767 C C . ILE A 1 369 ? 23.761 -10.677 -23.707 1.00 34.59 369 ILE A C 1
ATOM 2769 O O . ILE A 1 369 ? 24.981 -10.729 -23.555 1.00 34.59 369 ILE A O 1
ATOM 2773 N N . ARG A 1 370 ? 23.199 -10.811 -24.911 1.00 28.89 370 ARG A N 1
ATOM 2774 C CA . ARG A 1 370 ? 23.982 -10.818 -26.153 1.00 28.89 370 ARG A CA 1
ATOM 2775 C C . ARG A 1 370 ? 23.787 -9.480 -26.858 1.00 28.89 370 ARG A C 1
ATOM 2777 O O . ARG A 1 370 ? 22.718 -9.218 -27.385 1.00 28.89 370 ARG A O 1
ATOM 2784 N N . ARG A 1 371 ? 24.834 -8.655 -26.911 1.00 29.88 371 ARG A N 1
ATOM 2785 C CA . ARG A 1 371 ? 24.946 -7.620 -27.946 1.00 29.88 371 ARG A CA 1
ATOM 2786 C C . ARG A 1 371 ? 25.477 -8.291 -29.208 1.00 29.88 371 ARG A C 1
ATOM 2788 O O . ARG A 1 371 ? 26.550 -8.890 -29.161 1.00 29.88 371 ARG A O 1
ATOM 2795 N N . ARG A 1 372 ? 24.774 -8.193 -30.336 1.00 31.47 372 ARG A N 1
ATOM 2796 C CA . ARG A 1 372 ? 25.403 -8.440 -31.640 1.00 31.47 372 ARG A CA 1
ATOM 2797 C C . ARG A 1 372 ? 26.123 -7.159 -32.054 1.00 31.47 372 ARG A C 1
ATOM 2799 O O . ARG A 1 372 ? 25.520 -6.270 -32.635 1.00 31.47 372 ARG A O 1
ATOM 2806 N N . ALA A 1 373 ? 27.404 -7.064 -31.706 1.00 28.78 373 ALA A N 1
ATOM 2807 C CA . ALA A 1 373 ? 28.319 -6.134 -32.355 1.00 28.78 373 ALA A CA 1
ATOM 2808 C C . ALA A 1 373 ? 28.847 -6.791 -33.640 1.00 28.78 373 ALA A C 1
ATOM 2810 O O . ALA A 1 373 ? 29.266 -7.951 -33.638 1.00 28.78 373 ALA A O 1
ATOM 2811 N N . THR A 1 374 ? 28.796 -6.059 -34.744 1.00 30.45 374 THR A N 1
ATOM 2812 C CA . THR A 1 374 ? 29.462 -6.378 -36.009 1.00 30.45 374 THR A CA 1
ATOM 2813 C C . THR A 1 374 ? 30.986 -6.403 -35.808 1.00 30.45 374 THR A C 1
ATOM 2815 O O . THR A 1 374 ? 31.549 -5.349 -35.568 1.00 30.45 374 THR A O 1
ATOM 2818 N N . ARG A 1 375 ? 31.581 -7.613 -35.876 1.00 27.55 375 ARG A N 1
ATOM 2819 C CA . ARG A 1 375 ? 33.000 -8.063 -36.031 1.00 27.55 375 ARG A CA 1
ATOM 2820 C C . ARG A 1 375 ? 34.196 -7.265 -35.420 1.00 27.55 375 ARG A C 1
ATOM 2822 O O . ARG A 1 375 ? 34.129 -6.064 -35.222 1.00 27.55 375 ARG A O 1
ATOM 2829 N N . PRO A 1 376 ? 35.315 -7.955 -35.090 1.00 34.62 376 PRO A N 1
ATOM 2830 C CA . PRO A 1 376 ? 36.252 -7.545 -34.038 1.00 34.62 376 PRO A CA 1
ATOM 2831 C C . PRO A 1 376 ? 37.538 -6.889 -34.563 1.00 34.62 376 PRO A C 1
ATOM 2833 O O . PRO A 1 376 ? 38.073 -7.338 -35.572 1.00 34.62 376 PRO A O 1
ATOM 2836 N N . ILE A 1 377 ? 38.097 -5.929 -33.814 1.00 27.33 377 ILE A N 1
ATOM 2837 C CA . ILE A 1 377 ? 39.519 -5.551 -33.884 1.00 27.33 377 ILE A CA 1
ATOM 2838 C C . ILE A 1 377 ? 40.044 -5.256 -32.464 1.00 27.33 377 ILE A C 1
ATOM 2840 O O . ILE A 1 377 ? 39.493 -4.430 -31.744 1.00 27.33 377 ILE A O 1
ATOM 2844 N N . CYS A 1 378 ? 41.127 -5.963 -32.131 1.00 24.80 378 CYS A N 1
ATOM 2845 C CA . CYS A 1 378 ? 42.157 -5.741 -31.110 1.00 24.80 378 CYS A CA 1
ATOM 2846 C C . CYS A 1 378 ? 41.847 -5.785 -29.599 1.00 24.80 378 CYS A C 1
ATOM 2848 O O . CYS A 1 378 ? 41.080 -5.023 -29.019 1.00 24.80 378 CYS A O 1
ATOM 2850 N N . SER A 1 379 ? 42.614 -6.678 -28.969 1.00 32.97 379 SER A N 1
ATOM 2851 C CA . SER A 1 379 ? 43.008 -6.763 -27.566 1.00 32.97 379 SER A CA 1
ATOM 2852 C C . SER A 1 379 ? 43.556 -5.447 -27.004 1.00 32.97 379 SER A C 1
ATOM 2854 O O . SER A 1 379 ? 44.431 -4.834 -27.610 1.00 32.97 379 SER A O 1
ATOM 2856 N N . GLY A 1 380 ? 43.128 -5.077 -25.798 1.00 24.89 380 GLY A N 1
ATOM 2857 C CA . GLY A 1 380 ? 43.714 -3.974 -25.040 1.00 24.89 380 GLY A CA 1
ATOM 2858 C C . GLY A 1 380 ? 42.941 -3.706 -23.753 1.00 24.89 380 GLY A C 1
ATOM 2859 O O . GLY A 1 380 ? 41.717 -3.645 -23.750 1.00 24.89 380 GLY A O 1
ATOM 2860 N N . SER A 1 381 ? 43.668 -3.611 -22.649 1.00 29.11 381 SER A N 1
ATOM 2861 C CA . SER A 1 381 ? 43.209 -3.344 -21.286 1.00 29.11 381 SER A CA 1
ATOM 2862 C C . SER A 1 381 ? 42.369 -2.062 -21.165 1.00 29.11 381 SER A C 1
ATOM 2864 O O . SER A 1 381 ? 42.746 -1.009 -21.669 1.00 29.11 381 SER A O 1
ATOM 2866 N N . TRP A 1 382 ? 41.252 -2.113 -20.430 1.00 23.77 382 TRP A N 1
ATOM 2867 C CA . TRP A 1 382 ? 40.430 -0.925 -20.166 1.00 23.77 382 TRP A CA 1
ATOM 2868 C C . TRP A 1 382 ? 40.730 -0.335 -18.784 1.00 23.77 382 TRP A C 1
ATOM 2870 O O . TRP A 1 382 ? 40.340 -0.887 -17.756 1.00 23.77 382 TRP A O 1
ATOM 2880 N N . ARG A 1 383 ? 41.396 0.829 -18.775 1.00 23.39 383 ARG A N 1
ATOM 2881 C CA . ARG A 1 383 ? 41.286 1.838 -17.709 1.00 23.39 383 ARG A CA 1
ATOM 2882 C C . ARG A 1 383 ? 40.104 2.752 -18.035 1.00 23.39 383 ARG A C 1
ATOM 2884 O O . ARG A 1 383 ? 39.976 3.211 -19.165 1.00 23.39 383 ARG A O 1
ATOM 2891 N N . ILE A 1 384 ? 39.279 3.061 -17.039 1.00 25.33 384 ILE A N 1
ATOM 2892 C CA . ILE A 1 384 ? 38.203 4.052 -17.149 1.00 25.33 384 ILE A CA 1
ATOM 2893 C C . ILE A 1 384 ? 38.795 5.437 -16.844 1.00 25.33 384 ILE A C 1
ATOM 2895 O O . ILE A 1 384 ? 39.244 5.679 -15.725 1.00 25.33 384 ILE A O 1
ATOM 2899 N N . ARG A 1 385 ? 38.781 6.357 -17.817 1.00 24.75 385 ARG A N 1
ATOM 2900 C CA . ARG A 1 385 ? 38.887 7.808 -17.577 1.00 24.75 385 ARG A CA 1
ATOM 2901 C C . ARG A 1 385 ? 37.587 8.479 -18.017 1.00 24.75 385 ARG A C 1
ATOM 2903 O O . ARG A 1 385 ? 37.110 8.238 -19.121 1.00 24.75 385 ARG A O 1
ATOM 2910 N N . ARG A 1 386 ? 37.032 9.315 -17.132 1.00 29.61 386 ARG A N 1
ATOM 2911 C CA . ARG A 1 386 ? 35.972 10.287 -17.441 1.00 29.61 386 ARG A CA 1
ATOM 2912 C C . ARG A 1 386 ? 36.545 11.371 -18.352 1.00 29.61 386 ARG A C 1
ATOM 2914 O O . ARG A 1 386 ? 37.633 11.872 -18.072 1.00 29.61 386 ARG A O 1
ATOM 2921 N N . TRP A 1 387 ? 35.786 11.773 -19.365 1.00 28.25 387 TRP A N 1
ATOM 2922 C CA . TRP A 1 387 ? 36.028 13.010 -20.101 1.00 28.25 387 TRP A CA 1
ATOM 2923 C C . TRP A 1 387 ? 34.759 13.862 -20.083 1.00 28.25 387 TRP A C 1
ATOM 2925 O O . TRP A 1 387 ? 33.657 13.335 -20.251 1.00 28.25 387 TRP A O 1
ATOM 2935 N N . GLY A 1 388 ? 34.944 15.140 -19.747 1.00 30.72 388 GLY A N 1
ATOM 2936 C CA . GLY A 1 388 ? 33.903 16.156 -19.644 1.00 30.72 388 GLY A CA 1
ATOM 2937 C C . GLY A 1 388 ? 33.389 16.587 -21.014 1.00 30.72 388 GLY A C 1
ATOM 2938 O O . GLY A 1 388 ? 34.077 16.431 -22.022 1.00 30.72 388 GLY A O 1
ATOM 2939 N N . GLY A 1 389 ? 32.158 17.093 -21.032 1.00 29.22 389 GLY A N 1
ATOM 2940 C CA . GLY A 1 389 ? 31.558 17.708 -22.214 1.00 29.22 389 GLY A CA 1
ATOM 2941 C C . GLY A 1 389 ? 32.084 19.133 -22.456 1.00 29.22 389 GLY A C 1
ATOM 2942 O O . GLY A 1 389 ? 32.625 19.735 -21.525 1.00 29.22 389 GLY A O 1
ATOM 2943 N N . PRO A 1 390 ? 31.951 19.658 -23.688 1.00 39.53 390 PRO A N 1
ATOM 2944 C CA . PRO A 1 390 ? 32.460 20.970 -24.076 1.00 39.53 390 PRO A CA 1
ATOM 2945 C C . PRO A 1 390 ? 31.459 22.122 -23.859 1.00 39.53 390 PRO A C 1
ATOM 2947 O O . PRO A 1 390 ? 30.251 21.913 -23.969 1.00 39.53 390 PRO A O 1
ATOM 2950 N N . SER A 1 391 ? 32.063 23.303 -23.636 1.00 36.53 391 SER A N 1
ATOM 2951 C CA . SER A 1 391 ? 31.576 24.703 -23.601 1.00 36.53 391 SER A CA 1
ATOM 2952 C C . SER A 1 391 ? 30.421 25.052 -22.672 1.00 36.53 391 SER A C 1
ATOM 2954 O O . SER A 1 391 ? 29.265 24.741 -23.032 1.00 36.53 391 SER A O 1
#

Sequence (391 aa):
MFRADGRVRHGMAVVVEGNTIRRMAPDAQVPVLPGDWEVACHGRLVAPGLVDCHTHLVNGQLLPPTGHFLMLPPRERLDRLRHVARLLTNEDVEALTRYAAARALRHGVTLAVEHLSCQDVAGGLAAQARAAEAVGLRLVTSHSTHGLDGAAQAQAWLDANADFTRAHRDHPLVRGALGFHASFTCDDALLRRIAELSRVLDAPTVFHLAESEDDLASTYSQHGKRVVPRLDALGLLGPRAIAGYARVLDSAEAELLEQSGAFVALAAGACARWSAARTPWTRCCRGSTCWGSAPGAMAASRTNCSPRWWACCASPVPAGCRTWMGRWRTCSSTARRSCARGCSACPPGAWRRGASRTSSSMTSCPPRIRRRATRPICSGSWRIRRWGGPS

Radius of gyration: 22.6 Å; chains: 1; bounding box: 64×57×61 Å